Protein AF-0000000077172459 (afdb_homodimer)

pLDDT: mean 76.26, std 22.89, range [22.53, 98.81]

Solvent-accessible surface area (backbone atoms only — not comparable to full-atom values): 33179 Å² total; per-residue (Å²): 131,85,76,82,65,76,76,72,44,83,98,47,74,42,56,50,57,49,27,49,54,31,72,74,33,69,68,54,33,44,49,52,49,30,42,51,25,50,48,26,46,48,45,32,42,55,53,48,50,51,44,59,70,41,44,35,52,60,58,68,56,46,48,52,48,35,49,48,32,24,50,26,24,43,48,19,28,54,40,44,53,50,31,55,75,71,70,41,72,64,36,70,54,82,75,58,49,42,66,59,42,32,57,67,66,48,71,82,71,67,56,56,97,80,55,86,59,55,60,67,58,53,48,44,46,52,42,30,47,53,27,48,53,33,47,51,50,38,50,45,48,53,21,39,44,54,29,47,72,76,40,79,82,40,74,66,49,49,52,53,39,53,53,49,62,65,44,42,63,57,37,50,48,51,30,50,55,34,51,50,51,50,53,54,46,26,67,74,34,72,68,37,33,51,47,41,54,48,30,44,54,29,33,41,46,38,47,48,39,15,48,51,50,38,68,45,84,51,92,60,38,55,57,54,48,51,51,36,51,53,57,34,33,68,54,41,60,78,88,47,24,63,58,53,47,66,67,51,50,67,76,60,47,56,75,81,52,45,65,55,39,56,57,47,50,52,46,34,74,73,38,51,66,58,28,58,72,50,43,47,35,59,70,68,64,49,60,71,76,64,75,66,67,64,70,70,66,69,76,69,74,70,68,72,70,80,121,131,85,76,81,64,75,75,71,45,82,99,48,72,42,55,48,57,48,27,48,55,30,70,74,34,70,69,54,34,44,48,51,49,30,42,51,24,50,47,28,46,49,46,33,43,54,52,49,52,52,47,58,70,42,43,35,55,60,58,68,57,44,48,52,49,35,49,49,32,23,51,26,23,42,47,19,26,54,39,43,52,49,31,55,74,71,70,44,72,66,35,70,54,83,73,59,50,41,65,60,41,32,56,66,66,47,70,83,70,68,56,56,96,77,55,84,61,57,60,65,59,53,49,45,47,52,43,28,47,53,29,48,51,33,47,50,50,40,50,44,47,52,21,39,44,55,29,47,71,74,40,79,83,42,73,65,49,49,51,52,39,51,53,49,62,66,44,41,63,58,38,49,49,50,29,49,54,32,50,50,51,52,52,54,47,27,67,73,35,73,68,40,33,52,48,40,52,47,29,45,55,30,33,41,44,37,46,50,37,16,50,51,50,38,68,44,84,50,93,59,38,55,58,54,48,51,51,36,51,52,57,33,33,68,53,40,60,78,87,48,23,62,59,5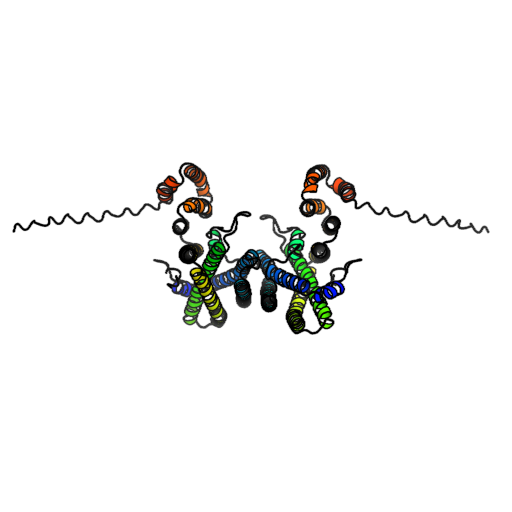2,47,66,67,50,50,66,76,60,46,56,76,80,53,46,65,56,39,55,57,47,50,50,46,33,74,73,39,49,64,58,29,58,72,49,42,47,33,61,70,70,63,51,61,73,79,64,76,68,68,66,70,72,68,70,75,70,74,71,68,74,76,71,128

Sequence (614 aa):
MTVTYPRKFRDQFGAREILAIVVRDREIQNITLNRYRYSEQRACKDLTEVIERLDGQQRELIRDLSRHIHDEARHANWLTELLYDLGAELNVPPGLSYIDEFERLVHDTGGKPGKEIDLDFYLIESLAAINVTEKRGCLYFSAHIHALKNAPQTPENLQIRACIERILPEEAGHVRWGNRWLAQMARTSPQNAERVEAAKRRYTTIEQAAFETSMDITLGAELRRAQWLLEISETLPVWERPGYLMEHLPRILPETQMHRLSLVQIAFQRDPVQFMQQFLPAFLGLGRAAKADAPEAPESSYVRKTAMTVTYPRKFRDQFGAREILAIVVRDREIQNITLNRYRYSEQRACKDLTEVIERLDGQQRELIRDLSRHIHDEARHANWLTELLYDLGAELNVPPGLSYIDEFERLVHDT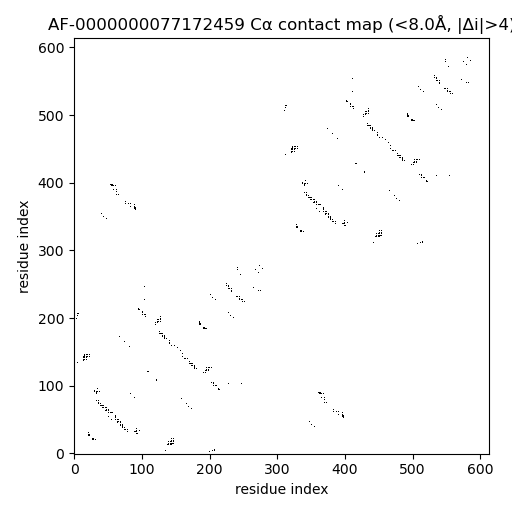GGKPGKEIDLDFYLIESLAAINVTEKRGCLYFSAHIHALKNAPQTPENLQIRACIERILPEEAGHVRWGNRWLAQMARTSPQNAERVEAAKRRYTTIEQAAFETSMDITLGAELRRAQWLLEISETLPVWERPGYLMEHLPRILPETQMHRLSLVQIAFQRDPVQFMQQFLPAFLGLGRAAKADAPEAPESSYVRKTA

Foldseek 3Di:
DDPDAQDDPVVDDFLLRVLLVQVVDPQSVLLVLLLLLVVLQVLLVVLVVVLVVCVCPPVVVNVVSVVSSVLSVVLSVLSVVLCVVVVHDNDDRDFDRLVVQLVLLDDCPADDVPDDGPVLLVVLLSLLLQLNVLSVLLRNLVSNLVSLVVDPPDPSSVSVNVSSVVSNVVSVVSNVVSVVVLVVQLVVDVVSVVSNVLSNQLNSLSSNLSVCLRVDPDPCSLLSNLVSLQSNLVSDPPVCSLVSCLSRNLVSDPPVCVVVVVVLVVVCVVPVVCCVVPVVCVVSVVPPPPPPPPPPPPPPPPPPPPD/DPPDAQDAPVVDDFLLRVLLVQVVDPQSVLLVLLLLLVVLQVLLVVLVVVLVVCVCPPVVVNVVSVVSSVLSVVLSVLSVVLCVVVVHDNDDRDFDRLVVQLVLLPPCPADDPPDPGPVLLVVLLSLLLQLNVLSVLLRNLVSNLVSLVVDPPDPSSVSVNVSSVVSNVVSVVSNVVSVVVLVVQLVVDVVSVVSNVLSNQLNSLSSNLSVCLRVDPDPCSLLSNLVSLQSNLVSDPPVCSLVSCLSRNLVSDPPVCVVVVVVLVVVCVVPVVCCVVPVVCVVSVVPPPPPPPPPPPPPPVPVPPDD

Secondary structure (DSSP, 8-state):
----PPPP-SSS--HHHHHHHHTT-HHHHHHHHHHHHHHHHHHHHHHHHHHHHHTT-SHHHHHHHHHHHHHHHHHHHHHHHHHHHHT---SSPSS--HHHHHHHHS---S--TTS---HHHHHHHHHHHHHHHHHHHHHHHHHHHHHHHTS---HHHHHHHHHHHHHHHHHHHHHHHHHHHHHHHHHH-HHHHHHHHHHHHHHHHHHHHHHHHHH--STTHHHHHHHHHHHHHTTS-GGGHHHHHHHHGGGTS-HHHHHHHHHHHHHHHH-HHHIIIIIHHHHTT----------------------/----PPPP-SSS--HHHHHHHHTT-HHHHHHHHHHHHHHHHHHHHHHHHHHHHHTT-SHHHHHHHHHHHHHHHHHHHHHHHHHHHHT---SSPSS--HHHHHHHHS---S--TTS---HHHHHHHHHHHHHHHHHHHHHHHHHHHHHHHTS---HHHHHHHHHHHHHHHHHHHHHHHHHHHHHHHHHH-HHHHHHHHHHHHHHHHHHHHHHHHHH--STTHHHHHHHHHHHHHTTS-GGGHHHHHHHHGGGTS-HHHHHHHHHHHHHHHH-HHHIIIIIHHHHTT----------------------

Radius of gyration: 30.2 Å; Cα contacts (8 Å, |Δi|>4): 622; chains: 2; bounding box: 58×142×75 Å

Organism: Gloeobacter violaceus (strain ATCC 29082 / PCC 7421) (NCBI:txid251221)

InterPro domains:
  IPR009078 Ferritin-like superfamily [SSF47240] (33-181)
  IPR012347 Ferritin-like [G3DSA:1.20.1260.10] (31-215)

Nearest PDB structures (foldseek):
  8fhb-assembly1_A  TM=7.732E-01  e=1.717E-01  Synechococcus sp. RCC307
  2gs4-assembly1_A  TM=6.105E-01  e=1.642E+00  Escherichia coli

Structure (mmCIF, N/CA/C/O backbone):
data_AF-0000000077172459-model_v1
#
loop_
_entity.id
_entity.type
_entity.pdbx_description
1 polymer 'Gll2307 protein'
#
loop_
_atom_site.group_PDB
_atom_site.id
_atom_site.type_symbol
_atom_site.label_atom_id
_atom_site.label_alt_id
_atom_site.label_comp_id
_atom_site.label_asym_id
_atom_site.label_entity_id
_atom_site.label_seq_id
_atom_site.pdbx_PDB_ins_code
_atom_site.Cartn_x
_atom_site.Cartn_y
_atom_site.Cartn_z
_atom_site.occupancy
_atom_site.B_iso_or_equiv
_atom_site.auth_seq_id
_atom_site.auth_comp_id
_atom_site.auth_asym_id
_atom_site.auth_atom_id
_atom_site.pdbx_PDB_model_num
ATOM 1 N N . MET A 1 1 ? -17.969 -28.078 -3.562 1 27.58 1 MET A N 1
ATOM 2 C CA . MET A 1 1 ? -17.516 -26.938 -4.352 1 27.58 1 MET A CA 1
ATOM 3 C C . MET A 1 1 ? -16.047 -27.078 -4.719 1 27.58 1 MET A C 1
ATOM 5 O O . MET A 1 1 ? -15.188 -27.234 -3.844 1 27.58 1 MET A O 1
ATOM 9 N N . THR A 1 2 ? -15.711 -27.453 -5.965 1 30.38 2 THR A N 1
ATOM 10 C CA . THR A 1 2 ? -14.375 -27.844 -6.406 1 30.38 2 THR A CA 1
ATOM 11 C C . THR A 1 2 ? -13.398 -26.672 -6.293 1 30.38 2 THR A C 1
ATOM 13 O O . THR A 1 2 ? -13.594 -25.625 -6.918 1 30.38 2 THR A O 1
ATOM 16 N N . VAL A 1 3 ? -12.695 -26.562 -5.203 1 38.19 3 VAL A N 1
ATOM 17 C CA . VAL A 1 3 ? -11.562 -25.641 -5.086 1 38.19 3 VAL A CA 1
ATOM 18 C C . VAL A 1 3 ? -10.688 -25.75 -6.332 1 38.19 3 VAL A C 1
ATOM 20 O O . VAL A 1 3 ? -10.141 -26.812 -6.633 1 38.19 3 VAL A O 1
ATOM 23 N N . THR A 1 4 ? -10.805 -24.891 -7.273 1 39.19 4 THR A N 1
ATOM 24 C CA . THR A 1 4 ? -9.953 -24.922 -8.453 1 39.19 4 THR A CA 1
ATOM 25 C C . THR A 1 4 ? -8.516 -24.547 -8.094 1 39.19 4 THR A C 1
ATOM 27 O O . THR A 1 4 ? -8.258 -23.438 -7.613 1 39.19 4 THR A O 1
ATOM 30 N N . TYR A 1 5 ? -7.707 -25.547 -7.793 1 44.44 5 TYR A N 1
ATOM 31 C CA . TYR A 1 5 ? -6.273 -25.312 -7.641 1 44.44 5 TYR A CA 1
ATOM 32 C C . TYR A 1 5 ? -5.609 -25.094 -8.992 1 44.44 5 TYR A C 1
ATOM 34 O O . TYR A 1 5 ? -6.043 -25.641 -10.008 1 44.44 5 TYR A O 1
ATOM 42 N N . PRO A 1 6 ? -4.727 -24.109 -9.086 1 43.75 6 PRO A N 1
ATOM 43 C CA . PRO A 1 6 ? -4.059 -23.906 -10.375 1 43.75 6 PRO A CA 1
ATOM 44 C C . PRO A 1 6 ? -3.48 -25.188 -10.953 1 43.75 6 PRO A C 1
ATOM 46 O O . PRO A 1 6 ? -2.984 -26.047 -10.203 1 43.75 6 PRO A O 1
ATOM 49 N N . ARG A 1 7 ? -3.938 -25.656 -12.141 1 44.12 7 ARG A N 1
ATOM 50 C CA . ARG A 1 7 ? -3.572 -26.859 -12.883 1 44.12 7 ARG A CA 1
ATOM 51 C C . ARG A 1 7 ? -2.057 -27 -12.992 1 44.12 7 ARG A C 1
ATOM 53 O O . ARG A 1 7 ? -1.343 -26 -13.078 1 44.12 7 ARG A O 1
ATOM 60 N N . LYS A 1 8 ? -1.599 -28.25 -12.688 1 43.09 8 LYS A N 1
ATOM 61 C CA . LYS A 1 8 ? -0.223 -28.688 -12.891 1 43.09 8 LYS A CA 1
ATOM 62 C C . LYS A 1 8 ? 0.28 -28.312 -14.281 1 43.09 8 LYS A C 1
ATOM 64 O O . LYS A 1 8 ? -0.493 -28.281 -15.242 1 43.09 8 LYS A O 1
ATOM 69 N N . PHE A 1 9 ? 1.412 -27.672 -14.312 1 40.69 9 PHE A N 1
ATOM 70 C CA . PHE A 1 9 ? 2.09 -27.391 -15.57 1 40.69 9 PHE A CA 1
ATOM 71 C C . PHE A 1 9 ? 2.072 -28.609 -16.484 1 40.69 9 PHE A C 1
ATOM 73 O O . PHE A 1 9 ? 2.4 -29.719 -16.062 1 40.69 9 PHE A O 1
ATOM 80 N N . ARG A 1 10 ? 1.294 -28.781 -17.375 1 39.69 10 ARG A N 1
ATOM 81 C CA . ARG A 1 10 ? 1.289 -29.984 -18.203 1 39.69 10 ARG A CA 1
ATOM 82 C C . ARG A 1 10 ? 2.643 -30.688 -18.156 1 39.69 10 ARG A C 1
ATOM 84 O O . ARG A 1 10 ? 2.762 -31.781 -17.594 1 39.69 10 ARG A O 1
ATOM 91 N N . ASP A 1 11 ? 3.506 -30.484 -19.281 1 41 11 ASP A N 1
ATOM 92 C CA . ASP A 1 11 ? 4.828 -31.078 -19.469 1 41 11 ASP A CA 1
ATOM 93 C C . ASP A 1 11 ? 5.852 -30.422 -18.547 1 41 11 ASP A C 1
ATOM 95 O O . ASP A 1 11 ? 7.047 -30.703 -18.625 1 41 11 ASP A O 1
ATOM 99 N N . GLN A 1 12 ? 5.5 -29.344 -17.766 1 48.06 12 GLN A N 1
ATOM 100 C CA . GLN A 1 12 ? 6.434 -28.438 -17.125 1 48.06 12 GLN A CA 1
ATOM 101 C C . GLN A 1 12 ? 6.469 -28.641 -15.609 1 48.06 12 GLN A C 1
ATOM 103 O O . GLN A 1 12 ? 5.52 -29.188 -15.039 1 48.06 12 GLN A O 1
ATOM 108 N N . PHE A 1 13 ? 7.52 -28.422 -14.93 1 55.41 13 PHE A N 1
ATOM 109 C CA . PHE A 1 13 ? 7.949 -28.625 -13.547 1 55.41 13 PHE A CA 1
ATOM 110 C C . PHE A 1 13 ? 6.945 -28.016 -12.578 1 55.41 13 PHE A C 1
ATOM 112 O O . PHE A 1 13 ? 6.539 -26.859 -12.742 1 55.41 13 PHE A O 1
ATOM 119 N N . GLY A 1 14 ? 6.207 -28.922 -11.836 1 73.88 14 GLY A N 1
ATOM 120 C CA . GLY A 1 14 ? 5.406 -28.469 -10.719 1 73.88 14 GLY A CA 1
ATOM 121 C C . GLY A 1 14 ? 6.195 -27.641 -9.719 1 73.88 14 GLY A C 1
ATOM 122 O O . GLY A 1 14 ? 7.41 -27.484 -9.852 1 73.88 14 GLY A O 1
ATOM 123 N N . ALA A 1 15 ? 5.527 -26.984 -8.797 1 80.81 15 ALA A N 1
ATOM 124 C CA . ALA A 1 15 ? 6.152 -26.125 -7.789 1 80.81 15 ALA A CA 1
ATOM 125 C C . ALA A 1 15 ? 7.234 -26.891 -7.023 1 80.81 15 ALA A C 1
ATOM 127 O O . ALA A 1 15 ? 8.312 -26.344 -6.758 1 80.81 15 ALA A O 1
ATOM 128 N N . ARG A 1 16 ? 6.992 -28.156 -6.773 1 85 16 ARG A N 1
ATOM 129 C CA . ARG A 1 16 ? 7.953 -28.953 -6.008 1 85 16 ARG A CA 1
ATOM 130 C C . ARG A 1 16 ? 9.234 -29.172 -6.801 1 85 16 ARG A C 1
ATOM 132 O O . ARG A 1 16 ? 10.336 -29.094 -6.25 1 85 16 ARG A O 1
ATOM 139 N N . GLU A 1 17 ? 9.086 -29.469 -8.055 1 80.56 17 GLU A N 1
ATOM 140 C CA . GLU A 1 17 ? 10.266 -29.672 -8.898 1 80.56 17 GLU A CA 1
ATOM 141 C C . GLU A 1 17 ? 11.055 -28.375 -9.055 1 80.56 17 GLU A C 1
ATOM 143 O O . GLU A 1 17 ? 12.281 -28.375 -8.977 1 80.56 17 GLU A O 1
ATOM 148 N N . ILE A 1 18 ? 10.352 -27.312 -9.25 1 82.5 18 ILE A N 1
ATOM 149 C CA . ILE A 1 18 ? 10.977 -26.016 -9.43 1 82.5 18 ILE A CA 1
ATOM 150 C C . ILE A 1 18 ? 11.742 -25.625 -8.164 1 82.5 18 ILE A C 1
ATOM 152 O O . ILE A 1 18 ? 12.914 -25.25 -8.234 1 82.5 18 ILE A O 1
ATOM 156 N N . LEU A 1 19 ? 11.133 -25.797 -7.031 1 89 19 LEU A N 1
ATOM 157 C CA . LEU A 1 19 ? 11.742 -25.328 -5.789 1 89 19 LEU A CA 1
ATOM 158 C C . LEU A 1 19 ? 12.883 -26.25 -5.359 1 89 19 LEU A C 1
ATOM 160 O O . LEU A 1 19 ? 13.82 -25.812 -4.699 1 89 19 LEU A O 1
ATOM 164 N N . ALA A 1 20 ? 12.805 -27.531 -5.812 1 86.75 20 ALA A N 1
ATOM 165 C CA . ALA A 1 20 ? 13.93 -28.438 -5.562 1 86.75 20 ALA A CA 1
ATOM 166 C C . ALA A 1 20 ? 15.195 -27.938 -6.254 1 86.75 20 ALA A C 1
ATOM 168 O O . ALA A 1 20 ? 16.297 -28.109 -5.734 1 86.75 20 ALA A O 1
ATOM 169 N N . ILE A 1 21 ? 14.992 -27.328 -7.367 1 83.19 21 ILE A N 1
ATOM 170 C CA . ILE A 1 21 ? 16.109 -26.766 -8.102 1 83.19 21 ILE A CA 1
ATOM 171 C C . ILE A 1 21 ? 16.531 -25.438 -7.461 1 83.19 21 ILE A C 1
ATOM 173 O O . ILE A 1 21 ? 17.719 -25.156 -7.309 1 83.19 21 ILE A O 1
ATOM 177 N N . VAL A 1 22 ? 15.664 -24.641 -7.047 1 87.25 22 VAL A N 1
ATOM 178 C CA . VAL A 1 22 ? 15.875 -23.312 -6.504 1 87.25 22 VAL A CA 1
ATOM 179 C C . VAL A 1 22 ? 16.75 -23.391 -5.254 1 87.25 22 VAL A C 1
ATOM 181 O O . VAL A 1 22 ? 17.688 -22.609 -5.09 1 87.25 22 VAL A O 1
ATOM 184 N N . VAL A 1 23 ? 16.531 -24.375 -4.395 1 93.06 23 VAL A N 1
ATOM 185 C CA . VAL A 1 23 ? 17.188 -24.422 -3.09 1 93.06 23 VAL A CA 1
ATOM 186 C C . VAL A 1 23 ? 18.625 -24.891 -3.244 1 93.06 23 VAL A C 1
ATOM 188 O O . VAL A 1 23 ? 19.406 -24.812 -2.301 1 93.06 23 VAL A O 1
ATOM 191 N N . ARG A 1 24 ? 18.953 -25.344 -4.469 1 87.19 24 ARG A N 1
ATOM 192 C CA . ARG A 1 24 ? 20.297 -25.844 -4.699 1 87.19 24 ARG A CA 1
ATOM 193 C C . ARG A 1 24 ? 21.25 -24.703 -5.059 1 87.19 24 ARG A C 1
ATOM 195 O O . ARG A 1 24 ? 22.469 -24.875 -5.027 1 87.19 24 ARG A O 1
ATOM 202 N N . ASP A 1 25 ? 20.688 -23.609 -5.422 1 86.62 25 ASP A N 1
ATOM 203 C CA . ASP A 1 25 ? 21.469 -22.438 -5.805 1 86.62 25 ASP A CA 1
ATOM 204 C C . ASP A 1 25 ? 21.094 -21.219 -4.953 1 86.62 25 ASP A C 1
ATOM 206 O O . ASP A 1 25 ? 19.984 -20.703 -5.055 1 86.62 25 ASP A O 1
ATOM 210 N N . ARG A 1 26 ? 22.109 -20.75 -4.23 1 92.06 26 ARG A N 1
ATOM 211 C CA . ARG A 1 26 ? 21.844 -19.688 -3.268 1 92.06 26 ARG A CA 1
ATOM 212 C C . ARG A 1 26 ? 21.391 -18.406 -3.971 1 92.06 26 ARG A C 1
ATOM 214 O O . ARG A 1 26 ? 20.484 -17.719 -3.494 1 92.06 26 ARG A O 1
ATOM 221 N N . GLU A 1 27 ? 21.953 -18.094 -5.039 1 85.75 27 GLU A N 1
ATOM 222 C CA . GLU A 1 27 ? 21.578 -16.875 -5.77 1 85.75 27 GLU A CA 1
ATOM 223 C C . GLU A 1 27 ? 20.141 -16.969 -6.273 1 85.75 27 GLU A C 1
ATOM 225 O O . GLU A 1 27 ? 19.359 -16.016 -6.117 1 85.75 27 GLU A O 1
ATOM 230 N N . ILE A 1 28 ? 19.828 -18.078 -6.789 1 87.81 28 ILE A N 1
ATOM 231 C CA . ILE A 1 28 ? 18.484 -18.281 -7.309 1 87.81 28 ILE A CA 1
ATOM 232 C C . ILE A 1 28 ? 17.469 -18.281 -6.16 1 87.81 28 ILE A C 1
ATOM 234 O O . ILE A 1 28 ? 16.375 -17.734 -6.289 1 87.81 28 ILE A O 1
ATOM 238 N N . GLN A 1 29 ? 17.859 -18.875 -5.098 1 93.19 29 GLN A N 1
ATOM 239 C CA . GLN A 1 29 ? 16.984 -18.891 -3.93 1 93.19 29 GLN A CA 1
ATOM 240 C C . GLN A 1 29 ? 16.75 -17.484 -3.402 1 93.19 29 GLN A C 1
ATOM 242 O O . GLN A 1 29 ? 15.625 -17.109 -3.066 1 93.19 29 GLN A O 1
ATOM 247 N N . ASN A 1 30 ? 17.812 -16.672 -3.387 1 94.5 30 ASN A N 1
ATOM 248 C CA . ASN A 1 30 ? 17.688 -15.289 -2.945 1 94.5 30 ASN A CA 1
ATOM 249 C C . ASN A 1 30 ? 16.766 -14.492 -3.857 1 94.5 30 ASN A C 1
ATOM 251 O O . ASN A 1 30 ? 15.945 -13.695 -3.381 1 94.5 30 ASN A O 1
ATOM 255 N N . ILE A 1 31 ? 16.828 -14.719 -5.109 1 90.56 31 ILE A N 1
ATOM 256 C CA . ILE A 1 31 ? 15.961 -14.047 -6.078 1 90.56 31 ILE A CA 1
ATOM 257 C C . ILE A 1 31 ? 14.516 -14.461 -5.852 1 90.56 31 ILE A C 1
ATOM 259 O O . ILE A 1 31 ? 13.609 -13.625 -5.891 1 90.56 31 ILE A O 1
ATOM 263 N N . THR A 1 32 ? 14.336 -15.727 -5.598 1 92.25 32 THR A N 1
ATOM 264 C CA . THR A 1 32 ? 13 -16.25 -5.344 1 92.25 32 THR A CA 1
ATOM 265 C C . THR A 1 32 ? 12.406 -15.602 -4.094 1 92.25 32 THR A C 1
ATOM 267 O O . THR A 1 32 ? 11.25 -15.172 -4.102 1 92.25 32 THR A O 1
ATOM 270 N N . LEU A 1 33 ? 13.203 -15.531 -3.045 1 96.5 33 LEU A N 1
ATOM 271 C CA . LEU A 1 33 ? 12.766 -14.898 -1.807 1 96.5 33 LEU A CA 1
ATOM 272 C C . LEU A 1 33 ? 12.445 -13.422 -2.037 1 96.5 33 LEU A C 1
ATOM 274 O O . LEU A 1 33 ? 11.477 -12.898 -1.481 1 96.5 33 LEU A O 1
ATOM 278 N N . ASN A 1 34 ? 13.234 -12.781 -2.822 1 95.62 34 ASN A N 1
ATOM 279 C CA . ASN A 1 34 ? 12.992 -11.383 -3.152 1 95.62 34 ASN A CA 1
ATOM 280 C C . ASN A 1 34 ? 11.695 -11.211 -3.939 1 95.62 34 ASN A C 1
ATOM 282 O O . ASN A 1 34 ? 10.984 -10.211 -3.773 1 95.62 34 ASN A O 1
ATOM 286 N N . ARG A 1 35 ? 11.391 -12.141 -4.773 1 92.94 35 ARG A N 1
ATOM 287 C CA . ARG A 1 35 ? 10.117 -12.125 -5.492 1 92.94 35 ARG A CA 1
ATOM 288 C C . ARG A 1 35 ? 8.945 -12.258 -4.531 1 92.94 35 ARG A C 1
ATOM 290 O O . ARG A 1 35 ? 7.914 -11.602 -4.707 1 92.94 35 ARG A O 1
ATOM 297 N N . TYR A 1 36 ? 9.141 -13.195 -3.52 1 96.19 36 TYR A N 1
ATOM 298 C CA . TYR A 1 36 ? 8.125 -13.273 -2.475 1 96.19 36 TYR A CA 1
ATOM 299 C C . TYR A 1 36 ? 7.91 -11.914 -1.816 1 96.19 36 TYR A C 1
ATOM 301 O O . TYR A 1 36 ? 6.773 -11.453 -1.692 1 96.19 36 TYR A O 1
ATOM 309 N N . ARG A 1 37 ? 8.984 -11.297 -1.409 1 97.44 37 ARG A N 1
ATOM 310 C CA . ARG A 1 37 ? 8.961 -10.008 -0.729 1 97.44 37 ARG A CA 1
ATOM 311 C C . ARG A 1 37 ? 8.227 -8.969 -1.563 1 97.44 37 ARG A C 1
ATOM 313 O O . ARG A 1 37 ? 7.348 -8.266 -1.056 1 97.44 37 ARG A O 1
ATOM 320 N N . TYR A 1 38 ? 8.602 -8.906 -2.801 1 94.12 38 TYR A N 1
ATOM 321 C CA . TYR A 1 38 ? 8.031 -7.938 -3.729 1 94.12 38 TYR A CA 1
ATOM 322 C C . TYR A 1 38 ? 6.535 -8.164 -3.902 1 94.12 38 TYR A C 1
ATOM 324 O O . TYR A 1 38 ? 5.75 -7.211 -3.875 1 94.12 38 TYR A O 1
ATOM 332 N N . S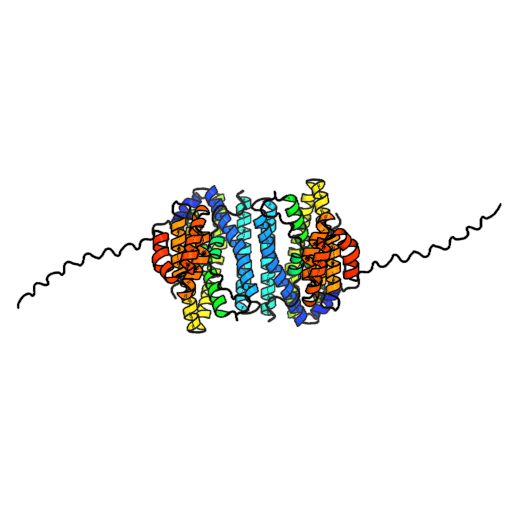ER A 1 39 ? 6.16 -9.336 -4.023 1 93.56 39 SER A N 1
ATOM 333 C CA . SER A 1 39 ? 4.754 -9.672 -4.223 1 93.56 39 SER A CA 1
ATOM 334 C C . SER A 1 39 ? 3.924 -9.32 -2.99 1 93.56 39 SER A C 1
ATOM 336 O O . SER A 1 39 ? 2.816 -8.797 -3.111 1 93.56 39 SER A O 1
ATOM 338 N N . GLU A 1 40 ? 4.441 -9.672 -1.806 1 96.94 40 GLU A N 1
ATOM 339 C CA . GLU A 1 40 ? 3.742 -9.336 -0.569 1 96.94 40 GLU A CA 1
ATOM 340 C C . GLU A 1 40 ? 3.545 -7.828 -0.435 1 96.94 40 GLU A C 1
ATOM 342 O O . GLU A 1 40 ? 2.479 -7.371 -0.023 1 96.94 40 GLU A O 1
ATOM 347 N N . GLN A 1 41 ? 4.574 -7.164 -0.77 1 94.88 41 GLN A N 1
ATOM 348 C CA . GLN A 1 41 ? 4.508 -5.707 -0.707 1 94.88 41 GLN A CA 1
ATOM 349 C C . GLN A 1 41 ? 3.484 -5.16 -1.7 1 94.88 41 GLN A C 1
ATOM 351 O O . GLN A 1 41 ? 2.693 -4.277 -1.362 1 94.88 41 GLN A O 1
ATOM 356 N N . ARG A 1 42 ? 3.527 -5.664 -2.848 1 91.31 42 ARG A N 1
ATOM 357 C CA . ARG A 1 42 ? 2.627 -5.211 -3.902 1 91.31 42 ARG A CA 1
ATOM 358 C C . ARG A 1 42 ? 1.181 -5.574 -3.582 1 91.31 42 ARG A C 1
ATOM 360 O O . ARG A 1 42 ? 0.257 -4.836 -3.93 1 91.31 42 ARG A O 1
ATOM 367 N N . ALA A 1 43 ? 0.974 -6.66 -2.955 1 93.5 43 ALA A N 1
ATOM 368 C CA . ALA A 1 43 ? -0.375 -7.051 -2.553 1 93.5 43 ALA A CA 1
ATOM 369 C C . ALA A 1 43 ? -0.999 -6.004 -1.635 1 93.5 43 ALA A C 1
ATOM 371 O O . ALA A 1 43 ? -2.209 -5.773 -1.681 1 93.5 43 ALA A O 1
ATOM 372 N N . CYS A 1 44 ? -0.197 -5.406 -0.814 1 94.56 44 CYS A N 1
ATOM 373 C CA . CYS A 1 44 ? -0.7 -4.344 0.047 1 94.56 44 CYS A CA 1
ATOM 374 C C . CYS A 1 44 ? -1.319 -3.221 -0.777 1 94.56 44 CYS A C 1
ATOM 376 O O . CYS A 1 44 ? -2.404 -2.73 -0.453 1 94.56 44 CYS A O 1
ATOM 378 N N . LYS A 1 45 ? -0.651 -2.877 -1.814 1 91.5 45 LYS A N 1
ATOM 379 C CA . LYS A 1 45 ? -1.136 -1.815 -2.691 1 91.5 45 LYS A CA 1
ATOM 380 C C . LYS A 1 45 ? -2.453 -2.211 -3.355 1 91.5 45 LYS A C 1
ATOM 382 O O . LYS A 1 45 ? -3.418 -1.445 -3.334 1 91.5 45 LYS A O 1
ATOM 387 N N . ASP A 1 46 ? -2.48 -3.357 -3.854 1 88.88 46 ASP A N 1
ATOM 388 C CA . ASP A 1 46 ? -3.639 -3.818 -4.613 1 88.88 46 ASP A CA 1
ATOM 389 C C . ASP A 1 46 ? -4.863 -3.963 -3.713 1 88.88 46 ASP A C 1
ATOM 391 O O . ASP A 1 46 ? -5.965 -3.557 -4.086 1 88.88 46 ASP A O 1
ATOM 3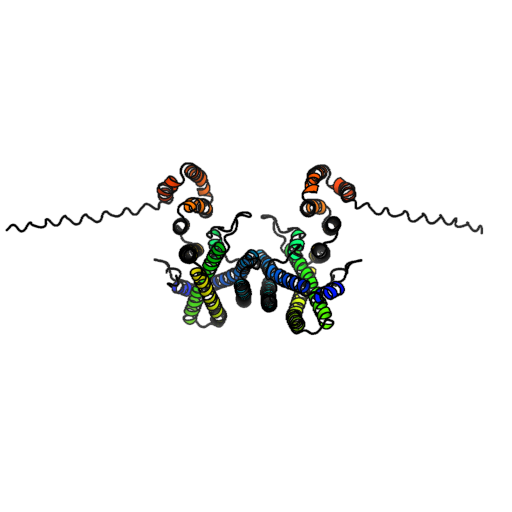95 N N . LEU A 1 47 ? -4.684 -4.555 -2.561 1 95.5 47 LEU A N 1
ATOM 396 C CA . LEU A 1 47 ? -5.793 -4.738 -1.629 1 95.5 47 LEU A CA 1
ATOM 397 C C . LEU A 1 47 ? -6.301 -3.395 -1.114 1 95.5 47 LEU A C 1
ATOM 399 O O . LEU A 1 47 ? -7.496 -3.229 -0.873 1 95.5 47 LEU A O 1
ATOM 403 N N . THR A 1 48 ? -5.379 -2.455 -0.952 1 94.19 48 THR A N 1
ATOM 404 C CA . THR A 1 48 ? -5.773 -1.105 -0.563 1 94.19 48 THR A CA 1
ATOM 405 C C . THR A 1 48 ? -6.68 -0.481 -1.619 1 94.19 48 THR A C 1
ATOM 407 O O . THR A 1 48 ? -7.668 0.176 -1.286 1 94.19 48 THR A O 1
ATOM 410 N N . GLU A 1 49 ? -6.359 -0.695 -2.832 1 90.06 49 GLU A N 1
ATOM 411 C CA . GLU A 1 49 ? -7.191 -0.185 -3.918 1 90.06 49 GLU A CA 1
ATOM 412 C C . GLU A 1 49 ? -8.602 -0.77 -3.859 1 90.06 49 GLU A C 1
ATOM 414 O O . GLU A 1 49 ? -9.578 -0.074 -4.137 1 90.06 49 GLU A O 1
ATOM 419 N N . VAL A 1 50 ? -8.711 -2.002 -3.518 1 92.31 50 VAL A N 1
ATOM 420 C CA . VAL A 1 50 ? -10.016 -2.645 -3.4 1 92.31 50 VAL A CA 1
ATOM 421 C C . VAL A 1 50 ? -10.828 -1.971 -2.295 1 92.31 50 VAL A C 1
ATOM 423 O O . VAL A 1 50 ? -12.008 -1.665 -2.48 1 92.31 50 VAL A O 1
ATOM 426 N N . ILE A 1 51 ? -10.211 -1.7 -1.165 1 95.06 51 ILE A N 1
ATOM 427 C CA . ILE A 1 51 ? -10.891 -1.042 -0.056 1 95.06 51 ILE A CA 1
ATOM 428 C C . ILE A 1 51 ? -11.398 0.326 -0.502 1 95.06 51 ILE A C 1
ATOM 430 O O . ILE A 1 51 ? -12.547 0.695 -0.217 1 95.06 51 ILE A O 1
ATOM 434 N N . GLU A 1 52 ? -10.547 1.067 -1.196 1 91.31 52 GLU A N 1
ATOM 435 C CA . GLU A 1 52 ? -10.938 2.4 -1.648 1 91.31 52 GLU A CA 1
ATOM 436 C C . GLU A 1 52 ? -12.117 2.336 -2.613 1 91.31 52 GLU A C 1
ATOM 438 O O . GLU A 1 52 ? -13.016 3.176 -2.561 1 91.31 52 GLU A O 1
ATOM 443 N N . ARG A 1 53 ? -12.141 1.372 -3.373 1 88.62 53 ARG A N 1
ATOM 444 C CA . ARG A 1 53 ? -13.211 1.225 -4.355 1 88.62 53 ARG A CA 1
ATOM 445 C C . ARG A 1 53 ? -14.516 0.816 -3.684 1 88.62 53 ARG A C 1
ATOM 447 O O . ARG A 1 53 ? -15.602 1.213 -4.125 1 88.62 53 ARG A O 1
ATOM 454 N N . LEU A 1 54 ? -14.445 0.001 -2.65 1 92.69 54 LEU A N 1
ATOM 455 C CA . LEU A 1 54 ? -15.633 -0.397 -1.911 1 92.69 54 LEU A CA 1
ATOM 456 C C . LEU A 1 54 ? -16.297 0.81 -1.246 1 92.69 54 LEU A C 1
ATOM 458 O O . LEU A 1 54 ? -17.5 0.82 -1.027 1 92.69 54 LEU A O 1
ATOM 462 N N . ASP A 1 55 ? -15.477 1.768 -0.883 1 92.5 55 ASP A N 1
ATOM 463 C CA . ASP A 1 55 ? -15.938 3.051 -0.36 1 92.5 55 ASP A CA 1
ATOM 464 C C . ASP A 1 55 ? -16.984 2.854 0.734 1 92.5 55 ASP A C 1
ATOM 466 O O . ASP A 1 55 ? -18.062 3.441 0.677 1 92.5 55 ASP A O 1
ATOM 470 N N . GLY A 1 56 ? -16.656 1.981 1.583 1 93.75 56 GLY A N 1
ATOM 471 C CA . GLY A 1 56 ? -17.5 1.797 2.756 1 93.75 56 GLY A CA 1
ATOM 472 C C . GLY A 1 56 ? -18.547 0.722 2.572 1 93.75 56 GLY A C 1
ATOM 473 O O . GLY A 1 56 ? -19.219 0.322 3.533 1 93.75 56 GLY A O 1
ATOM 474 N N . GLN A 1 57 ? -18.75 0.322 1.369 1 91.12 57 GLN A N 1
ATOM 475 C CA . GLN A 1 57 ? -19.672 -0.778 1.121 1 91.12 57 GLN A CA 1
ATOM 476 C C . GLN A 1 57 ? -19.047 -2.117 1.51 1 91.12 57 GLN A C 1
ATOM 478 O O . GLN A 1 57 ? -17.859 -2.328 1.328 1 91.12 57 GLN A O 1
ATOM 483 N N . GLN A 1 58 ? -19.938 -3.033 2.086 1 92.5 58 GLN A N 1
ATOM 484 C CA . GLN A 1 58 ? -19.484 -4.34 2.555 1 92.5 58 GLN A CA 1
ATOM 485 C C . GLN A 1 58 ? -18.469 -4.195 3.695 1 92.5 58 GLN A C 1
ATOM 487 O O . GLN A 1 58 ? -17.328 -4.613 3.568 1 92.5 58 GLN A O 1
ATOM 492 N N . ARG A 1 59 ? -18.906 -3.766 4.77 1 95.88 59 ARG A N 1
ATOM 493 C CA . ARG A 1 59 ? -18.094 -3.393 5.922 1 95.88 59 ARG A CA 1
ATOM 494 C C . ARG A 1 59 ? -17.281 -4.582 6.422 1 95.88 59 ARG A C 1
ATOM 496 O O . ARG A 1 59 ? -16.109 -4.434 6.766 1 95.88 59 ARG A O 1
ATOM 503 N N . GLU A 1 60 ? -17.891 -5.707 6.477 1 96.44 60 GLU A N 1
ATOM 504 C CA . GLU A 1 60 ? -17.188 -6.895 6.953 1 96.44 60 GLU A CA 1
ATOM 505 C C . GLU A 1 60 ? -16.031 -7.27 6.023 1 96.44 60 GLU A C 1
ATOM 507 O O . GLU A 1 60 ? -14.977 -7.695 6.484 1 96.44 60 GLU A O 1
ATOM 512 N N . LEU A 1 61 ? -16.312 -7.117 4.734 1 96.69 61 LEU A N 1
ATOM 513 C CA . LEU A 1 61 ? -15.25 -7.395 3.764 1 96.69 61 LEU A CA 1
ATOM 514 C C . LEU A 1 61 ? -14.094 -6.418 3.93 1 96.69 61 LEU A C 1
ATOM 516 O O . LEU A 1 61 ? -12.93 -6.812 3.861 1 96.69 61 LEU A O 1
ATOM 520 N N . ILE A 1 62 ? -14.422 -5.148 4.117 1 97.19 62 ILE A N 1
ATOM 521 C CA . ILE A 1 62 ? -13.391 -4.137 4.324 1 97.19 62 ILE A CA 1
ATOM 522 C C . ILE A 1 62 ? -12.555 -4.5 5.551 1 97.19 62 ILE A C 1
ATOM 524 O O . ILE A 1 62 ? -11.328 -4.371 5.527 1 97.19 62 ILE A O 1
ATOM 528 N N . ARG A 1 63 ? -13.156 -4.953 6.594 1 97.5 63 ARG A N 1
ATOM 529 C CA . ARG A 1 63 ? -12.461 -5.402 7.797 1 97.5 63 ARG A CA 1
ATOM 530 C C . ARG A 1 63 ? -11.516 -6.559 7.484 1 97.5 63 ARG A C 1
ATOM 532 O O . ARG A 1 63 ? -10.359 -6.551 7.906 1 97.5 63 ARG A O 1
ATOM 539 N N . ASP A 1 64 ? -12.016 -7.547 6.73 1 97.38 64 ASP A N 1
ATOM 540 C CA . ASP A 1 64 ? -11.188 -8.688 6.352 1 97.38 64 ASP A CA 1
ATOM 541 C C . ASP A 1 64 ? -10.016 -8.25 5.477 1 97.38 64 ASP A C 1
ATOM 543 O O . ASP A 1 64 ? -8.891 -8.719 5.656 1 97.38 64 ASP A O 1
ATOM 547 N N . LEU A 1 65 ? -10.32 -7.344 4.543 1 97.75 65 LEU A N 1
ATOM 548 C CA . LEU A 1 65 ? -9.281 -6.84 3.654 1 97.75 65 LEU A CA 1
ATOM 549 C C . LEU A 1 65 ? -8.211 -6.078 4.441 1 97.75 65 LEU A C 1
ATOM 551 O O . LEU A 1 65 ? -7.02 -6.211 4.164 1 97.75 65 LEU A O 1
ATOM 555 N N . SER A 1 66 ? -8.617 -5.316 5.395 1 98.19 66 SER A N 1
ATOM 556 C CA . SER A 1 66 ? -7.676 -4.551 6.207 1 98.19 66 SER A CA 1
ATOM 557 C C . SER A 1 66 ? -6.738 -5.477 6.98 1 98.19 66 SER A C 1
ATOM 559 O O . SER A 1 66 ? -5.531 -5.234 7.043 1 98.19 66 SER A O 1
ATOM 561 N N . ARG A 1 67 ? -7.266 -6.492 7.574 1 98.12 67 ARG A N 1
ATOM 562 C CA . ARG A 1 67 ? -6.453 -7.488 8.266 1 98.12 67 ARG A CA 1
ATOM 563 C C . ARG A 1 67 ? -5.48 -8.164 7.297 1 98.12 67 ARG A C 1
ATOM 565 O O . ARG A 1 67 ? -4.316 -8.391 7.637 1 98.12 67 ARG A O 1
ATOM 572 N N . HIS A 1 68 ? -6.02 -8.5 6.145 1 98.5 68 HIS A N 1
ATOM 573 C CA . HIS A 1 68 ? -5.199 -9.117 5.109 1 98.5 68 HIS A CA 1
ATOM 574 C C . HIS A 1 68 ? -4.023 -8.219 4.734 1 98.5 68 HIS A C 1
ATOM 576 O O . HIS A 1 68 ? -2.893 -8.695 4.605 1 98.5 68 HIS A O 1
ATOM 582 N N . ILE A 1 69 ? -4.258 -6.961 4.559 1 98.19 69 ILE A N 1
ATOM 583 C CA . ILE A 1 69 ? -3.207 -6.008 4.215 1 98.19 69 ILE A CA 1
ATOM 584 C C . ILE A 1 69 ? -2.154 -5.98 5.324 1 98.19 69 ILE A C 1
ATOM 586 O O . ILE A 1 69 ? -0.953 -5.973 5.043 1 98.19 69 ILE A O 1
ATOM 590 N N . HIS A 1 70 ? -2.6 -5.969 6.527 1 98.5 70 HIS A N 1
ATOM 591 C CA . HIS A 1 70 ? -1.684 -6.004 7.664 1 98.5 70 HIS A CA 1
ATOM 592 C C . HIS A 1 70 ? -0.804 -7.25 7.621 1 98.5 70 HIS A C 1
ATOM 594 O O . HIS A 1 70 ? 0.408 -7.164 7.836 1 98.5 70 HIS A O 1
ATOM 600 N N . ASP A 1 71 ? -1.397 -8.367 7.332 1 98.69 71 ASP A N 1
ATOM 601 C CA . ASP A 1 71 ? -0.645 -9.617 7.223 1 98.69 71 ASP A CA 1
ATOM 602 C C . ASP A 1 71 ? 0.404 -9.523 6.117 1 98.69 71 ASP A C 1
ATOM 604 O O . ASP A 1 71 ? 1.563 -9.891 6.32 1 98.69 71 ASP A O 1
ATOM 608 N N . GLU A 1 72 ? -0.014 -9 4.965 1 98.44 72 GLU A N 1
ATOM 609 C CA . GLU A 1 72 ? 0.9 -8.922 3.83 1 98.44 72 GLU A CA 1
ATOM 610 C C . GLU A 1 72 ? 2.072 -7.992 4.129 1 98.44 72 GLU A C 1
ATOM 612 O O . GLU A 1 72 ? 3.207 -8.266 3.738 1 98.44 72 GLU A O 1
ATOM 617 N N . ALA A 1 73 ? 1.754 -6.926 4.762 1 98.44 73 ALA A N 1
ATOM 618 C CA . ALA A 1 73 ? 2.822 -6.004 5.133 1 98.44 73 ALA A CA 1
ATOM 619 C C . ALA A 1 73 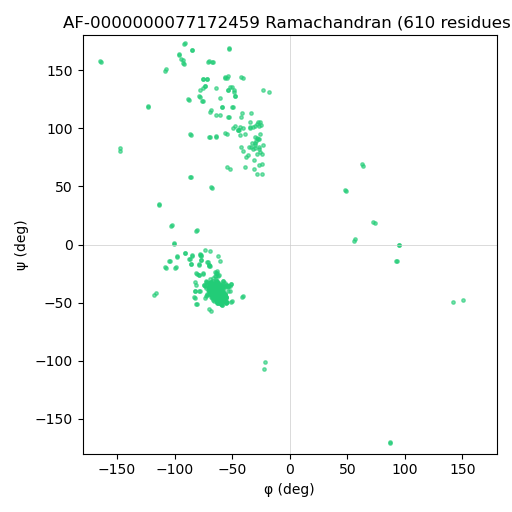? 3.805 -6.656 6.098 1 98.44 73 ALA A C 1
ATOM 621 O O . ALA A 1 73 ? 5.016 -6.449 5.996 1 98.44 73 ALA A O 1
ATOM 622 N N . ARG A 1 74 ? 3.305 -7.391 7.023 1 98.5 74 ARG A N 1
ATOM 623 C CA . ARG A 1 74 ? 4.16 -8.117 7.957 1 98.5 74 ARG A CA 1
ATOM 624 C C . ARG A 1 74 ? 5.008 -9.156 7.227 1 98.5 74 ARG A C 1
ATOM 626 O O . ARG A 1 74 ? 6.203 -9.289 7.496 1 98.5 74 ARG A O 1
ATOM 633 N N . HIS A 1 75 ? 4.391 -9.922 6.297 1 98.81 75 HIS A N 1
ATOM 634 C CA . HIS A 1 75 ? 5.137 -10.883 5.492 1 98.81 75 HIS A CA 1
ATOM 635 C C . HIS A 1 75 ? 6.277 -10.203 4.742 1 98.81 75 HIS A C 1
ATOM 637 O O . HIS A 1 75 ? 7.414 -10.68 4.77 1 98.81 75 HIS A O 1
ATOM 643 N N . ALA A 1 76 ? 5.938 -9.094 4.082 1 98.56 76 ALA A N 1
ATOM 644 C CA . ALA A 1 76 ? 6.953 -8.344 3.348 1 98.56 76 ALA A CA 1
ATOM 645 C C . ALA A 1 76 ? 8.086 -7.906 4.273 1 98.56 76 ALA A C 1
ATOM 647 O O . ALA A 1 76 ? 9.258 -7.957 3.895 1 98.56 76 ALA A O 1
ATOM 648 N N . ASN A 1 77 ? 7.727 -7.504 5.449 1 98.69 77 ASN A N 1
ATOM 649 C CA . ASN A 1 77 ? 8.727 -7.074 6.418 1 98.69 77 ASN A CA 1
ATOM 650 C C . ASN A 1 77 ? 9.617 -8.234 6.859 1 98.69 77 ASN A C 1
ATOM 652 O O . ASN A 1 77 ? 10.844 -8.094 6.93 1 98.69 77 ASN A O 1
ATOM 656 N N . TRP A 1 78 ? 9.016 -9.367 7.215 1 98.81 78 TRP A N 1
ATOM 657 C CA . TRP A 1 78 ? 9.789 -10.547 7.598 1 98.81 78 TRP A CA 1
ATOM 658 C C . TRP A 1 78 ? 10.758 -10.945 6.488 1 98.81 78 TRP A C 1
ATOM 660 O O . TRP A 1 78 ? 11.93 -11.242 6.75 1 98.81 78 TRP A O 1
ATOM 670 N N . LEU A 1 79 ? 10.305 -10.914 5.273 1 98.81 79 LEU A N 1
ATOM 671 C CA . LEU A 1 79 ? 11.133 -11.297 4.133 1 98.81 79 LEU A CA 1
ATOM 672 C C . LEU A 1 79 ? 12.234 -10.266 3.895 1 98.81 79 LEU A C 1
ATOM 674 O O . LEU A 1 79 ? 13.352 -10.625 3.514 1 98.81 79 LEU A O 1
ATOM 678 N N . THR A 1 80 ? 11.898 -9.008 4.078 1 98.69 80 THR A N 1
ATOM 679 C CA . THR A 1 80 ? 12.906 -7.961 3.943 1 98.69 80 THR A CA 1
ATOM 680 C C . THR A 1 80 ? 14.023 -8.148 4.969 1 98.69 80 THR A C 1
ATOM 682 O O . THR A 1 80 ? 15.203 -8.086 4.629 1 98.69 80 THR A O 1
ATOM 685 N N . GLU A 1 81 ? 13.625 -8.422 6.219 1 98.62 81 GLU A N 1
ATOM 686 C CA . GLU A 1 81 ? 14.602 -8.672 7.27 1 98.62 81 GLU A CA 1
ATOM 687 C C . GLU A 1 81 ? 15.469 -9.883 6.941 1 98.62 81 GLU A C 1
ATOM 689 O O . GLU A 1 81 ? 16.688 -9.859 7.133 1 98.62 81 GLU A O 1
ATOM 694 N N . LEU A 1 82 ? 14.852 -10.906 6.473 1 98.75 82 LEU A N 1
ATOM 695 C CA . LEU A 1 82 ? 15.562 -12.125 6.105 1 98.75 82 LEU A CA 1
ATOM 696 C C . LEU A 1 82 ? 16.594 -11.852 5.012 1 98.75 82 LEU A C 1
ATOM 698 O O . LEU A 1 82 ? 17.766 -12.211 5.152 1 98.75 82 LEU A O 1
ATOM 702 N N . LEU A 1 83 ? 16.141 -11.203 3.939 1 98.5 83 LEU A N 1
ATOM 703 C CA . LEU A 1 83 ? 17.016 -10.914 2.812 1 98.5 83 LEU A CA 1
ATOM 704 C C . LEU A 1 83 ? 18.141 -9.977 3.229 1 98.5 83 LEU A C 1
ATOM 706 O O . LEU A 1 83 ? 19.281 -10.109 2.754 1 98.5 83 LEU A O 1
ATOM 710 N N . TYR A 1 84 ? 17.797 -9.062 4.086 1 98.19 84 TYR A N 1
ATOM 711 C CA . TYR A 1 84 ? 18.812 -8.164 4.625 1 98.19 84 TYR A CA 1
ATOM 712 C C . TYR A 1 84 ? 19.891 -8.953 5.371 1 98.19 84 TYR A C 1
ATOM 714 O O . TYR A 1 84 ? 21.078 -8.758 5.133 1 98.19 84 TYR A O 1
ATOM 722 N N . ASP A 1 85 ? 19.5 -9.828 6.188 1 97.69 85 ASP A N 1
ATOM 723 C CA . ASP A 1 85 ? 20.406 -10.625 7 1 97.69 85 ASP A CA 1
ATOM 724 C C . ASP A 1 85 ? 21.266 -11.547 6.129 1 97.69 85 ASP A C 1
ATOM 726 O O . ASP A 1 85 ? 22.422 -11.812 6.445 1 97.69 85 ASP A O 1
ATOM 730 N N . LEU A 1 86 ? 20.688 -12.047 5.043 1 97.44 86 LEU A N 1
ATOM 731 C CA . LEU A 1 86 ? 21.375 -12.961 4.137 1 97.44 86 LEU A CA 1
ATOM 732 C C . LEU A 1 86 ? 22.328 -12.195 3.223 1 97.44 86 LEU A C 1
ATOM 734 O O . LEU A 1 86 ? 23.109 -12.812 2.48 1 97.44 86 LEU A O 1
ATOM 738 N N . GLY A 1 87 ? 22.297 -10.883 3.246 1 96.94 87 GLY A N 1
ATOM 739 C CA . GLY A 1 87 ? 23.094 -10.078 2.342 1 96.94 87 GLY A CA 1
ATOM 740 C C . GLY A 1 87 ? 22.594 -10.109 0.909 1 96.94 87 GLY A C 1
ATOM 741 O O . GLY A 1 87 ? 23.359 -9.852 -0.025 1 96.94 87 GLY A O 1
ATOM 742 N N . ALA A 1 88 ? 21.344 -10.5 0.753 1 95.56 88 ALA A N 1
ATOM 743 C CA . ALA A 1 88 ? 20.75 -10.602 -0.576 1 95.56 88 ALA A CA 1
ATOM 744 C C . ALA A 1 88 ? 20.203 -9.258 -1.046 1 95.56 88 ALA A C 1
ATOM 746 O O . ALA A 1 88 ? 20.094 -8.32 -0.255 1 95.56 88 ALA A O 1
ATOM 747 N N . GLU A 1 89 ? 19.891 -9.195 -2.281 1 93.06 89 GLU A N 1
ATOM 748 C CA . GLU A 1 89 ? 19.391 -7.961 -2.883 1 93.06 89 GLU A CA 1
ATOM 749 C C . GLU A 1 89 ? 17.969 -7.656 -2.43 1 93.06 89 GLU A C 1
ATOM 751 O O . GLU A 1 89 ? 17.156 -8.57 -2.273 1 93.06 89 GLU A O 1
ATOM 756 N N . LEU A 1 90 ? 17.719 -6.398 -2.242 1 97 90 LEU A N 1
ATOM 757 C CA . LEU A 1 90 ? 16.391 -5.895 -1.917 1 97 90 LEU A CA 1
ATOM 758 C C . LEU A 1 90 ? 15.844 -5.031 -3.049 1 97 90 LEU A C 1
ATOM 760 O O . LEU A 1 90 ? 15.195 -4.012 -2.803 1 97 90 LEU A O 1
ATOM 764 N N . ASN A 1 91 ? 16.156 -5.336 -4.281 1 93.75 91 ASN A N 1
ATOM 765 C CA . ASN A 1 91 ? 15.75 -4.594 -5.469 1 93.75 91 ASN A CA 1
ATOM 766 C C . ASN A 1 91 ? 14.438 -5.125 -6.039 1 93.75 91 ASN A C 1
ATOM 768 O O . ASN A 1 91 ? 13.805 -6 -5.449 1 93.75 91 ASN A O 1
ATOM 772 N N . VAL A 1 92 ? 13.914 -4.453 -7.012 1 89.62 92 VAL A N 1
ATOM 773 C CA . VAL A 1 92 ? 12.898 -5.07 -7.859 1 89.62 92 VAL A CA 1
ATOM 774 C C . VAL A 1 92 ? 13.469 -6.32 -8.523 1 89.62 92 VAL A C 1
ATOM 776 O O . VAL A 1 92 ? 14.484 -6.254 -9.219 1 89.62 92 VAL A O 1
ATOM 779 N N . PRO A 1 93 ? 12.812 -7.434 -8.172 1 87.25 93 PRO A N 1
ATOM 780 C CA . PRO A 1 93 ? 13.406 -8.672 -8.688 1 87.25 93 PRO A CA 1
ATOM 781 C C . PRO A 1 93 ? 13.555 -8.664 -10.211 1 87.25 93 PRO A C 1
ATOM 783 O O . PRO A 1 93 ? 12.688 -8.133 -10.914 1 87.25 93 PRO A O 1
ATOM 786 N N . PRO A 1 94 ? 14.648 -9.266 -10.656 1 81.31 94 PRO A N 1
ATOM 787 C CA . PRO A 1 94 ? 14.867 -9.305 -12.102 1 81.31 94 PRO A CA 1
ATOM 788 C C . PRO A 1 94 ? 13.844 -10.18 -12.828 1 81.31 94 PRO A C 1
ATOM 790 O O . PRO A 1 94 ? 13.227 -11.047 -12.219 1 81.31 94 PRO A O 1
ATOM 793 N N . GLY A 1 95 ? 13.672 -9.914 -14.117 1 72.69 95 GLY A N 1
ATOM 794 C CA . GLY A 1 95 ? 12.758 -10.68 -14.945 1 72.69 95 GLY A CA 1
ATOM 795 C C . GLY A 1 95 ? 11.336 -10.156 -14.906 1 72.69 95 GLY A C 1
ATOM 796 O O . GLY A 1 95 ? 11.086 -9.07 -14.383 1 72.69 95 GLY A O 1
ATOM 797 N N . LEU A 1 96 ? 10.461 -10.977 -15.5 1 72.88 96 LEU A N 1
ATOM 798 C CA . LEU A 1 96 ? 9.047 -10.594 -15.523 1 72.88 96 LEU A CA 1
ATOM 799 C C . LEU A 1 96 ? 8.391 -10.867 -14.172 1 72.88 96 LEU A C 1
ATOM 801 O O . LEU A 1 96 ? 8.555 -11.953 -13.609 1 72.88 96 LEU A O 1
ATOM 805 N N . SER A 1 97 ? 7.805 -9.875 -13.688 1 77.56 97 SER A N 1
ATOM 806 C CA . SER A 1 97 ? 7.105 -9.992 -12.414 1 77.56 97 SER A CA 1
ATOM 807 C C . SER A 1 97 ? 5.785 -10.734 -12.57 1 77.56 97 SER A C 1
ATOM 809 O O . SER A 1 97 ? 4.945 -10.359 -13.391 1 77.56 97 SER A O 1
ATOM 811 N N . TYR A 1 98 ? 5.645 -11.773 -11.828 1 80.38 98 TYR A N 1
ATOM 812 C CA . TYR A 1 98 ? 4.402 -12.531 -11.773 1 80.38 98 TYR A CA 1
ATOM 813 C C . TYR A 1 98 ? 3.211 -11.609 -11.523 1 80.38 98 TYR A C 1
ATOM 815 O O . TYR A 1 98 ? 2.207 -11.68 -12.234 1 80.38 98 TYR A O 1
ATOM 823 N N . ILE A 1 99 ? 3.34 -10.742 -10.516 1 82.19 99 ILE A N 1
ATOM 824 C CA . ILE A 1 99 ? 2.219 -9.906 -10.102 1 82.19 99 ILE A CA 1
ATOM 825 C C . ILE A 1 99 ? 1.924 -8.867 -11.18 1 82.19 99 ILE A C 1
ATOM 827 O O . ILE A 1 99 ? 0.762 -8.562 -11.461 1 82.19 99 ILE A O 1
ATOM 831 N N . ASP A 1 100 ? 2.924 -8.352 -11.797 1 79.25 100 ASP A N 1
ATOM 832 C CA . ASP A 1 100 ? 2.711 -7.387 -12.867 1 79.25 100 ASP A CA 1
ATOM 833 C C . ASP A 1 100 ? 2.031 -8.039 -14.07 1 79.25 100 ASP A C 1
ATOM 835 O O . ASP A 1 100 ? 1.149 -7.441 -14.695 1 79.25 100 ASP A O 1
ATOM 839 N N . GLU A 1 101 ? 2.467 -9.242 -14.336 1 78.44 101 GLU A N 1
ATOM 840 C CA . GLU A 1 101 ? 1.858 -9.977 -15.445 1 78.44 101 GLU A CA 1
ATOM 841 C C . GLU A 1 101 ? 0.404 -10.328 -15.141 1 78.44 101 GLU A C 1
ATOM 843 O O . GLU A 1 101 ? -0.458 -10.234 -16.016 1 78.44 101 GLU A O 1
ATOM 848 N N . PHE A 1 102 ? 0.236 -10.773 -13.969 1 86.44 102 PHE A N 1
ATOM 849 C CA . PHE A 1 102 ? -1.129 -11.062 -13.547 1 86.44 102 PHE A CA 1
ATOM 850 C C . PHE A 1 102 ? -2.023 -9.844 -13.734 1 86.44 102 PHE A C 1
ATOM 852 O O . PHE A 1 102 ? -3.082 -9.93 -14.359 1 86.44 102 PHE A O 1
ATOM 859 N N . GLU A 1 103 ? -1.584 -8.711 -13.25 1 81.75 103 GLU A N 1
ATOM 860 C CA . GLU A 1 103 ? -2.361 -7.477 -13.336 1 81.75 103 GLU A CA 1
ATOM 861 C C . GLU A 1 103 ? -2.592 -7.07 -14.789 1 81.75 103 GLU A C 1
ATOM 863 O O . GLU A 1 103 ? -3.662 -6.566 -15.133 1 81.75 103 GLU A O 1
ATOM 868 N N . ARG A 1 104 ? -1.659 -7.27 -15.531 1 76.38 104 ARG A N 1
ATOM 869 C CA . ARG A 1 104 ? -1.756 -6.926 -16.953 1 76.38 104 ARG A CA 1
ATOM 870 C C . ARG A 1 104 ? -2.846 -7.738 -17.641 1 76.38 104 ARG A C 1
ATOM 872 O O . ARG A 1 104 ? -3.541 -7.234 -18.516 1 76.38 104 ARG A O 1
ATOM 879 N N . LEU A 1 105 ? -2.945 -8.93 -17.25 1 76.38 105 LEU A N 1
ATOM 880 C CA . LEU A 1 105 ? -3.861 -9.852 -17.906 1 76.38 105 LEU A CA 1
ATOM 881 C C . LEU A 1 105 ? -5.285 -9.656 -17.406 1 76.38 105 LEU A C 1
ATOM 883 O O . LEU A 1 105 ? -6.242 -10.102 -18.047 1 76.38 105 LEU A O 1
ATOM 887 N N . VAL A 1 106 ? -5.266 -9.141 -16.188 1 77.88 106 VAL A N 1
ATOM 888 C CA . VAL A 1 106 ? -6.586 -8.891 -15.617 1 77.88 106 VAL A CA 1
ATOM 889 C C . VAL A 1 106 ? -7.273 -7.762 -16.375 1 77.88 106 VAL A C 1
ATOM 891 O O . VAL A 1 106 ? -6.664 -6.727 -16.656 1 77.88 106 VAL A O 1
ATOM 894 N N . HIS A 1 107 ? -8.359 -8.07 -17.031 1 57.56 107 HIS A N 1
ATOM 895 C CA . HIS A 1 107 ? -9.188 -7.105 -17.75 1 57.56 107 HIS A CA 1
ATOM 896 C C . HIS A 1 107 ? -9.797 -6.086 -16.781 1 57.56 107 HIS A C 1
ATOM 898 O O . HIS A 1 107 ? -10.359 -6.457 -15.75 1 57.56 107 HIS A O 1
ATOM 904 N N . ASP A 1 108 ? -9.242 -4.762 -16.953 1 53.31 108 ASP A N 1
ATOM 905 C CA . ASP A 1 108 ? -9.867 -3.754 -16.094 1 53.31 108 ASP A CA 1
ATOM 906 C C . ASP A 1 108 ? -11.383 -3.736 -16.281 1 53.31 108 ASP A C 1
ATOM 908 O O . ASP A 1 108 ? -11.883 -3.174 -17.266 1 53.31 108 ASP A O 1
ATOM 912 N N . THR A 1 109 ? -12.008 -4.773 -15.891 1 47.44 109 THR A N 1
ATOM 913 C CA . THR A 1 109 ? -13.461 -4.746 -16.016 1 47.44 109 THR A CA 1
ATOM 914 C C . THR A 1 109 ? -14.055 -3.625 -15.156 1 47.44 109 THR A C 1
ATOM 916 O O . THR A 1 109 ? -15.273 -3.484 -15.07 1 47.44 109 THR A O 1
ATOM 919 N N . GLY A 1 110 ? -13.234 -3.084 -14.367 1 46.66 110 GLY A N 1
ATOM 920 C CA . GLY A 1 110 ? -13.836 -2.08 -13.5 1 46.66 110 GLY A CA 1
ATOM 921 C C . GLY A 1 110 ? -14.391 -0.893 -14.266 1 46.66 110 GLY A C 1
ATOM 922 O O . GLY A 1 110 ? -14.023 -0.663 -15.414 1 46.66 110 GLY A O 1
ATOM 923 N N . GLY A 1 111 ? -15.766 -0.525 -13.75 1 42.25 111 GLY A N 1
ATOM 924 C CA . GLY A 1 111 ? -16.719 0.451 -14.242 1 42.25 111 GLY A CA 1
ATOM 925 C C . GLY A 1 111 ? -16.078 1.736 -14.719 1 42.25 111 GLY A C 1
ATOM 926 O O . GLY A 1 111 ? -15.18 2.271 -14.055 1 42.25 111 GLY A O 1
ATOM 927 N N . LYS A 1 112 ? -15.852 1.767 -16.062 1 39.12 112 LYS A N 1
ATOM 928 C CA . LYS A 1 112 ? -15.672 3.129 -16.562 1 39.12 112 LYS A CA 1
ATOM 929 C C . LYS A 1 112 ? -16.219 4.148 -15.57 1 39.12 112 LYS A C 1
ATOM 931 O O . LYS A 1 112 ? -17.266 3.926 -14.961 1 39.12 112 LYS A O 1
ATOM 936 N N . PRO A 1 113 ? -15.484 5.168 -15.227 1 34.31 113 PRO A N 1
ATOM 937 C CA . PRO A 1 113 ? -16.141 6.363 -14.688 1 34.31 113 PRO A CA 1
ATOM 938 C C . PRO A 1 113 ? -17.438 6.711 -15.43 1 34.31 113 PRO A C 1
ATOM 940 O O . PRO A 1 113 ? -17.438 6.82 -16.656 1 34.31 113 PRO A O 1
ATOM 943 N N . GLY A 1 114 ? -18.703 6.297 -14.773 1 39.91 114 GLY A N 1
ATOM 944 C CA . GLY A 1 114 ? -20.062 6.664 -15.156 1 39.91 114 GLY A CA 1
ATOM 945 C C . GLY A 1 114 ? -21.047 5.523 -15 1 39.91 114 GLY A C 1
ATOM 946 O O . GLY A 1 114 ? -22.25 5.727 -15.117 1 39.91 114 GLY A O 1
ATOM 947 N N . LYS A 1 115 ? -20.734 4.434 -15.492 1 44.06 115 LYS A N 1
ATOM 948 C CA . LYS A 1 115 ? -21.797 3.434 -15.469 1 44.06 115 LYS A CA 1
ATOM 949 C C . LYS A 1 115 ? -21.984 2.861 -14.062 1 44.06 115 LYS A C 1
ATOM 951 O O . LYS A 1 115 ? -21.031 2.828 -13.273 1 44.06 115 LYS A O 1
ATOM 956 N N . GLU A 1 116 ? -23.094 2.729 -13.602 1 51.19 116 GLU A N 1
ATOM 957 C CA . GLU A 1 116 ? -23.562 2.062 -12.391 1 51.19 116 GLU A CA 1
ATOM 958 C C . GLU A 1 116 ? -22.75 0.807 -12.094 1 51.19 116 GLU A C 1
ATOM 960 O O . GLU A 1 116 ? -22.766 -0.148 -12.875 1 51.19 116 GLU A O 1
ATOM 965 N N . ILE A 1 117 ? -21.609 0.918 -11.453 1 59.44 117 ILE A N 1
ATOM 966 C CA . ILE A 1 117 ? -20.734 -0.19 -11.07 1 59.44 117 ILE A CA 1
ATOM 967 C C . ILE A 1 117 ? -21.562 -1.292 -10.414 1 59.44 117 ILE A C 1
ATOM 969 O O . ILE A 1 117 ? -22.25 -1.05 -9.414 1 59.44 117 ILE A O 1
ATOM 973 N N . ASP A 1 118 ? -21.875 -2.361 -11.141 1 81.81 118 ASP A N 1
ATOM 974 C CA . ASP A 1 118 ? -22.391 -3.559 -10.477 1 81.81 118 ASP A CA 1
ATOM 975 C C . ASP A 1 118 ? -21.422 -4.047 -9.398 1 81.81 118 ASP A C 1
ATOM 977 O O . ASP A 1 118 ? -20.438 -4.711 -9.695 1 81.81 118 ASP A O 1
ATOM 981 N N . LEU A 1 119 ? -21.734 -3.613 -8.227 1 84.5 119 LEU A N 1
ATOM 982 C CA . LEU A 1 119 ? -20.844 -3.867 -7.094 1 84.5 119 LEU A CA 1
ATOM 983 C C . LEU A 1 119 ? -20.625 -5.363 -6.902 1 84.5 119 LEU A C 1
ATOM 985 O O . LEU A 1 119 ? -19.516 -5.793 -6.57 1 84.5 119 LEU A O 1
ATOM 989 N N . ASP A 1 120 ? -21.672 -6.145 -7.156 1 89.69 120 ASP A N 1
ATOM 990 C CA . ASP A 1 120 ? -21.531 -7.59 -7 1 89.69 120 ASP A CA 1
ATOM 991 C C . ASP A 1 120 ? -20.516 -8.156 -7.992 1 89.69 120 ASP A C 1
ATOM 993 O O . ASP A 1 120 ? -19.703 -9 -7.637 1 89.69 120 ASP A O 1
ATOM 997 N N . PHE A 1 121 ? -20.688 -7.68 -9.156 1 88.31 121 PHE A N 1
ATOM 998 C CA . PHE A 1 121 ? -19.766 -8.148 -10.18 1 88.31 121 PHE A CA 1
ATOM 999 C C . PHE A 1 121 ? -18.328 -7.785 -9.828 1 88.31 121 PHE A C 1
ATOM 1001 O O . PHE A 1 121 ? -17.438 -8.641 -9.867 1 88.31 121 PHE A O 1
ATOM 1008 N N . TYR A 1 122 ? -18.125 -6.586 -9.508 1 89.25 122 TYR A N 1
ATOM 1009 C CA . TYR A 1 122 ? -16.797 -6.125 -9.125 1 89.25 122 TYR A CA 1
ATOM 1010 C C . TYR A 1 122 ? -16.25 -6.941 -7.965 1 89.25 122 TYR A C 1
ATOM 1012 O O . TYR A 1 122 ? -15.078 -7.344 -7.977 1 89.25 122 TYR A O 1
ATOM 1020 N N . LEU A 1 123 ? -17.094 -7.172 -6.977 1 91.94 123 LEU A N 1
ATOM 1021 C CA . LEU A 1 123 ? -16.688 -7.895 -5.777 1 91.94 123 LEU A CA 1
ATOM 1022 C C . LEU A 1 123 ? -16.297 -9.328 -6.113 1 91.94 123 LEU A C 1
ATOM 1024 O O . LEU A 1 123 ? -15.266 -9.82 -5.656 1 91.94 123 LEU A O 1
ATOM 1028 N N . ILE A 1 124 ? -17.078 -9.922 -6.883 1 94.25 124 ILE A N 1
ATOM 1029 C CA . ILE A 1 124 ? -16.828 -11.312 -7.25 1 94.25 124 ILE A CA 1
ATOM 1030 C C . ILE A 1 124 ? -15.531 -11.43 -8.039 1 94.25 124 ILE A C 1
ATOM 1032 O O . ILE A 1 124 ? -14.695 -12.289 -7.754 1 94.25 124 ILE A O 1
ATOM 1036 N N . GLU A 1 125 ? -15.312 -10.5 -8.984 1 91.5 125 GLU A N 1
ATOM 1037 C CA . GLU A 1 125 ? -14.094 -10.5 -9.781 1 91.5 125 GLU A CA 1
ATOM 1038 C C . GLU A 1 125 ? -12.859 -10.281 -8.898 1 91.5 125 GLU A C 1
ATOM 1040 O O . GLU A 1 125 ? -11.867 -11.008 -9.023 1 91.5 125 GLU A O 1
ATOM 1045 N N . SER A 1 126 ? -12.938 -9.328 -8.039 1 93.31 126 SER A N 1
ATOM 1046 C CA . SER A 1 126 ? -11.812 -9 -7.164 1 93.31 126 SER A CA 1
ATOM 1047 C C . SER A 1 126 ? -11.5 -10.148 -6.215 1 93.31 126 SER A C 1
ATOM 1049 O O . SER A 1 126 ? -10.328 -10.5 -6.027 1 93.31 126 SER A O 1
ATOM 1051 N N . LEU A 1 127 ? -12.516 -10.758 -5.645 1 96.38 127 LEU A N 1
ATOM 1052 C CA . LEU A 1 127 ? -12.344 -11.859 -4.707 1 96.38 127 LEU A CA 1
ATOM 1053 C C . LEU A 1 127 ? -11.727 -13.07 -5.398 1 96.38 127 LEU A C 1
ATOM 1055 O O . LEU A 1 127 ? -10.859 -13.742 -4.836 1 96.38 127 LEU A O 1
ATOM 1059 N N . ALA A 1 128 ? -12.203 -13.32 -6.605 1 95.31 128 ALA A N 1
ATOM 1060 C CA . ALA A 1 128 ? -11.648 -14.445 -7.359 1 95.31 128 ALA A CA 1
ATOM 1061 C C . ALA A 1 128 ? -10.172 -14.219 -7.68 1 95.31 128 ALA A C 1
ATOM 1063 O O . ALA A 1 128 ? -9.359 -15.141 -7.586 1 95.31 128 ALA A O 1
ATOM 1064 N N . ALA A 1 129 ? -9.859 -13.008 -8.078 1 93.62 129 ALA A N 1
ATOM 1065 C CA . ALA A 1 129 ? -8.477 -12.648 -8.375 1 93.62 129 ALA A CA 1
ATOM 1066 C C . ALA A 1 129 ? -7.586 -12.828 -7.148 1 93.62 129 ALA A C 1
ATOM 1068 O O . ALA A 1 129 ? -6.516 -13.438 -7.23 1 93.62 129 ALA A O 1
ATOM 1069 N N . ILE A 1 130 ? -8.016 -12.312 -5.996 1 96.06 130 ILE A N 1
ATOM 1070 C CA . ILE A 1 130 ? -7.27 -12.406 -4.746 1 96.06 130 ILE A CA 1
ATOM 1071 C C . ILE A 1 130 ? -7.105 -13.875 -4.363 1 96.06 130 ILE A C 1
ATOM 1073 O O . ILE A 1 130 ? -6 -14.32 -4.027 1 96.06 130 ILE A O 1
ATOM 1077 N N . ASN A 1 131 ? -8.148 -14.633 -4.445 1 96.94 131 ASN A N 1
ATOM 1078 C CA . ASN A 1 131 ? -8.188 -16.016 -3.988 1 96.94 131 ASN A CA 1
ATOM 1079 C C . ASN A 1 131 ? -7.207 -16.891 -4.77 1 96.94 131 ASN A C 1
ATOM 1081 O O . ASN A 1 131 ? -6.473 -17.688 -4.184 1 96.94 131 ASN A O 1
ATOM 1085 N N . VAL A 1 132 ? -7.195 -16.734 -6.055 1 94.75 132 VAL A N 1
ATOM 1086 C CA . VAL A 1 132 ? -6.359 -17.609 -6.871 1 94.75 132 VAL A CA 1
ATOM 1087 C C . VAL A 1 132 ? -4.887 -17.281 -6.645 1 94.75 132 VAL A C 1
ATOM 1089 O O . VAL A 1 132 ? -4.031 -18.172 -6.664 1 94.75 132 VAL A O 1
ATOM 1092 N N . THR A 1 133 ? -4.562 -16.016 -6.461 1 94.88 133 THR A N 1
ATOM 1093 C CA . THR A 1 133 ? -3.174 -15.633 -6.227 1 94.88 133 THR A CA 1
ATOM 1094 C C . THR A 1 133 ? -2.703 -16.125 -4.859 1 94.88 133 THR A C 1
ATOM 1096 O O . THR A 1 133 ? -1.548 -16.531 -4.699 1 94.88 133 THR A O 1
ATOM 1099 N N . GLU A 1 134 ? -3.561 -16.047 -3.879 1 96.81 134 GLU A N 1
ATOM 1100 C CA . GLU A 1 134 ? -3.227 -16.578 -2.562 1 96.81 134 GLU A CA 1
ATOM 1101 C C . GLU A 1 134 ? -2.992 -18.078 -2.623 1 96.81 134 GLU A C 1
ATOM 1103 O O . GLU A 1 134 ? -2.115 -18.609 -1.936 1 96.81 134 GLU A O 1
ATOM 1108 N N . LYS A 1 135 ? -3.812 -18.781 -3.408 1 95.25 135 LYS A N 1
ATOM 1109 C CA . LYS A 1 135 ? -3.615 -20.219 -3.592 1 95.25 135 LYS A CA 1
ATOM 1110 C C . LYS A 1 135 ? -2.238 -20.516 -4.18 1 95.25 135 LYS A C 1
ATOM 1112 O O . LYS A 1 135 ? -1.556 -21.438 -3.738 1 95.25 135 LYS A O 1
ATOM 1117 N N . ARG A 1 136 ? -1.881 -19.719 -5.152 1 92.38 136 ARG A N 1
ATOM 1118 C CA . ARG A 1 136 ? -0.551 -19.859 -5.734 1 92.38 136 ARG A CA 1
ATOM 1119 C C . ARG A 1 136 ? 0.534 -19.641 -4.684 1 92.38 136 ARG A C 1
ATOM 1121 O O . ARG A 1 136 ? 1.493 -20.422 -4.609 1 92.38 136 ARG A O 1
ATOM 1128 N N . GLY A 1 137 ? 0.379 -18.578 -3.91 1 94.69 137 GLY A N 1
ATOM 1129 C CA . GLY A 1 137 ? 1.324 -18.344 -2.83 1 94.69 137 GLY A CA 1
ATOM 1130 C C . GLY A 1 137 ? 1.441 -19.516 -1.877 1 94.69 137 GLY A C 1
ATOM 1131 O O . GLY A 1 137 ? 2.549 -19.953 -1.541 1 94.69 137 GLY A O 1
ATOM 1132 N N . CYS A 1 138 ? 0.36 -20.094 -1.463 1 95.56 138 CYS A N 1
ATOM 1133 C CA . CYS A 1 138 ? 0.347 -21.234 -0.562 1 95.56 138 CYS A CA 1
ATOM 1134 C C . CYS A 1 138 ? 1.07 -22.422 -1.182 1 95.56 138 CYS A C 1
ATOM 1136 O O . CYS A 1 138 ? 1.864 -23.094 -0.514 1 95.56 138 CYS A O 1
ATOM 1138 N N . LEU A 1 139 ? 0.806 -22.672 -2.465 1 92.81 139 LEU A N 1
ATOM 1139 C CA . LEU A 1 139 ? 1.43 -23.781 -3.17 1 92.81 139 LEU A CA 1
ATOM 1140 C C . LEU A 1 139 ? 2.947 -23.625 -3.195 1 92.81 139 LEU A C 1
ATOM 1142 O O . LEU A 1 139 ? 3.676 -24.578 -2.885 1 92.81 139 LEU A O 1
ATOM 1146 N N . TYR A 1 140 ? 3.428 -22.469 -3.496 1 92.62 140 TYR A N 1
ATOM 1147 C CA . TYR A 1 140 ? 4.863 -22.234 -3.629 1 92.62 140 TYR A CA 1
ATOM 1148 C C . TYR A 1 140 ? 5.551 -22.266 -2.27 1 92.62 140 TYR A C 1
ATOM 1150 O O . TYR A 1 140 ? 6.641 -22.828 -2.133 1 92.62 140 TYR A O 1
ATOM 1158 N N . PHE A 1 141 ? 4.926 -21.625 -1.265 1 97.38 141 PHE A N 1
ATOM 1159 C CA . PHE A 1 141 ? 5.504 -21.656 0.073 1 97.38 141 PHE A CA 1
ATOM 1160 C C . PHE A 1 141 ? 5.613 -23.094 0.583 1 97.38 141 PHE A C 1
ATOM 1162 O O . PHE A 1 141 ? 6.652 -23.484 1.117 1 97.38 141 PHE A O 1
ATOM 1169 N N . SER A 1 142 ? 4.551 -23.891 0.379 1 97.12 142 SER A N 1
ATOM 1170 C CA . SER A 1 142 ? 4.562 -25.281 0.808 1 97.12 142 SER A CA 1
ATOM 1171 C C . SER A 1 142 ? 5.656 -26.078 0.092 1 97.12 142 SER A C 1
ATOM 1173 O O . SER A 1 142 ? 6.391 -26.844 0.72 1 97.12 142 SER A O 1
ATOM 1175 N N . ALA A 1 143 ? 5.758 -25.875 -1.229 1 94.25 143 ALA A N 1
ATOM 1176 C CA . ALA A 1 143 ? 6.781 -26.547 -2.018 1 94.25 143 ALA A CA 1
ATOM 1177 C C . ALA A 1 143 ? 8.18 -26.125 -1.583 1 94.25 143 ALA A C 1
ATOM 1179 O O . ALA A 1 143 ? 9.109 -26.938 -1.554 1 94.25 143 ALA A O 1
ATOM 1180 N N . HIS A 1 144 ? 8.352 -24.859 -1.264 1 96.88 144 HIS A N 1
ATOM 1181 C CA . HIS A 1 144 ? 9.648 -24.344 -0.835 1 96.88 144 HIS A CA 1
ATOM 1182 C C . HIS A 1 144 ? 10.07 -24.953 0.497 1 96.88 144 HIS A C 1
ATOM 1184 O O . HIS A 1 144 ? 11.227 -25.359 0.661 1 96.88 144 HIS A O 1
ATOM 1190 N N . ILE A 1 145 ? 9.141 -25.016 1.438 1 98.38 145 ILE A N 1
ATOM 1191 C CA . ILE A 1 145 ? 9.398 -25.641 2.729 1 98.38 145 ILE A CA 1
ATOM 1192 C C . ILE A 1 145 ? 9.82 -27.094 2.523 1 98.38 145 ILE A C 1
ATOM 1194 O O . ILE A 1 145 ? 10.805 -27.547 3.102 1 98.38 145 ILE A O 1
ATOM 1198 N N . HIS A 1 146 ? 9.086 -27.812 1.66 1 97.31 146 HIS A N 1
ATOM 1199 C CA . HIS A 1 146 ? 9.398 -29.203 1.366 1 97.31 146 HIS A CA 1
ATOM 1200 C C . HIS A 1 146 ? 10.805 -29.344 0.791 1 97.31 146 HIS A C 1
ATOM 1202 O O . HIS A 1 146 ? 11.57 -30.219 1.219 1 97.31 146 HIS A O 1
ATOM 1208 N N . ALA A 1 147 ? 11.102 -28.484 -0.168 1 94.94 147 ALA A N 1
ATOM 1209 C CA . ALA A 1 147 ? 12.422 -28.516 -0.793 1 94.94 147 ALA A CA 1
ATOM 1210 C C . ALA A 1 147 ? 13.523 -28.234 0.231 1 94.94 147 ALA A C 1
ATOM 1212 O O . ALA A 1 147 ? 14.562 -28.906 0.223 1 94.94 147 ALA A O 1
ATOM 1213 N N . LEU A 1 148 ? 13.297 -27.312 1.126 1 98.31 148 LEU A N 1
ATOM 1214 C CA . LEU A 1 148 ? 14.297 -26.922 2.121 1 98.31 148 LEU A CA 1
ATOM 1215 C C . LEU A 1 148 ? 14.492 -28.047 3.145 1 98.31 148 LEU A C 1
ATOM 1217 O O . LEU A 1 148 ? 15.602 -28.234 3.652 1 98.31 148 LEU A O 1
ATOM 1221 N N . LYS A 1 149 ? 13.469 -28.75 3.455 1 97.75 149 LYS A N 1
ATOM 1222 C CA . LYS A 1 149 ? 13.578 -29.891 4.379 1 97.75 149 LYS A CA 1
ATOM 1223 C C . LYS A 1 149 ? 14.469 -30.984 3.803 1 97.75 149 LYS A C 1
ATOM 1225 O O . LYS A 1 149 ? 15.086 -31.734 4.551 1 97.75 149 LYS A O 1
ATOM 1230 N N . ASN A 1 150 ? 14.531 -31.047 2.48 1 96.44 150 ASN A N 1
ATOM 1231 C CA . ASN A 1 150 ? 15.305 -32.094 1.805 1 96.44 150 ASN A CA 1
ATOM 1232 C C . ASN A 1 150 ? 16.656 -31.562 1.326 1 96.44 150 ASN A C 1
ATOM 1234 O O . ASN A 1 150 ? 17.422 -32.281 0.679 1 96.44 150 ASN A O 1
ATOM 1238 N N . ALA A 1 151 ? 16.953 -30.312 1.59 1 94.81 151 ALA A N 1
ATOM 1239 C CA . ALA A 1 151 ? 18.219 -29.688 1.266 1 94.81 151 ALA A CA 1
ATOM 1240 C C . ALA A 1 151 ? 19.172 -29.703 2.467 1 94.81 151 ALA A C 1
ATOM 1242 O O . ALA A 1 151 ? 18.75 -30.016 3.586 1 94.81 151 ALA A O 1
ATOM 1243 N N . PRO A 1 152 ? 20.531 -29.484 2.258 1 96.88 152 PRO A N 1
ATOM 1244 C CA . PRO A 1 152 ? 21.438 -29.391 3.406 1 96.88 152 PRO A CA 1
ATOM 1245 C C . PRO A 1 152 ? 20.938 -28.406 4.469 1 96.88 152 PRO A C 1
ATOM 1247 O O . PRO A 1 152 ? 20.484 -27.297 4.137 1 96.88 152 PRO A O 1
ATOM 1250 N N . GLN A 1 153 ? 21 -28.766 5.727 1 97.56 153 GLN A N 1
ATOM 1251 C CA . GLN A 1 153 ? 20.438 -27.984 6.82 1 97.56 153 GLN A CA 1
ATOM 1252 C C . GLN A 1 153 ? 21.438 -26.938 7.305 1 97.56 153 GLN A C 1
ATOM 1254 O O . GLN A 1 153 ? 21.812 -26.922 8.477 1 97.56 153 GLN A O 1
ATOM 1259 N N . THR A 1 154 ? 21.859 -26.078 6.426 1 97.25 154 THR A N 1
ATOM 1260 C CA . THR A 1 154 ? 22.734 -24.969 6.77 1 97.25 154 THR A CA 1
ATOM 1261 C C . THR A 1 154 ? 21.969 -23.922 7.59 1 97.25 154 THR A C 1
ATOM 1263 O O . THR A 1 154 ? 20.734 -23.891 7.586 1 97.25 154 THR A O 1
ATOM 1266 N N . PRO A 1 155 ? 22.688 -23.109 8.359 1 97.31 155 PRO A N 1
ATOM 1267 C CA . PRO A 1 155 ? 22.016 -22.047 9.102 1 97.31 155 PRO A CA 1
ATOM 1268 C C . PRO A 1 155 ? 21.125 -21.172 8.219 1 97.31 155 PRO A C 1
ATOM 1270 O O . PRO A 1 155 ? 20.031 -20.781 8.633 1 97.31 155 PRO A O 1
ATOM 1273 N N . GLU A 1 156 ? 21.578 -20.859 7.035 1 97.25 156 GLU A N 1
ATOM 1274 C CA . GLU A 1 156 ? 20.812 -20.047 6.102 1 97.25 156 GLU A CA 1
ATOM 1275 C C . GLU A 1 156 ? 19.516 -20.75 5.699 1 97.25 156 GLU A C 1
ATOM 1277 O O . GLU A 1 156 ? 18.438 -20.141 5.711 1 97.25 156 GLU A O 1
ATOM 1282 N N . ASN A 1 157 ? 19.641 -22 5.328 1 97.75 157 ASN A N 1
ATOM 1283 C CA . ASN A 1 157 ? 18.453 -22.734 4.93 1 97.75 157 ASN A CA 1
ATOM 1284 C C . ASN A 1 157 ? 17.453 -22.844 6.07 1 97.75 157 ASN A C 1
ATOM 1286 O O . ASN A 1 157 ? 16.234 -22.781 5.848 1 97.75 157 ASN A O 1
ATOM 1290 N N . LEU A 1 158 ? 17.938 -23.016 7.23 1 98.38 158 LEU A N 1
ATOM 1291 C CA . LEU A 1 158 ? 17.078 -23.109 8.398 1 98.38 158 LEU A CA 1
ATOM 1292 C C . LEU A 1 158 ? 16.359 -21.781 8.641 1 98.38 158 LEU A C 1
ATOM 1294 O O . LEU A 1 158 ? 15.164 -21.766 8.969 1 98.38 158 LEU A O 1
ATOM 1298 N N . GLN A 1 159 ? 17.062 -20.703 8.5 1 98.38 159 GLN A N 1
ATOM 1299 C CA . GLN A 1 159 ? 16.484 -19.375 8.664 1 98.38 159 GLN A CA 1
ATOM 1300 C C . GLN A 1 159 ? 15.398 -19.125 7.621 1 98.38 159 GLN A C 1
ATOM 1302 O O . GLN A 1 159 ? 14.328 -18.594 7.938 1 98.38 159 GLN A O 1
ATOM 1307 N N . ILE A 1 160 ? 15.703 -19.438 6.395 1 98.69 160 ILE A N 1
ATOM 1308 C CA . ILE A 1 160 ? 14.758 -19.266 5.297 1 98.69 160 ILE A CA 1
ATOM 1309 C C . ILE A 1 160 ? 13.5 -20.078 5.559 1 98.69 160 ILE A C 1
ATOM 1311 O O . ILE A 1 160 ? 12.383 -19.578 5.461 1 98.69 160 ILE A O 1
ATOM 1315 N N . ARG A 1 161 ? 13.672 -21.344 5.844 1 98.69 161 ARG A N 1
ATOM 1316 C CA . ARG A 1 161 ? 12.539 -22.234 6.105 1 98.69 161 ARG A CA 1
ATOM 1317 C C . ARG A 1 161 ? 11.672 -21.703 7.242 1 98.69 161 ARG A C 1
ATOM 1319 O O . ARG A 1 161 ? 10.445 -21.688 7.141 1 98.69 161 ARG A O 1
ATOM 1326 N N . ALA A 1 162 ? 12.312 -21.266 8.336 1 98.75 162 ALA A N 1
ATOM 1327 C CA . ALA A 1 162 ? 11.578 -20.734 9.484 1 98.75 162 ALA A CA 1
ATOM 1328 C C . ALA A 1 162 ? 10.711 -19.547 9.086 1 98.75 162 ALA A C 1
ATOM 1330 O O . ALA A 1 162 ? 9.57 -19.422 9.547 1 98.75 162 ALA A O 1
ATOM 1331 N N . CYS A 1 163 ? 11.227 -18.688 8.266 1 98.81 163 CYS A N 1
ATOM 1332 C CA . CYS A 1 163 ? 10.484 -17.516 7.801 1 98.81 163 CYS A CA 1
ATOM 1333 C C . CYS A 1 163 ? 9.258 -17.922 7.004 1 98.81 163 CYS A C 1
ATOM 1335 O O . CYS A 1 163 ? 8.148 -17.438 7.266 1 98.81 163 CYS A O 1
ATOM 1337 N N . ILE A 1 164 ? 9.43 -18.797 6.047 1 98.75 164 ILE A N 1
ATOM 1338 C CA . ILE A 1 164 ? 8.336 -19.219 5.184 1 98.75 164 ILE A CA 1
ATOM 1339 C C . ILE A 1 164 ? 7.293 -19.984 6 1 98.75 164 ILE A C 1
ATOM 1341 O O . ILE A 1 164 ? 6.09 -19.828 5.781 1 98.75 164 ILE A O 1
ATOM 1345 N N . GLU A 1 165 ? 7.746 -20.797 6.945 1 98.69 165 GLU A N 1
ATOM 1346 C CA . GLU A 1 165 ? 6.84 -21.547 7.812 1 98.69 165 GLU A CA 1
ATOM 1347 C C . GLU A 1 165 ? 6 -20.609 8.672 1 98.69 165 GLU A C 1
ATOM 1349 O O . GLU A 1 165 ? 4.867 -20.938 9.031 1 98.69 165 GLU A O 1
ATOM 1354 N N . ARG A 1 166 ? 6.562 -19.484 9.023 1 98.56 166 ARG A N 1
ATOM 1355 C CA . ARG A 1 166 ? 5.824 -18.469 9.781 1 98.56 166 ARG A CA 1
ATOM 1356 C C . ARG A 1 166 ? 4.738 -17.828 8.93 1 98.56 166 ARG A C 1
ATOM 1358 O O . ARG A 1 166 ? 3.66 -17.5 9.43 1 98.56 166 ARG A O 1
ATOM 1365 N N . ILE A 1 167 ? 4.938 -17.656 7.621 1 98.75 167 ILE A N 1
ATOM 1366 C CA . ILE A 1 167 ? 4.059 -16.938 6.707 1 98.75 167 ILE A CA 1
ATOM 1367 C C . ILE A 1 167 ? 2.918 -17.859 6.266 1 98.75 167 ILE A C 1
ATOM 1369 O O . ILE A 1 167 ? 1.767 -17.422 6.172 1 98.75 167 ILE A O 1
ATOM 1373 N N . LEU A 1 168 ? 3.121 -19.125 6 1 98.44 168 LEU A N 1
ATOM 1374 C CA . LEU A 1 168 ? 2.25 -20.047 5.285 1 98.44 168 LEU A CA 1
ATOM 1375 C C . LEU A 1 168 ? 0.9 -20.172 5.984 1 98.44 168 LEU A C 1
ATOM 1377 O O . LEU A 1 168 ? -0.147 -20.156 5.332 1 98.44 168 LEU A O 1
ATOM 1381 N N . PRO A 1 169 ? 0.834 -20.297 7.34 1 98.25 169 PRO A N 1
ATOM 1382 C CA . PRO A 1 169 ? -0.48 -20.438 7.973 1 98.25 169 PRO A CA 1
ATOM 1383 C C . PRO A 1 169 ? -1.381 -19.234 7.727 1 98.25 169 PRO A C 1
ATOM 1385 O O . PRO A 1 169 ? -2.596 -19.375 7.57 1 98.25 169 PRO A O 1
ATOM 1388 N N . GLU A 1 170 ? -0.791 -18.047 7.727 1 98.19 170 GLU A N 1
ATOM 1389 C CA . GLU A 1 170 ? -1.585 -16.859 7.453 1 98.19 170 GLU A CA 1
ATOM 1390 C C . GLU A 1 170 ? -2.051 -16.828 6 1 98.19 170 GLU A C 1
ATOM 1392 O O . GLU A 1 170 ? -3.174 -16.406 5.711 1 98.19 170 GLU A O 1
ATOM 1397 N N . GLU A 1 171 ? -1.196 -17.281 5.094 1 97.81 171 GLU A N 1
ATOM 1398 C CA . GLU A 1 171 ? -1.593 -17.391 3.691 1 97.81 171 GLU A CA 1
ATOM 1399 C C . GLU A 1 171 ? -2.777 -18.344 3.523 1 97.81 171 GLU A C 1
ATOM 1401 O O . GLU A 1 171 ? -3.689 -18.062 2.74 1 97.81 171 GLU A O 1
ATOM 1406 N 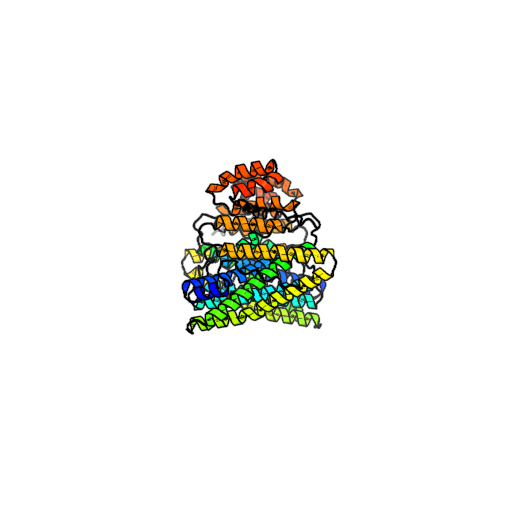N . ALA A 1 172 ? -2.697 -19.469 4.207 1 97.5 172 ALA A N 1
ATOM 1407 C CA . ALA A 1 172 ? -3.814 -20.406 4.168 1 97.5 172 ALA A CA 1
ATOM 1408 C C . ALA A 1 172 ? -5.094 -19.75 4.688 1 97.5 172 ALA A C 1
ATOM 1410 O O . ALA A 1 172 ? -6.188 -20.047 4.195 1 97.5 172 ALA A O 1
ATOM 1411 N N . GLY A 1 173 ? -4.93 -18.953 5.707 1 98.12 173 GLY A N 1
ATOM 1412 C CA . GLY A 1 173 ? -6.059 -18.172 6.195 1 98.12 173 GLY A CA 1
ATOM 1413 C C . GLY A 1 173 ? -6.652 -17.25 5.145 1 98.12 173 GLY A C 1
ATOM 1414 O O . GLY A 1 173 ? -7.875 -17.109 5.062 1 98.12 173 GLY A O 1
ATOM 1415 N N . HIS A 1 174 ? -5.832 -16.609 4.32 1 98.44 174 HIS A N 1
ATOM 1416 C CA . HIS A 1 174 ? -6.293 -15.75 3.232 1 98.44 174 HIS A CA 1
ATOM 1417 C C . HIS A 1 174 ? -7.117 -16.531 2.221 1 98.44 174 HIS A C 1
ATOM 1419 O O . HIS A 1 174 ? -8.164 -16.062 1.764 1 98.44 174 HIS A O 1
ATOM 1425 N N . VAL A 1 175 ? -6.633 -17.719 1.877 1 97.06 175 VAL A N 1
ATOM 1426 C CA . VAL A 1 175 ? -7.363 -18.578 0.952 1 97.06 175 VAL A CA 1
ATOM 1427 C C . VAL A 1 175 ? -8.734 -18.922 1.534 1 97.06 175 VAL A C 1
ATOM 1429 O O . VAL A 1 175 ? -9.75 -18.844 0.837 1 97.06 175 VAL A O 1
ATOM 1432 N N . ARG A 1 176 ? -8.797 -19.266 2.828 1 97.44 176 ARG A N 1
ATOM 1433 C CA . ARG A 1 176 ? -10.039 -19.656 3.482 1 97.44 176 ARG A CA 1
ATOM 1434 C C . ARG A 1 176 ? -11.055 -18.516 3.469 1 97.44 176 ARG A C 1
ATOM 1436 O O . ARG A 1 176 ? -12.227 -18.734 3.133 1 97.44 176 ARG A O 1
ATOM 1443 N N . TRP A 1 177 ? -10.633 -17.312 3.873 1 96.81 177 TRP A N 1
ATOM 1444 C CA . TRP A 1 177 ? -11.633 -16.25 3.92 1 96.81 177 TRP A CA 1
ATOM 1445 C C . TRP A 1 177 ? -12.078 -15.867 2.514 1 96.81 177 TRP A C 1
ATOM 1447 O O . TRP A 1 177 ? -13.227 -15.484 2.303 1 96.81 177 TRP A O 1
ATOM 1457 N N . GLY A 1 178 ? -11.172 -15.93 1.533 1 97.12 178 GLY A N 1
ATOM 1458 C CA . GLY A 1 178 ? -11.578 -15.727 0.152 1 97.12 178 GLY A CA 1
ATOM 1459 C C . GLY A 1 178 ? -12.633 -16.719 -0.308 1 97.12 178 GLY A C 1
ATOM 1460 O O . GLY A 1 178 ? -13.625 -16.328 -0.935 1 97.12 178 GLY A O 1
ATOM 1461 N N . ASN A 1 179 ? -12.422 -18 0.014 1 97.12 179 ASN A N 1
ATOM 1462 C CA . ASN A 1 179 ? -13.398 -19.031 -0.301 1 97.12 179 ASN A CA 1
ATOM 1463 C C . ASN A 1 179 ? -14.75 -18.75 0.353 1 97.12 179 ASN A C 1
ATOM 1465 O O . ASN A 1 179 ? -15.797 -18.906 -0.276 1 97.12 179 ASN A O 1
ATOM 1469 N N . ARG A 1 180 ? -14.68 -18.344 1.566 1 97.56 180 ARG A N 1
ATOM 1470 C CA . ARG A 1 180 ? -15.898 -18.047 2.307 1 97.56 180 ARG A CA 1
ATOM 1471 C C . ARG A 1 180 ? -16.688 -16.922 1.634 1 97.56 180 ARG A C 1
ATOM 1473 O O . ARG A 1 180 ? -17.906 -17.047 1.443 1 97.56 180 ARG A O 1
ATOM 1480 N N . TRP A 1 181 ? -16.062 -15.875 1.256 1 97.62 181 TRP A N 1
ATOM 1481 C CA . TRP A 1 181 ? -16.734 -14.727 0.649 1 97.62 181 TRP A CA 1
ATOM 1482 C C . TRP A 1 181 ? -17.297 -15.094 -0.717 1 97.62 181 TRP A C 1
ATOM 1484 O O . TRP A 1 181 ? -18.422 -14.688 -1.058 1 97.62 181 TRP A O 1
ATOM 1494 N N . LEU A 1 182 ? -16.547 -15.82 -1.528 1 97.69 182 LEU A N 1
ATOM 1495 C CA . LEU A 1 182 ? -17.047 -16.25 -2.832 1 97.69 182 LEU A CA 1
ATOM 1496 C C . LEU A 1 182 ? -18.281 -17.125 -2.682 1 97.69 182 LEU A C 1
ATOM 1498 O O . LEU A 1 182 ? -19.25 -16.984 -3.432 1 97.69 182 LEU A O 1
ATOM 1502 N N . ALA A 1 183 ? -18.234 -18.016 -1.712 1 97.94 183 ALA A N 1
ATOM 1503 C CA . ALA A 1 183 ? -19.375 -18.875 -1.435 1 97.94 183 ALA A CA 1
ATOM 1504 C C . ALA A 1 183 ? -20.594 -18.047 -1.001 1 97.94 183 ALA A C 1
ATOM 1506 O O . ALA A 1 183 ? -21.719 -18.297 -1.437 1 97.94 183 ALA A O 1
ATOM 1507 N N . GLN A 1 184 ? -20.328 -17.109 -0.159 1 97.31 184 GLN A N 1
ATOM 1508 C CA . GLN A 1 184 ? -21.391 -16.234 0.299 1 97.31 184 GLN A CA 1
ATOM 1509 C C . GLN A 1 184 ? -22.016 -15.477 -0.867 1 97.31 184 GLN A C 1
ATOM 1511 O O . GLN A 1 184 ? -23.25 -15.367 -0.961 1 97.31 184 GLN A O 1
ATOM 1516 N N . MET A 1 185 ? -21.203 -15 -1.75 1 96.44 185 MET A N 1
ATOM 1517 C CA . MET A 1 185 ? -21.688 -14.273 -2.918 1 96.44 185 MET A CA 1
ATOM 1518 C C . MET A 1 185 ? -22.516 -15.188 -3.818 1 96.44 185 MET A C 1
ATOM 1520 O O . MET A 1 185 ? -23.562 -14.781 -4.336 1 96.44 185 MET A O 1
ATOM 1524 N N . ALA A 1 186 ? -22.078 -16.359 -4.004 1 97.19 186 ALA A N 1
ATOM 1525 C CA . ALA A 1 186 ? -22.75 -17.312 -4.871 1 97.19 186 ALA A CA 1
ATOM 1526 C C . ALA A 1 186 ? -24.156 -17.656 -4.348 1 97.19 186 ALA A C 1
ATOM 1528 O O . ALA A 1 186 ? -25.062 -17.969 -5.121 1 97.19 186 ALA A O 1
ATOM 1529 N N . ARG A 1 187 ? -24.359 -17.469 -3.09 1 97.56 187 ARG A N 1
ATOM 1530 C CA . ARG A 1 187 ? -25.609 -17.859 -2.461 1 97.56 187 ARG A CA 1
ATOM 1531 C C . ARG A 1 187 ? -26.641 -16.734 -2.553 1 97.56 187 ARG A C 1
ATOM 1533 O O . ARG A 1 187 ? -27.828 -16.938 -2.293 1 97.56 187 ARG A O 1
ATOM 1540 N N . THR A 1 188 ? -26.172 -15.57 -2.918 1 95.94 188 THR A N 1
ATOM 1541 C CA . THR A 1 188 ? -27.078 -14.422 -2.893 1 95.94 188 THR A CA 1
ATOM 1542 C C . THR A 1 188 ? -28.094 -14.5 -4.035 1 95.94 188 THR A C 1
ATOM 1544 O O . THR A 1 188 ? -29.203 -13.992 -3.916 1 95.94 188 THR A O 1
ATOM 1547 N N . SER A 1 189 ? -27.75 -15.07 -5.23 1 95.94 189 SER A N 1
ATOM 1548 C CA . SER A 1 189 ? -28.625 -15.219 -6.375 1 95.94 189 SER A CA 1
ATOM 1549 C C . SER A 1 189 ? -28.078 -16.219 -7.383 1 95.94 189 SER A C 1
ATOM 1551 O O . SER A 1 189 ? -26.859 -16.469 -7.406 1 95.94 189 SER A O 1
ATOM 1553 N N . PRO A 1 190 ? -28.938 -16.734 -8.141 1 96.12 190 PRO A N 1
ATOM 1554 C CA . PRO A 1 190 ? -28.438 -17.609 -9.203 1 96.12 190 PRO A CA 1
ATOM 1555 C C . PRO A 1 190 ? -27.484 -16.891 -10.156 1 96.12 190 PRO A C 1
ATOM 1557 O O . PRO A 1 190 ? -26.516 -17.5 -10.641 1 96.12 190 PRO A O 1
ATOM 1560 N N . GLN A 1 191 ? -27.75 -15.688 -10.398 1 94.5 191 GLN A N 1
ATOM 1561 C CA . GLN A 1 191 ? -26.859 -14.898 -11.242 1 94.5 191 GLN A CA 1
ATOM 1562 C C . GLN A 1 191 ? -25.469 -14.805 -10.641 1 94.5 191 GLN A C 1
ATOM 1564 O O . GLN A 1 191 ? -24.469 -14.984 -11.336 1 94.5 191 GLN A O 1
ATOM 1569 N N . ASN A 1 192 ? -25.422 -14.57 -9.367 1 96 192 ASN A N 1
ATOM 1570 C CA . ASN A 1 192 ? -24.125 -14.469 -8.695 1 96 192 ASN A CA 1
ATOM 1571 C C . ASN A 1 192 ? -23.422 -15.82 -8.625 1 96 192 ASN A C 1
ATOM 1573 O O . ASN A 1 192 ? -22.203 -15.891 -8.68 1 96 192 ASN A O 1
ATOM 1577 N N . ALA A 1 193 ? -24.219 -16.859 -8.5 1 97.25 193 ALA A N 1
ATOM 1578 C CA . ALA A 1 193 ? -23.625 -18.203 -8.539 1 97.25 193 ALA A CA 1
ATOM 1579 C C . ALA A 1 193 ? -22.906 -18.438 -9.852 1 97.25 193 ALA A C 1
ATOM 1581 O O . ALA A 1 193 ? -21.766 -18.938 -9.859 1 97.25 193 ALA A O 1
ATOM 1582 N N . GLU A 1 194 ? -23.484 -18.047 -10.906 1 94.75 194 GLU A N 1
ATOM 1583 C CA . GLU A 1 194 ? -22.891 -18.188 -12.227 1 94.75 194 GLU A CA 1
ATOM 1584 C C . GLU A 1 194 ? -21.672 -17.281 -12.375 1 94.75 194 GLU A C 1
ATOM 1586 O O . GLU A 1 194 ? -20.641 -17.703 -12.938 1 94.75 194 GLU A O 1
ATOM 1591 N N . ARG A 1 195 ? -21.797 -16.125 -11.836 1 91.88 195 ARG A N 1
ATOM 1592 C CA . ARG A 1 195 ? -20.688 -15.18 -11.906 1 91.88 195 ARG A CA 1
ATOM 1593 C C . ARG A 1 195 ? -19.469 -15.695 -11.156 1 91.88 195 ARG A C 1
ATOM 1595 O O . ARG A 1 195 ? -18.328 -15.547 -11.625 1 91.88 195 ARG A O 1
ATOM 1602 N N . VAL A 1 196 ? -19.734 -16.234 -9.992 1 96.69 196 VAL A N 1
ATOM 1603 C CA . VAL A 1 196 ? -18.641 -16.75 -9.172 1 96.69 196 VAL A CA 1
ATOM 1604 C C . VAL A 1 196 ? -17.922 -17.875 -9.914 1 96.69 196 VAL A C 1
ATOM 1606 O O . VAL A 1 196 ? -16.688 -17.906 -9.977 1 96.69 196 VAL A O 1
ATOM 1609 N N . GLU A 1 197 ? -18.672 -18.75 -10.516 1 94.94 197 GLU A N 1
ATOM 1610 C CA . GLU A 1 197 ? -18.078 -19.859 -11.258 1 94.94 197 GLU A CA 1
ATOM 1611 C C . GLU A 1 197 ? -17.281 -19.344 -12.461 1 94.94 197 GLU A C 1
ATOM 1613 O O . GLU A 1 197 ? -16.172 -19.812 -12.711 1 94.94 197 GLU A O 1
ATOM 1618 N N . ALA A 1 198 ? -17.828 -18.438 -13.164 1 87.75 198 ALA A N 1
ATOM 1619 C CA . ALA A 1 198 ? -17.156 -17.875 -14.328 1 87.75 198 ALA A CA 1
ATOM 1620 C C . ALA A 1 198 ? -15.867 -17.156 -13.922 1 87.75 198 ALA A C 1
ATOM 1622 O O . ALA A 1 198 ? -14.844 -17.281 -14.594 1 87.75 198 ALA A O 1
ATOM 1623 N N . ALA A 1 199 ? -15.914 -16.453 -12.82 1 91.12 199 ALA A N 1
ATOM 1624 C CA . ALA A 1 199 ? -14.742 -15.719 -12.336 1 91.12 199 ALA A CA 1
ATOM 1625 C C . ALA A 1 199 ? -13.641 -16.672 -11.906 1 91.12 199 ALA A C 1
ATOM 1627 O O . ALA A 1 199 ? -12.461 -16.453 -12.219 1 91.12 199 ALA A O 1
ATOM 1628 N N . LYS A 1 200 ? -14.062 -17.672 -11.172 1 92.69 200 LYS A N 1
ATOM 1629 C CA . LYS A 1 200 ? -13.07 -18.656 -10.75 1 92.69 200 LYS A CA 1
ATOM 1630 C C . LYS A 1 200 ? -12.336 -19.25 -11.945 1 92.69 200 LYS A C 1
ATOM 1632 O O . LYS A 1 200 ? -11.109 -19.375 -11.93 1 92.69 200 LYS A O 1
ATOM 1637 N N . ARG A 1 201 ? -13.047 -19.578 -12.969 1 86.75 201 ARG A N 1
ATOM 1638 C CA . ARG A 1 201 ? -12.461 -20.141 -14.18 1 86.75 201 ARG A CA 1
ATOM 1639 C C . ARG A 1 201 ? -11.547 -19.125 -14.867 1 86.75 201 ARG A C 1
ATOM 1641 O O . ARG A 1 201 ? -10.414 -19.453 -15.234 1 86.75 201 ARG A O 1
ATOM 1648 N N . ARG A 1 202 ? -12.008 -17.953 -14.977 1 83.44 202 ARG A N 1
ATOM 1649 C CA . ARG A 1 202 ? -11.266 -16.891 -15.648 1 83.44 202 ARG A CA 1
ATOM 1650 C C . ARG A 1 202 ? -9.961 -16.594 -14.914 1 83.44 202 ARG A C 1
ATOM 1652 O O . ARG A 1 202 ? -8.883 -16.594 -15.523 1 83.44 202 ARG A O 1
ATOM 1659 N N . TYR A 1 203 ? -10.023 -16.438 -13.648 1 89.69 203 TYR A N 1
ATOM 1660 C CA . TYR A 1 203 ? -8.844 -16 -12.906 1 89.69 203 TYR A CA 1
ATOM 1661 C C . TYR A 1 203 ? -7.879 -17.156 -12.68 1 89.69 203 TYR A C 1
ATOM 1663 O O . TYR A 1 203 ? -6.672 -16.953 -12.531 1 89.69 203 TYR A O 1
ATOM 1671 N N . THR A 1 204 ? -8.43 -18.375 -12.656 1 88.31 204 THR A N 1
ATOM 1672 C CA . THR A 1 204 ? -7.52 -19.516 -12.656 1 88.31 204 THR A CA 1
ATOM 1673 C C . THR A 1 204 ? -6.68 -19.547 -13.93 1 88.31 204 THR A C 1
ATOM 1675 O O . THR A 1 204 ? -5.469 -19.781 -13.875 1 88.31 204 THR A O 1
ATOM 1678 N N . THR A 1 205 ? -7.32 -19.266 -15.031 1 81.19 205 THR A N 1
ATOM 1679 C CA . THR A 1 205 ? -6.625 -19.25 -16.312 1 81.19 205 THR A CA 1
ATOM 1680 C C . THR A 1 205 ? -5.633 -18.094 -16.359 1 81.19 205 THR A C 1
ATOM 1682 O O . THR A 1 205 ? -4.488 -18.266 -16.797 1 81.19 205 THR A O 1
ATOM 1685 N N . ILE A 1 206 ? -6.016 -16.953 -15.898 1 81.75 206 ILE A N 1
ATOM 1686 C CA . ILE A 1 206 ? -5.164 -15.766 -15.898 1 81.75 206 ILE A CA 1
ATOM 1687 C C . ILE A 1 206 ? -3.943 -16 -15.016 1 81.75 206 ILE A C 1
ATOM 1689 O O . ILE A 1 206 ? -2.814 -15.695 -15.406 1 81.75 206 ILE A O 1
ATOM 1693 N N . GLU A 1 207 ? -4.254 -16.5 -13.828 1 86.94 207 GLU A N 1
ATOM 1694 C CA . GLU A 1 207 ? -3.184 -16.781 -12.867 1 86.94 207 GLU A CA 1
ATOM 1695 C C . GLU A 1 207 ? -2.17 -17.766 -13.445 1 86.94 207 GLU A C 1
ATOM 1697 O O . GLU A 1 207 ? -0.96 -17.547 -13.344 1 86.94 207 GLU A O 1
ATOM 1702 N N . GLN A 1 208 ? -2.631 -18.797 -14.062 1 82 208 GLN A N 1
ATOM 1703 C CA . GLN A 1 208 ? -1.748 -19.797 -14.664 1 82 208 GLN A CA 1
ATOM 1704 C C . GLN A 1 208 ? -0.919 -19.172 -15.789 1 82 208 GLN A C 1
ATOM 1706 O O . GLN A 1 208 ? 0.278 -19.453 -15.906 1 82 208 GLN A O 1
ATOM 1711 N N . ALA A 1 209 ? -1.532 -18.406 -16.531 1 76.25 209 ALA A N 1
ATOM 1712 C CA . ALA A 1 209 ? -0.835 -17.719 -17.625 1 76.25 209 ALA A CA 1
ATOM 1713 C C . ALA A 1 209 ? 0.263 -16.812 -17.078 1 76.25 209 ALA A C 1
ATOM 1715 O O . ALA A 1 209 ? 1.391 -16.828 -17.578 1 76.25 209 ALA A O 1
ATOM 1716 N N . ALA A 1 210 ? -0.072 -16.062 -16.062 1 80 210 ALA A N 1
ATOM 1717 C CA . ALA A 1 210 ? 0.89 -15.141 -15.453 1 80 210 ALA A CA 1
ATOM 1718 C C . ALA A 1 210 ? 2.07 -15.898 -14.852 1 80 210 ALA A C 1
ATOM 1720 O O . ALA A 1 210 ? 3.223 -15.492 -15.008 1 80 210 ALA A O 1
ATOM 1721 N N . PHE A 1 211 ? 1.77 -16.938 -14.195 1 80.62 211 PHE A N 1
ATOM 1722 C CA . PHE A 1 211 ? 2.803 -17.734 -13.547 1 80.62 211 PHE A CA 1
ATOM 1723 C C . PHE A 1 211 ? 3.75 -18.328 -14.586 1 80.62 211 PHE A C 1
ATOM 1725 O O . PHE A 1 211 ? 4.969 -18.172 -14.477 1 80.62 211 PHE A O 1
ATOM 1732 N N . GLU A 1 212 ? 3.189 -18.938 -15.562 1 73.69 212 GLU A N 1
ATOM 1733 C CA . GLU A 1 212 ? 4 -19.578 -16.594 1 73.69 212 GLU A CA 1
ATOM 1734 C C . GLU A 1 212 ? 4.816 -18.562 -17.375 1 73.69 212 GLU A C 1
ATOM 1736 O O . GLU A 1 212 ? 5.977 -18.812 -17.719 1 73.69 212 GLU A O 1
ATOM 1741 N N . THR A 1 213 ? 4.215 -17.484 -17.609 1 69.75 213 THR A N 1
ATOM 1742 C CA . THR A 1 213 ? 4.91 -16.438 -18.328 1 69.75 213 THR A CA 1
ATOM 1743 C C . THR A 1 213 ? 6.078 -15.891 -17.516 1 69.75 213 THR A C 1
ATOM 1745 O O . THR A 1 213 ? 7.152 -15.625 -18.062 1 69.75 213 THR A O 1
ATOM 1748 N N . SER A 1 214 ? 5.891 -15.719 -16.266 1 70.5 214 SER A N 1
ATOM 1749 C CA . SER A 1 214 ? 6.918 -15.141 -15.406 1 70.5 214 SER A CA 1
ATOM 1750 C C . SER A 1 214 ? 8.086 -16.094 -15.219 1 70.5 214 SER A C 1
ATOM 1752 O O . SER A 1 214 ? 9.203 -15.672 -14.914 1 70.5 214 SER A O 1
ATOM 1754 N N . MET A 1 215 ? 7.855 -17.328 -15.492 1 65 215 MET A N 1
ATOM 1755 C CA . MET A 1 215 ? 8.906 -18.328 -15.305 1 65 215 MET A CA 1
ATOM 1756 C C . MET A 1 215 ? 9.516 -18.734 -16.641 1 65 215 MET A C 1
ATOM 1758 O O . MET A 1 215 ? 10.555 -19.391 -16.688 1 65 215 MET A O 1
ATOM 1762 N N . ASP A 1 216 ? 8.805 -18.344 -17.703 1 56.56 216 ASP A N 1
ATOM 1763 C CA . ASP A 1 216 ? 9.164 -18.844 -19.031 1 56.56 216 ASP A CA 1
ATOM 1764 C C . ASP A 1 216 ? 10.234 -17.953 -19.672 1 56.56 216 ASP A C 1
ATOM 1766 O O . ASP A 1 216 ? 9.922 -16.891 -20.219 1 56.56 216 ASP A O 1
ATOM 1770 N N . ILE A 1 217 ? 11.453 -18.406 -19.484 1 52.19 217 ILE A N 1
ATOM 1771 C CA . ILE A 1 217 ? 12.562 -17.672 -20.078 1 52.19 217 ILE A CA 1
ATOM 1772 C C . ILE A 1 217 ? 13.055 -18.406 -21.328 1 52.19 217 ILE A C 1
ATOM 1774 O O . ILE A 1 217 ? 14.133 -18.109 -21.828 1 52.19 217 ILE A O 1
ATOM 1778 N N . THR A 1 218 ? 12.219 -19.312 -21.797 1 52.25 218 THR A N 1
ATOM 1779 C CA . THR A 1 218 ? 12.656 -20.188 -22.891 1 52.25 218 THR A CA 1
ATOM 1780 C C . THR A 1 218 ? 12.258 -19.594 -24.234 1 52.25 218 THR A C 1
ATOM 1782 O O . THR A 1 218 ? 11.461 -18.656 -24.312 1 52.25 218 THR A O 1
ATOM 1785 N N . LEU A 1 219 ? 13.008 -20.094 -25.266 1 51.91 219 LEU A N 1
ATOM 1786 C CA . LEU A 1 219 ? 12.617 -19.766 -26.641 1 51.91 219 LEU A CA 1
ATOM 1787 C C . LEU A 1 219 ? 11.156 -20.125 -26.891 1 51.91 219 LEU A C 1
ATOM 1789 O O . LEU A 1 219 ? 10.695 -21.188 -26.453 1 51.91 219 LEU A O 1
ATOM 1793 N N . GLY A 1 220 ? 10.32 -19.266 -27.5 1 55.59 220 GLY A N 1
ATOM 1794 C CA . GLY A 1 220 ? 8.914 -19.5 -27.766 1 55.59 220 GLY A CA 1
ATOM 1795 C C . GLY A 1 220 ? 8 -18.938 -26.703 1 55.59 220 GLY A C 1
ATOM 1796 O O . GLY A 1 220 ? 6.781 -19.125 -26.75 1 55.59 220 GLY A O 1
ATOM 1797 N N . ALA A 1 221 ? 8.648 -18.359 -25.734 1 61.03 221 ALA A N 1
ATOM 1798 C CA . ALA A 1 221 ? 7.891 -17.781 -24.625 1 61.03 221 ALA A CA 1
ATOM 1799 C C . ALA A 1 221 ? 6.793 -16.859 -25.141 1 61.03 221 ALA A C 1
ATOM 1801 O O . ALA A 1 221 ? 5.699 -16.797 -24.578 1 61.03 221 ALA A O 1
ATOM 1802 N N . GLU A 1 222 ? 7.117 -16.234 -26.203 1 61.75 222 GLU A N 1
ATOM 1803 C CA . GLU A 1 222 ? 6.145 -15.297 -26.766 1 61.75 222 GLU A CA 1
ATOM 1804 C C . GLU A 1 222 ? 4.922 -16.031 -27.297 1 61.75 222 GLU A C 1
ATOM 1806 O O . GLU A 1 222 ? 3.791 -15.562 -27.156 1 61.75 222 GLU A O 1
ATOM 1811 N N . LEU A 1 223 ? 5.191 -17.125 -27.938 1 60.66 223 LEU A N 1
ATOM 1812 C CA . LEU A 1 223 ? 4.09 -17.922 -28.469 1 60.66 223 LEU A CA 1
ATOM 1813 C C . LEU A 1 223 ? 3.223 -18.469 -27.344 1 60.66 223 LEU A C 1
ATOM 1815 O O . LEU A 1 223 ? 1.994 -18.469 -27.438 1 60.66 223 LEU A O 1
ATOM 1819 N N . ARG A 1 224 ? 3.844 -18.922 -26.328 1 63.56 224 ARG A N 1
ATOM 1820 C CA . ARG A 1 224 ? 3.105 -19.453 -25.188 1 63.56 224 ARG A CA 1
ATOM 1821 C C . ARG A 1 224 ? 2.301 -18.359 -24.5 1 63.56 224 ARG A C 1
ATOM 1823 O O . ARG A 1 224 ? 1.183 -18.594 -24.047 1 63.56 224 ARG A O 1
ATOM 1830 N N . ARG A 1 225 ? 2.82 -17.188 -24.484 1 68.44 225 ARG A N 1
ATOM 1831 C CA . ARG A 1 225 ? 2.094 -16.062 -23.906 1 68.44 225 ARG A CA 1
ATOM 1832 C C . ARG A 1 225 ? 0.845 -15.75 -24.734 1 68.44 225 ARG A C 1
ATOM 1834 O O . ARG A 1 225 ? -0.208 -15.438 -24.172 1 68.44 225 ARG A O 1
ATOM 1841 N N . ALA A 1 226 ? 1 -15.852 -26.031 1 66.12 226 ALA A N 1
ATOM 1842 C CA . ALA A 1 226 ? -0.147 -15.625 -26.906 1 66.12 226 ALA A CA 1
ATOM 1843 C C . ALA A 1 226 ? -1.222 -16.688 -26.688 1 66.12 226 ALA A C 1
ATOM 1845 O O . ALA A 1 226 ? -2.416 -16.375 -26.688 1 66.12 226 ALA A O 1
ATOM 1846 N N . GLN A 1 227 ? -0.766 -17.875 -26.516 1 67.88 227 GLN A N 1
ATOM 1847 C CA . GLN A 1 227 ? -1.698 -18.969 -26.234 1 67.88 227 GLN A CA 1
ATOM 1848 C C . GLN A 1 227 ? -2.479 -18.703 -24.953 1 67.88 227 GLN A C 1
ATOM 1850 O O . GLN A 1 227 ? -3.682 -18.969 -24.875 1 67.88 227 GLN A O 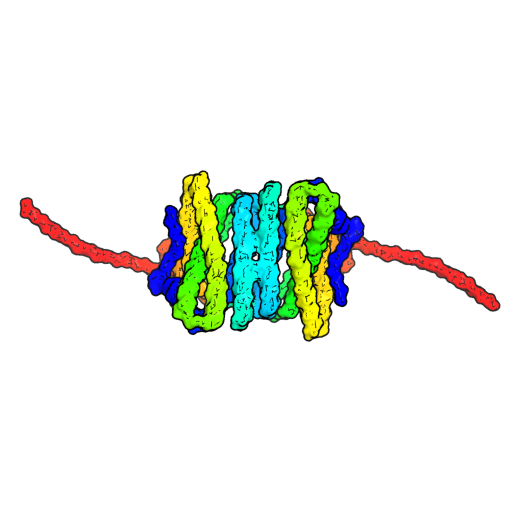1
ATOM 1855 N N . TRP A 1 228 ? -1.779 -18.219 -24.016 1 70.31 228 TRP A N 1
ATOM 1856 C CA . TRP A 1 228 ? -2.445 -17.906 -22.766 1 70.31 228 TRP A CA 1
ATOM 1857 C C . TRP A 1 228 ? -3.484 -16.812 -22.969 1 70.31 228 TRP A C 1
ATOM 1859 O O . TRP A 1 228 ? -4.559 -16.844 -22.359 1 70.31 228 TRP A O 1
ATOM 1869 N N . LEU A 1 229 ? -3.209 -15.844 -23.719 1 72.19 229 LEU A N 1
ATOM 1870 C CA . LEU A 1 229 ? -4.176 -14.781 -23.984 1 72.19 229 LEU A CA 1
ATOM 1871 C C . LEU A 1 229 ? -5.441 -15.352 -24.625 1 72.19 229 LEU A C 1
ATOM 1873 O O . LEU A 1 229 ? -6.551 -14.93 -24.297 1 72.19 229 LEU A O 1
ATOM 1877 N N . LEU A 1 230 ? -5.258 -16.266 -25.5 1 69.75 230 LEU A N 1
ATOM 1878 C CA . LEU A 1 230 ? -6.402 -16.906 -26.125 1 69.75 230 LEU A CA 1
ATOM 1879 C C . LEU A 1 230 ? -7.238 -17.672 -25.109 1 69.75 230 LEU A C 1
ATOM 1881 O O . LEU A 1 230 ? -8.469 -17.578 -25.094 1 69.75 230 LEU A O 1
ATOM 1885 N N . GLU A 1 231 ? -6.547 -18.375 -24.297 1 72.38 231 GLU A N 1
ATOM 1886 C CA . GLU A 1 231 ? -7.238 -19.156 -23.266 1 72.38 231 GLU A CA 1
ATOM 1887 C C . GLU A 1 231 ? -8.008 -18.234 -22.312 1 72.38 231 GLU A C 1
ATOM 1889 O O . GLU A 1 231 ? -9.133 -18.547 -21.922 1 72.38 231 GLU A O 1
ATOM 1894 N N . ILE A 1 232 ? -7.43 -17.203 -21.984 1 73.12 232 ILE A N 1
ATOM 1895 C CA . ILE A 1 232 ? -8.094 -16.25 -21.109 1 73.12 232 ILE A CA 1
ATOM 1896 C C . ILE A 1 232 ? -9.32 -15.664 -21.828 1 73.12 232 ILE A C 1
ATOM 1898 O O . ILE A 1 232 ? -10.391 -15.555 -21.219 1 73.12 232 ILE A O 1
ATOM 1902 N N . SER A 1 233 ? -9.141 -15.273 -23.094 1 71.56 233 SER A N 1
ATOM 1903 C CA . SER A 1 233 ? -10.242 -14.688 -23.844 1 71.56 233 SER A CA 1
ATOM 1904 C C . SER A 1 233 ? -11.43 -15.633 -23.906 1 71.56 233 SER A C 1
ATOM 1906 O O . SER A 1 233 ? -12.586 -15.195 -23.938 1 71.56 233 SER A O 1
ATOM 1908 N N . GLU A 1 234 ? -11.172 -16.859 -23.906 1 74.56 234 GLU A N 1
ATOM 1909 C CA . GLU A 1 234 ? -12.227 -17.859 -24.016 1 74.56 234 GLU A CA 1
ATOM 1910 C C . GLU A 1 234 ? -13.062 -17.906 -22.734 1 74.56 234 GLU A C 1
ATOM 1912 O O . GLU A 1 234 ? -14.164 -18.453 -22.734 1 74.56 234 GLU A O 1
ATOM 1917 N N . THR A 1 235 ? -12.492 -17.359 -21.703 1 72.75 235 THR A N 1
ATOM 1918 C CA . THR A 1 235 ? -13.25 -17.312 -20.453 1 72.75 235 THR A CA 1
ATOM 1919 C C . THR A 1 235 ? -14.156 -16.094 -20.422 1 72.75 235 THR A C 1
ATOM 1921 O O . THR A 1 235 ? -15 -15.961 -19.531 1 72.75 235 THR A O 1
ATOM 1924 N N . LEU A 1 236 ? -14.016 -15.219 -21.344 1 66.88 236 LEU A N 1
ATOM 1925 C CA . LEU A 1 236 ? -14.812 -14 -21.438 1 66.88 236 LEU A CA 1
ATOM 1926 C C . LEU A 1 236 ? -16.031 -14.219 -22.312 1 66.88 236 LEU A C 1
ATOM 1928 O O . LEU A 1 236 ? -16.062 -15.141 -23.125 1 66.88 236 LEU A O 1
ATOM 1932 N N . PRO A 1 237 ? -17.047 -13.367 -22.031 1 67.12 237 PRO A N 1
ATOM 1933 C CA . PRO A 1 237 ? -18.125 -13.383 -23.031 1 67.12 237 PRO A CA 1
ATOM 1934 C C . PRO A 1 237 ? -17.609 -13.141 -24.453 1 67.12 237 PRO A C 1
ATOM 1936 O O . PRO A 1 237 ? -16.672 -12.367 -24.656 1 67.12 237 PRO A O 1
ATOM 1939 N N . VAL A 1 238 ? -18.297 -13.852 -25.406 1 68.31 238 VAL A N 1
ATOM 1940 C CA . VAL A 1 238 ? -17.844 -13.891 -26.797 1 68.31 238 VAL A CA 1
ATOM 1941 C C . VAL A 1 238 ? -17.656 -12.469 -27.328 1 68.31 238 VAL A C 1
ATOM 1943 O O . VAL A 1 238 ? -16.719 -12.195 -28.062 1 68.31 238 VAL A O 1
ATOM 1946 N N . TRP A 1 239 ? -18.5 -11.578 -26.906 1 71.25 239 TRP A N 1
ATOM 1947 C CA . TRP A 1 239 ? -18.484 -10.227 -27.453 1 71.25 239 TRP A CA 1
ATOM 1948 C C . TRP A 1 239 ? -17.344 -9.414 -26.875 1 71.25 239 TRP A C 1
ATOM 1950 O O . TRP A 1 239 ? -16.969 -8.367 -27.422 1 71.25 239 TRP A O 1
ATOM 1960 N N . GLU A 1 240 ? -16.719 -9.898 -25.797 1 72.69 240 GLU A N 1
ATOM 1961 C CA . GLU A 1 240 ? -15.625 -9.172 -25.156 1 72.69 240 GLU A CA 1
ATOM 1962 C C . GLU A 1 240 ? -14.273 -9.703 -25.625 1 72.69 240 GLU A C 1
ATOM 1964 O O . GLU A 1 240 ? -13.242 -9.047 -25.438 1 72.69 240 GLU A O 1
ATOM 1969 N N . ARG A 1 241 ? -14.281 -10.781 -26.297 1 70.19 241 ARG A N 1
ATOM 1970 C CA . ARG A 1 241 ? -13.047 -11.508 -26.578 1 70.19 241 ARG A CA 1
ATOM 1971 C C . ARG A 1 241 ? -12.141 -10.719 -27.516 1 70.19 241 ARG A C 1
ATOM 1973 O O . ARG A 1 241 ? -10.945 -10.578 -27.25 1 70.19 241 ARG A O 1
ATOM 1980 N N . PRO A 1 242 ? -12.719 -10.133 -28.531 1 66.19 242 PRO A N 1
ATOM 1981 C CA . PRO A 1 242 ? -11.836 -9.375 -29.422 1 66.19 242 PRO A CA 1
ATOM 1982 C C . PRO A 1 242 ? -11.195 -8.18 -28.734 1 66.19 242 PRO A C 1
ATOM 1984 O O . PRO A 1 242 ? -10.016 -7.895 -28.953 1 66.19 242 PRO A O 1
ATOM 1987 N N . GLY A 1 243 ? -11.977 -7.555 -27.969 1 65.25 243 GLY A N 1
ATOM 1988 C CA . GLY A 1 243 ? -11.438 -6.418 -27.25 1 65.25 243 GLY A CA 1
ATOM 1989 C C . GLY A 1 243 ? -10.305 -6.793 -26.312 1 65.25 243 GLY A C 1
ATOM 1990 O O . GLY A 1 243 ? -9.297 -6.082 -26.234 1 65.25 243 GLY A O 1
ATOM 1991 N N . TYR A 1 244 ? -10.516 -7.832 -25.609 1 71.44 244 TYR A N 1
ATOM 1992 C CA . TYR A 1 244 ? -9.477 -8.305 -24.703 1 71.44 244 TYR A CA 1
ATOM 1993 C C . TYR A 1 244 ? -8.195 -8.633 -25.453 1 71.44 244 TYR A C 1
ATOM 1995 O O . TYR A 1 244 ? -7.105 -8.234 -25.031 1 71.44 244 TYR A O 1
ATOM 2003 N N . LEU A 1 245 ? -8.281 -9.289 -26.531 1 72.5 245 LEU A N 1
ATOM 2004 C CA . LEU A 1 245 ? -7.109 -9.695 -27.297 1 72.5 245 LEU A CA 1
ATOM 2005 C C . LEU A 1 245 ? -6.414 -8.484 -27.906 1 72.5 245 LEU A C 1
ATOM 2007 O O . LEU A 1 245 ? -5.184 -8.406 -27.922 1 72.5 245 LEU A O 1
ATOM 2011 N N . MET A 1 246 ? -7.102 -7.551 -28.344 1 67.19 246 MET A N 1
ATOM 2012 C CA . MET A 1 246 ? -6.527 -6.352 -28.953 1 67.19 246 MET A CA 1
ATOM 2013 C C . MET A 1 246 ? -5.746 -5.543 -27.922 1 67.19 246 MET A C 1
ATOM 2015 O O . MET A 1 246 ? -4.742 -4.914 -28.25 1 67.19 246 MET A O 1
ATOM 2019 N N . GLU A 1 247 ? -6.254 -5.617 -26.766 1 69 247 GLU A N 1
ATOM 2020 C CA . GLU A 1 247 ? -5.625 -4.852 -25.688 1 69 247 GLU A CA 1
ATOM 2021 C C . GLU A 1 247 ? -4.316 -5.504 -25.25 1 69 247 GLU A C 1
ATOM 2023 O O . GLU A 1 247 ? -3.342 -4.809 -24.953 1 69 247 GLU A O 1
ATOM 2028 N N . HIS A 1 248 ? -4.273 -6.805 -25.281 1 70.06 248 HIS A N 1
ATOM 2029 C CA . HIS A 1 248 ? -3.184 -7.469 -24.562 1 70.06 248 HIS A CA 1
ATOM 2030 C C . HIS A 1 248 ? -2.168 -8.055 -25.547 1 70.06 248 HIS A C 1
ATOM 2032 O O . HIS A 1 248 ? -1.005 -8.258 -25.188 1 70.06 248 HIS A O 1
ATOM 2038 N N . LEU A 1 249 ? -2.504 -8.242 -26.719 1 66 249 LEU A N 1
ATOM 2039 C CA . LEU A 1 249 ? -1.635 -8.922 -27.672 1 66 249 LEU A CA 1
ATOM 2040 C C . LEU A 1 249 ? -0.413 -8.07 -28 1 66 249 LEU A C 1
ATOM 2042 O O . LEU A 1 249 ? 0.704 -8.586 -28.078 1 66 249 LEU A O 1
ATOM 2046 N N . PRO A 1 250 ? -0.587 -6.746 -28.109 1 61.66 250 PRO A N 1
ATOM 2047 C CA . PRO A 1 250 ? 0.577 -5.926 -28.469 1 61.66 250 PRO A CA 1
ATOM 2048 C C . PRO A 1 250 ? 1.659 -5.949 -27.391 1 61.66 250 PRO A C 1
ATOM 2050 O O . PRO A 1 250 ? 2.828 -5.68 -27.672 1 61.66 250 PRO A O 1
ATOM 2053 N N . ARG A 1 251 ? 1.254 -6.234 -26.25 1 61.03 251 ARG A N 1
ATOM 2054 C CA . ARG A 1 251 ? 2.178 -6.16 -25.109 1 61.03 251 ARG A CA 1
ATOM 2055 C C . ARG A 1 251 ? 3.076 -7.391 -25.062 1 61.03 251 ARG A C 1
ATOM 2057 O O . ARG A 1 251 ? 4.043 -7.426 -24.297 1 61.03 251 ARG A O 1
ATOM 2064 N N . ILE A 1 252 ? 2.754 -8.375 -25.688 1 57.78 252 ILE A N 1
ATOM 2065 C CA . ILE A 1 252 ? 3.52 -9.617 -25.625 1 57.78 252 ILE A CA 1
ATOM 2066 C C . ILE A 1 252 ? 4.449 -9.711 -26.844 1 57.78 252 ILE A C 1
ATOM 2068 O O . ILE A 1 252 ? 5.461 -10.414 -26.797 1 57.78 252 ILE A O 1
ATOM 2072 N N . LEU A 1 253 ? 4.145 -8.938 -27.922 1 50.84 253 LEU A N 1
ATOM 2073 C CA . LEU A 1 253 ? 4.914 -9.094 -29.156 1 50.84 253 LEU A CA 1
ATOM 2074 C C . LEU A 1 253 ? 6.141 -8.195 -29.141 1 50.84 253 LEU A C 1
ATOM 2076 O O . LEU A 1 253 ? 6.094 -7.078 -28.625 1 50.84 253 LEU A O 1
ATOM 2080 N N . PRO A 1 254 ? 7.277 -8.742 -29.328 1 46.06 254 PRO A N 1
ATOM 2081 C CA . PRO A 1 254 ? 8.477 -7.914 -29.484 1 46.06 254 PRO A CA 1
ATOM 2082 C C . PRO A 1 254 ? 8.234 -6.691 -30.375 1 46.06 254 PRO A C 1
ATOM 2084 O O . PRO A 1 254 ? 7.312 -6.688 -31.188 1 46.06 254 PRO A O 1
ATOM 2087 N N . GLU A 1 255 ? 8.906 -5.516 -30.031 1 44.44 255 GLU A N 1
ATOM 2088 C CA . GLU A 1 255 ? 8.844 -4.285 -30.812 1 44.44 255 GLU A CA 1
ATOM 2089 C C . GLU A 1 255 ? 8.898 -4.578 -32.312 1 44.44 255 GLU A C 1
ATOM 2091 O O . GLU A 1 255 ? 8.234 -3.914 -33.094 1 44.44 255 GLU A O 1
ATOM 2096 N N . THR A 1 256 ? 9.695 -5.375 -32.719 1 39.81 256 THR A N 1
ATOM 2097 C CA . THR A 1 256 ? 9.883 -5.66 -34.156 1 39.81 256 THR A CA 1
ATOM 2098 C C . THR A 1 256 ? 8.602 -6.211 -34.781 1 39.81 256 THR A C 1
ATOM 2100 O O . THR A 1 256 ? 8.336 -6.012 -35.969 1 39.81 256 THR A O 1
ATOM 2103 N N . GLN A 1 257 ? 7.914 -6.871 -34.094 1 37.66 257 GLN A N 1
ATOM 2104 C CA . GLN A 1 257 ? 6.707 -7.461 -34.656 1 37.66 257 GLN A CA 1
ATOM 2105 C C . GLN A 1 257 ? 5.504 -6.539 -34.469 1 37.66 257 GLN A C 1
ATOM 2107 O O . GLN A 1 257 ? 4.434 -6.789 -35.031 1 37.66 257 GLN A O 1
ATOM 2112 N N . MET A 1 258 ? 5.707 -5.57 -33.781 1 39.03 258 MET A N 1
ATOM 2113 C CA . MET A 1 258 ? 4.68 -4.559 -33.562 1 39.03 258 MET A CA 1
ATOM 2114 C C . MET A 1 258 ? 4.25 -3.928 -34.906 1 39.03 258 MET A C 1
ATOM 2116 O O . MET A 1 258 ? 3.125 -3.441 -35.031 1 39.03 258 MET A O 1
ATOM 2120 N N . HIS A 1 259 ? 5.207 -3.791 -35.688 1 38.78 259 HIS A N 1
ATOM 2121 C CA . HIS A 1 259 ? 4.848 -3.271 -37 1 38.78 259 HIS A CA 1
ATOM 2122 C C . HIS A 1 259 ? 3.775 -4.133 -37.656 1 38.78 259 HIS A C 1
ATOM 2124 O O . HIS A 1 259 ? 2.984 -3.639 -38.469 1 38.78 259 HIS A O 1
ATOM 2130 N N . ARG A 1 260 ? 3.865 -5.324 -37.406 1 38.94 260 ARG A N 1
ATOM 2131 C CA . ARG A 1 260 ? 2.848 -6.203 -37.969 1 38.94 260 ARG A CA 1
ATOM 2132 C C . ARG A 1 260 ? 1.503 -6 -37.281 1 38.94 260 ARG A C 1
ATOM 2134 O O . ARG A 1 260 ? 0.468 -6.445 -37.781 1 38.94 260 ARG A O 1
ATOM 2141 N N . LEU A 1 261 ? 1.527 -5.398 -36.25 1 42.88 261 LEU A N 1
ATOM 2142 C CA . LEU A 1 261 ? 0.296 -5.152 -35.5 1 42.88 261 LEU A CA 1
ATOM 2143 C C . LEU A 1 261 ? -0.567 -4.113 -36.219 1 42.88 261 LEU A C 1
ATOM 2145 O O . LEU A 1 261 ? -1.797 -4.164 -36.156 1 42.88 261 LEU A O 1
ATOM 2149 N N . SER A 1 262 ? 0.117 -3.248 -36.844 1 43.84 262 SER A N 1
ATOM 2150 C CA . SER A 1 262 ? -0.687 -2.305 -37.625 1 43.84 262 SER A CA 1
ATOM 2151 C C . SER A 1 262 ? -1.603 -3.029 -38.594 1 43.84 262 SER A C 1
ATOM 2153 O O . SER A 1 262 ? -2.764 -2.65 -38.75 1 43.84 262 SER A O 1
ATOM 2155 N N . LEU A 1 263 ? -1.059 -3.965 -39.25 1 42.72 263 LEU A N 1
ATOM 2156 C CA . LEU A 1 263 ? -1.881 -4.699 -40.219 1 42.72 263 LEU A CA 1
ATOM 2157 C C . LEU A 1 263 ? -2.936 -5.531 -39.5 1 42.72 263 LEU A C 1
ATOM 2159 O O . LEU A 1 263 ? -4.062 -5.668 -39.969 1 42.72 263 LEU A O 1
ATOM 2163 N N . VAL A 1 264 ? -2.568 -5.969 -38.344 1 47.47 264 VAL A N 1
ATOM 2164 C CA . VAL A 1 264 ? -3.494 -6.762 -37.531 1 47.47 264 VAL A CA 1
ATOM 2165 C C . VAL A 1 264 ? -4.602 -5.863 -37 1 47.47 264 VAL A C 1
ATOM 2167 O O . VAL A 1 264 ? -5.773 -6.25 -36.969 1 47.47 264 VAL A O 1
ATOM 2170 N N . GLN A 1 265 ? -4.203 -4.758 -36.656 1 47.94 265 GLN A N 1
ATOM 2171 C CA . GLN A 1 265 ? -5.203 -3.797 -36.188 1 47.94 265 GLN A CA 1
ATOM 2172 C C . GLN A 1 265 ? -6.172 -3.438 -37.312 1 47.94 265 GLN A C 1
ATOM 2174 O O . GLN A 1 265 ? -7.379 -3.324 -37.094 1 47.94 265 GLN A O 1
ATOM 2179 N N . ILE A 1 266 ? -5.609 -3.236 -38.5 1 46.91 266 ILE A N 1
ATOM 2180 C CA . ILE A 1 266 ? -6.438 -2.932 -39.656 1 46.91 266 ILE A CA 1
ATOM 2181 C C . ILE A 1 266 ? -7.348 -4.121 -39.969 1 46.91 266 ILE A C 1
ATOM 2183 O O . ILE A 1 266 ? -8.539 -3.945 -40.219 1 46.91 266 ILE A O 1
ATOM 2187 N N . ALA A 1 267 ? -6.738 -5.254 -39.906 1 48.31 267 ALA A N 1
ATOM 2188 C CA . ALA A 1 267 ? -7.539 -6.434 -40.219 1 48.31 267 ALA A CA 1
ATOM 2189 C C . ALA A 1 267 ? -8.609 -6.664 -39.188 1 48.31 267 ALA A C 1
ATOM 2191 O O . ALA A 1 267 ? -9.734 -7.062 -39.5 1 48.31 267 ALA A O 1
ATOM 2192 N N . PHE A 1 268 ? -8.289 -6.285 -38.031 1 48.97 268 PHE A N 1
ATOM 2193 C CA . PHE A 1 268 ? -9.227 -6.41 -36.906 1 48.97 268 PHE A CA 1
ATOM 2194 C C . PHE A 1 268 ? -10.344 -5.379 -37.031 1 48.97 268 PHE A C 1
ATOM 2196 O O . PHE A 1 268 ? -11.508 -5.695 -36.781 1 48.97 268 PHE A O 1
ATOM 2203 N N . GLN A 1 269 ? -10.008 -4.18 -37.344 1 53.34 269 GLN A N 1
ATOM 2204 C CA . GLN A 1 269 ? -11.016 -3.133 -37.5 1 53.34 269 GLN A CA 1
ATOM 2205 C C . GLN A 1 269 ? -11.977 -3.459 -38.625 1 53.34 269 GLN A C 1
ATOM 2207 O O . GLN A 1 269 ? -13.148 -3.078 -38.594 1 53.34 269 GLN A O 1
ATOM 2212 N N . ARG A 1 270 ? -11.555 -4.234 -39.625 1 51.72 270 ARG A N 1
ATOM 2213 C CA . ARG A 1 270 ? -12.375 -4.543 -40.781 1 51.72 270 ARG A CA 1
ATOM 2214 C C . ARG A 1 270 ? -13.367 -5.664 -40.469 1 51.72 270 ARG A C 1
ATOM 2216 O O . ARG A 1 270 ? -14.539 -5.582 -40.844 1 51.72 270 ARG A O 1
ATOM 2223 N N . ASP A 1 271 ? -12.875 -6.82 -39.906 1 49.03 271 ASP A N 1
ATOM 2224 C CA . ASP A 1 271 ? -13.75 -7.941 -39.594 1 49.03 271 ASP A CA 1
ATOM 2225 C C . ASP A 1 271 ? -13.242 -8.688 -38.344 1 49.03 271 ASP A C 1
ATOM 2227 O O . ASP A 1 271 ? -12.5 -9.664 -38.469 1 49.03 271 ASP A O 1
ATOM 2231 N N . PRO A 1 272 ? -13.539 -8.18 -37.156 1 53.28 272 PRO A N 1
ATOM 2232 C CA . PRO A 1 272 ? -13.023 -8.734 -35.875 1 53.28 272 PRO A CA 1
ATOM 2233 C C . PRO A 1 272 ? -13.336 -10.227 -35.719 1 53.28 272 PRO A C 1
ATOM 2235 O O . PRO A 1 272 ? -12.516 -10.977 -35.188 1 53.28 272 PRO A O 1
ATOM 2238 N N . VAL A 1 273 ? -14.438 -10.578 -36.219 1 52.38 273 VAL A N 1
ATOM 2239 C CA . VAL A 1 273 ? -14.844 -11.969 -36.094 1 52.38 273 VAL A CA 1
ATOM 2240 C C . VAL A 1 273 ? -13.945 -12.852 -36.969 1 52.38 273 VAL A C 1
ATOM 2242 O O . VAL A 1 273 ? -13.438 -13.875 -36.5 1 52.38 273 VAL A O 1
ATOM 2245 N N . GLN A 1 274 ? -13.883 -12.523 -38.281 1 53.31 274 GLN A N 1
ATOM 2246 C CA . GLN A 1 274 ? -13.039 -13.305 -39.188 1 53.31 274 GLN A CA 1
ATOM 2247 C C . GLN A 1 274 ? -11.586 -13.305 -38.719 1 53.31 274 GLN A C 1
ATOM 2249 O O . GLN A 1 274 ? -10.898 -14.32 -38.812 1 53.31 274 GLN A O 1
ATOM 2254 N N . PHE A 1 275 ? -11.266 -12.203 -38.219 1 52.06 275 PHE A N 1
ATOM 2255 C CA . PHE A 1 275 ? -9.906 -12.078 -37.688 1 52.06 275 PHE A CA 1
ATOM 2256 C C . PHE A 1 275 ? -9.664 -13.078 -36.562 1 52.06 275 PHE A C 1
ATOM 2258 O O . PHE A 1 275 ? -8.648 -13.773 -36.562 1 52.06 275 PHE A O 1
ATOM 2265 N N . MET A 1 276 ? -10.539 -13.195 -35.75 1 54.72 276 MET A N 1
ATOM 2266 C CA . MET A 1 276 ? -10.391 -14.062 -34.594 1 54.72 276 MET A CA 1
ATOM 2267 C C . MET A 1 276 ? -10.406 -15.531 -35.031 1 54.72 276 MET A C 1
ATOM 2269 O O . MET A 1 276 ? -9.68 -16.344 -34.438 1 54.72 276 MET A O 1
ATOM 2273 N N . GLN A 1 277 ? -11.203 -15.812 -35.906 1 54.94 277 GLN A N 1
ATOM 2274 C CA . GLN A 1 277 ? -11.43 -17.203 -36.281 1 54.94 277 GLN A CA 1
ATOM 2275 C C . GLN A 1 277 ? -10.352 -17.688 -37.25 1 54.94 277 GLN A C 1
ATOM 2277 O O . GLN A 1 277 ? -9.984 -18.875 -37.219 1 54.94 277 GLN A O 1
ATOM 2282 N N . GLN A 1 278 ? -9.906 -16.75 -38.031 1 54.78 278 GLN A N 1
ATOM 2283 C CA . GLN A 1 278 ? -9.055 -17.234 -39.125 1 54.78 278 GLN A CA 1
ATOM 2284 C C . GLN A 1 278 ? -7.645 -16.656 -39 1 54.78 278 GLN A C 1
ATOM 2286 O O . GLN A 1 278 ? -6.66 -17.391 -39.156 1 54.78 278 GLN A O 1
ATOM 2291 N N . PHE A 1 279 ? -7.645 -15.461 -38.719 1 50.22 279 PHE A N 1
ATOM 2292 C CA . PHE A 1 279 ? -6.359 -14.789 -38.875 1 50.22 279 PHE A CA 1
ATOM 2293 C C . PHE A 1 279 ? -5.477 -15.008 -37.656 1 50.22 279 PHE A C 1
ATOM 2295 O O . PHE A 1 279 ? -4.281 -15.273 -37.781 1 50.22 279 PHE A O 1
ATOM 2302 N N . LEU A 1 280 ? -6.051 -14.844 -36.625 1 51.5 280 LEU A N 1
ATOM 2303 C CA . LEU A 1 280 ? -5.234 -14.93 -35.406 1 51.5 280 LEU A CA 1
ATOM 2304 C C . LEU A 1 280 ? -4.586 -16.297 -35.281 1 51.5 280 LEU A C 1
ATOM 2306 O O . LEU A 1 280 ? -3.385 -16.406 -35.031 1 51.5 280 LEU A O 1
ATOM 2310 N N . PRO A 1 281 ? -5.387 -17.391 -35.469 1 49.22 281 PRO A N 1
ATOM 2311 C CA . PRO A 1 281 ? -4.695 -18.672 -35.438 1 49.22 281 PRO A CA 1
ATOM 2312 C C . PRO A 1 281 ? -3.619 -18.781 -36.531 1 49.22 281 PRO A C 1
ATOM 2314 O O . PRO A 1 281 ? -2.545 -19.344 -36.281 1 49.22 281 PRO A O 1
ATOM 2317 N N . ALA A 1 282 ? -3.918 -18.344 -37.719 1 48.56 282 ALA A N 1
ATOM 2318 C CA . ALA A 1 282 ? -2.961 -18.375 -38.812 1 48.56 282 ALA A CA 1
ATOM 2319 C C . ALA A 1 282 ? -1.724 -17.547 -38.5 1 48.56 282 ALA A C 1
ATOM 2321 O O . ALA A 1 282 ? -0.599 -17.953 -38.812 1 48.56 282 ALA A O 1
ATOM 2322 N N . PHE A 1 283 ? -2.008 -16.438 -37.969 1 46.69 283 PHE A N 1
ATOM 2323 C CA . PHE A 1 283 ? -0.935 -15.508 -37.625 1 46.69 283 PHE A CA 1
ATOM 2324 C C . PHE A 1 283 ? -0.072 -16.047 -36.5 1 46.69 283 PHE A C 1
ATOM 2326 O O . PHE A 1 283 ? 1.15 -15.883 -36.5 1 46.69 283 PHE A O 1
ATOM 2333 N N . LEU A 1 284 ? -0.656 -16.5 -35.562 1 46.69 284 LEU A N 1
ATOM 2334 C CA . LEU A 1 284 ? 0.081 -17 -34.406 1 46.69 284 LEU A CA 1
ATOM 2335 C C . LEU A 1 284 ? 0.606 -18.406 -34.656 1 46.69 284 LEU A C 1
ATOM 2337 O O . LEU A 1 284 ? 1.278 -18.984 -33.812 1 46.69 284 LEU A O 1
ATOM 2341 N N . GLY A 1 285 ? 0.587 -18.906 -35.875 1 43.78 285 GLY A N 1
ATOM 2342 C CA . GLY A 1 285 ? 1.029 -20.234 -36.25 1 43.78 285 GLY A CA 1
ATOM 2343 C C . GLY A 1 285 ? 0.322 -21.344 -35.469 1 43.78 285 GLY A C 1
ATOM 2344 O O . GLY A 1 285 ? 0.862 -22.438 -35.312 1 43.78 285 GLY A O 1
ATOM 2345 N N . LEU A 1 286 ? -0.582 -21.016 -34.656 1 41.72 286 LEU A N 1
ATOM 2346 C CA . LEU A 1 286 ? -1.357 -22.016 -33.906 1 41.72 286 LEU A CA 1
ATOM 2347 C C . LEU A 1 286 ? -2.244 -22.828 -34.844 1 41.72 286 LEU A C 1
ATOM 2349 O O . LEU A 1 286 ? -3.303 -22.344 -35.281 1 41.72 286 LEU A O 1
ATOM 2353 N N . GLY A 1 287 ? -1.654 -23.281 -35.875 1 35.81 287 GLY A N 1
ATOM 2354 C CA . GLY A 1 287 ? -2.389 -24.156 -36.781 1 35.81 287 GLY A CA 1
ATOM 2355 C C . GLY A 1 287 ? -3.232 -25.188 -36.031 1 35.81 287 GLY A C 1
ATOM 2356 O O . GLY A 1 287 ? -2.84 -25.672 -34.969 1 35.81 287 GLY A O 1
ATOM 2357 N N . ARG A 1 288 ? -4.566 -25.047 -36.062 1 38.59 288 ARG A N 1
ATOM 2358 C CA . ARG A 1 288 ? -5.418 -26.156 -35.625 1 38.59 288 ARG A CA 1
ATOM 2359 C C . ARG A 1 288 ? -4.742 -27.5 -35.875 1 38.59 288 ARG A C 1
ATOM 2361 O O . ARG A 1 288 ? -4.344 -27.797 -37 1 38.59 288 ARG A O 1
ATOM 2368 N N . ALA A 1 289 ? -3.928 -28.062 -34.938 1 36.03 289 ALA A N 1
ATOM 2369 C CA . ALA A 1 289 ? -3.84 -29.516 -35.156 1 36.03 289 ALA A CA 1
ATOM 2370 C C . ALA A 1 289 ? -5.086 -30.031 -35.844 1 36.03 289 ALA A C 1
ATOM 2372 O O . ALA A 1 289 ? -6.199 -29.906 -35.344 1 36.03 289 ALA A O 1
ATOM 2373 N N . ALA A 1 290 ? -5.121 -29.938 -37.062 1 33.91 290 ALA A N 1
ATOM 2374 C CA . ALA A 1 290 ? -6.047 -30.719 -37.875 1 33.91 290 ALA A CA 1
ATOM 2375 C C . ALA A 1 290 ? -6.453 -32 -37.188 1 33.91 290 ALA A C 1
ATOM 2377 O O . ALA A 1 290 ? -5.598 -32.781 -36.719 1 33.91 290 ALA A O 1
ATOM 2378 N N . LYS A 1 291 ? -7.641 -31.953 -36.469 1 35.38 291 LYS A N 1
ATOM 2379 C CA . LYS A 1 291 ? -8.25 -33.25 -36.219 1 35.38 291 LYS A CA 1
ATOM 2380 C C . LYS A 1 291 ? -7.801 -34.281 -37.281 1 35.38 291 LYS A C 1
ATOM 2382 O O . LYS A 1 291 ? -8.109 -34.125 -38.469 1 35.38 291 LYS A O 1
ATOM 2387 N N . ALA A 1 292 ? -6.547 -34.781 -37.094 1 33.66 292 ALA A N 1
ATOM 2388 C CA . ALA A 1 292 ? -6.328 -36.031 -37.844 1 33.66 292 ALA A CA 1
ATOM 2389 C C . ALA A 1 292 ? -7.641 -36.781 -38.031 1 33.66 292 ALA A C 1
ATOM 2391 O O . ALA A 1 292 ? -8.375 -37 -37.094 1 33.66 292 ALA A O 1
ATOM 2392 N N . ASP A 1 293 ? -8.242 -36.5 -39.094 1 31.47 293 ASP A N 1
ATOM 2393 C CA . ASP A 1 293 ? -9.328 -37.375 -39.531 1 31.47 293 ASP A CA 1
ATOM 2394 C C . ASP A 1 293 ? -9.141 -38.781 -39 1 31.47 293 ASP A C 1
ATOM 2396 O O . ASP A 1 293 ? -8.117 -39.438 -39.219 1 31.47 293 ASP A O 1
ATOM 2400 N N . ALA A 1 294 ? -9.578 -39 -37.688 1 33.25 294 ALA A N 1
ATOM 2401 C CA . ALA A 1 294 ? -9.625 -40.438 -37.344 1 33.25 294 ALA A CA 1
ATOM 2402 C C . ALA A 1 294 ? -9.789 -41.281 -38.625 1 33.25 294 ALA A C 1
ATOM 2404 O O . ALA A 1 294 ? -10.617 -40.969 -39.469 1 33.25 294 ALA A O 1
ATOM 2405 N N . PRO A 1 295 ? -8.664 -41.875 -39.031 1 34.19 295 PRO A N 1
ATOM 2406 C CA . PRO A 1 295 ? -8.953 -42.75 -40.188 1 34.19 295 PRO A CA 1
ATOM 2407 C C . PRO A 1 295 ? -10.359 -43.344 -40.125 1 34.19 295 PRO A C 1
ATOM 2409 O O . PRO A 1 295 ? -10.906 -43.562 -39.062 1 34.19 295 PRO A O 1
ATOM 2412 N N . GLU A 1 296 ? -11.258 -42.688 -40.938 1 33.69 296 GLU A N 1
ATOM 2413 C CA . GLU A 1 296 ? -12.555 -43.344 -41.094 1 33.69 296 GLU A CA 1
ATOM 2414 C C . GLU A 1 296 ? -12.43 -44.844 -40.812 1 33.69 296 GLU A C 1
ATOM 2416 O O . GLU A 1 296 ? -11.586 -45.5 -41.406 1 33.69 296 GLU A O 1
ATOM 2421 N N . ALA A 1 297 ? -12.547 -45.188 -39.5 1 35.25 297 ALA A N 1
ATOM 2422 C CA . ALA A 1 297 ? -12.602 -46.625 -39.281 1 35.25 297 ALA A CA 1
ATOM 2423 C C . ALA A 1 297 ? -13.141 -47.344 -40.531 1 35.25 297 ALA A C 1
ATOM 2425 O O . ALA A 1 297 ? -14.109 -46.875 -41.125 1 35.25 297 ALA A O 1
ATOM 2426 N N . PRO A 1 298 ? -12.195 -48 -41.25 1 34.69 298 PRO A N 1
ATOM 2427 C CA . PRO A 1 298 ? -12.758 -48.719 -42.406 1 34.69 298 PRO A CA 1
ATOM 2428 C C . PRO A 1 298 ? -14.188 -49.188 -42.156 1 34.69 298 PRO A C 1
ATOM 2430 O O . PRO A 1 298 ? -14.562 -49.438 -41 1 34.69 298 PRO A O 1
ATOM 2433 N N . GLU A 1 299 ? -15.195 -48.406 -42.75 1 33.06 299 GLU A N 1
ATOM 2434 C CA . GLU A 1 299 ? -16.547 -48.969 -42.75 1 33.06 299 GLU A CA 1
ATOM 2435 C C . GLU A 1 299 ? -16.5 -50.5 -42.656 1 33.06 299 GLU A C 1
ATOM 2437 O O . GLU A 1 299 ? -15.953 -51.156 -43.531 1 33.06 299 GLU A O 1
ATOM 2442 N N . SER A 1 300 ? -16.047 -50.969 -41.406 1 31.52 300 SER A N 1
ATOM 2443 C CA . SER A 1 300 ? -16.188 -52.438 -41.281 1 31.52 300 SER A CA 1
ATOM 2444 C C . SER A 1 300 ? -17.422 -52.906 -42.031 1 31.52 300 SER A C 1
ATOM 2446 O O . SER A 1 300 ? -18.531 -52.438 -41.812 1 31.52 300 SER A O 1
ATOM 2448 N N . SER A 1 301 ? -17.25 -53.125 -43.406 1 31.84 301 SER A N 1
ATOM 2449 C CA . SER A 1 301 ? -18.188 -53.938 -44.188 1 31.84 301 SER A CA 1
ATOM 2450 C C . SER A 1 301 ? -18.922 -54.938 -43.281 1 31.84 301 SER A C 1
ATOM 2452 O O . SER A 1 301 ? -18.312 -55.906 -42.781 1 31.84 301 SER A O 1
ATOM 2454 N N . TYR A 1 302 ? -19.688 -54.406 -42.25 1 29.59 302 TYR A N 1
ATOM 2455 C CA . TYR A 1 302 ? -20.594 -55.344 -41.625 1 29.59 302 TYR A CA 1
ATOM 2456 C C . TYR A 1 302 ? -21.172 -56.312 -42.656 1 29.59 302 TYR A C 1
ATOM 2458 O O . TYR A 1 302 ? -21.844 -55.906 -43.594 1 29.59 302 TYR A O 1
ATOM 2466 N N . VAL A 1 303 ? -20.344 -57.312 -43.062 1 32.19 303 VAL A N 1
ATOM 2467 C CA . VAL A 1 303 ? -20.828 -58.5 -43.781 1 32.19 303 VAL A CA 1
ATOM 2468 C C . VAL A 1 303 ? -22.234 -58.812 -43.312 1 32.19 303 VAL A C 1
ATOM 2470 O O . VAL A 1 303 ? -22.484 -59.031 -42.125 1 32.19 303 VAL A O 1
ATOM 2473 N N . ARG A 1 304 ? -23.234 -58.094 -43.906 1 29.36 304 ARG A N 1
ATOM 2474 C CA . ARG A 1 304 ? -24.594 -58.594 -43.844 1 29.36 304 ARG A CA 1
ATOM 2475 C C . ARG A 1 304 ? -24.594 -60.125 -43.812 1 29.36 304 ARG A C 1
ATOM 2477 O O . ARG A 1 304 ? -24.25 -60.781 -44.781 1 29.36 304 ARG A O 1
ATOM 2484 N N . LYS A 1 305 ? -24.016 -60.625 -42.688 1 28.7 305 LYS A N 1
ATOM 2485 C CA . LYS A 1 305 ? -24.375 -62.031 -42.562 1 28.7 305 LYS A CA 1
ATOM 2486 C C . LYS A 1 305 ? -25.828 -62.281 -42.938 1 28.7 305 LYS A C 1
ATOM 2488 O O . LYS A 1 305 ? -26.734 -61.688 -42.312 1 28.7 305 LYS A O 1
ATOM 2493 N N . THR A 1 306 ? -26.109 -62.375 -44.219 1 25.05 306 THR A N 1
ATOM 2494 C CA . THR A 1 306 ? -27.234 -63.094 -44.812 1 25.05 306 THR A CA 1
ATOM 2495 C C . THR A 1 306 ? -27.625 -64.312 -43.969 1 25.05 306 THR A C 1
ATOM 2497 O O . THR A 1 306 ? -26.844 -65.25 -43.812 1 25.05 306 THR A O 1
ATOM 2500 N N . ALA A 1 307 ? -28.297 -63.906 -42.719 1 22.53 307 ALA A N 1
ATOM 2501 C CA . ALA A 1 307 ? -29.359 -64.875 -42.531 1 22.53 307 ALA A CA 1
ATOM 2502 C C . ALA A 1 307 ? -30.484 -64.688 -43.531 1 22.53 307 ALA A C 1
ATOM 2504 O O . ALA A 1 307 ? -30.828 -63.562 -43.875 1 22.53 307 ALA A O 1
ATOM 2505 N N . MET B 1 1 ? 19.922 21.203 15.703 1 27.47 1 MET B N 1
ATOM 2506 C CA . MET B 1 1 ? 19.188 21.062 14.453 1 27.47 1 MET B CA 1
ATOM 2507 C C . MET B 1 1 ? 17.688 21.312 14.672 1 27.47 1 MET B C 1
ATOM 2509 O O . MET B 1 1 ? 17.062 20.641 15.5 1 27.47 1 MET B O 1
ATOM 2513 N N . THR B 1 2 ? 17.141 22.469 14.289 1 30.66 2 THR B N 1
ATOM 2514 C CA . THR B 1 2 ? 15.805 22.922 14.625 1 30.66 2 THR B CA 1
ATOM 2515 C C . THR B 1 2 ? 14.75 22 14.016 1 30.66 2 THR B C 1
ATOM 2517 O O . THR B 1 2 ? 14.688 21.844 12.789 1 30.66 2 THR B O 1
ATOM 2520 N N . VAL B 1 3 ? 14.312 21.016 14.734 1 38.12 3 VAL B N 1
ATOM 2521 C CA . VAL B 1 3 ? 13.141 20.234 14.359 1 38.12 3 VAL B CA 1
ATOM 2522 C C . VAL B 1 3 ? 12.016 21.172 13.906 1 38.12 3 VAL B C 1
ATOM 2524 O O . VAL B 1 3 ? 11.555 22.016 14.672 1 38.12 3 VAL B O 1
ATOM 2527 N N . THR B 1 4 ? 11.82 21.375 12.672 1 39.47 4 THR B N 1
ATOM 2528 C CA . THR B 1 4 ? 10.734 22.234 12.188 1 39.47 4 THR B CA 1
ATOM 2529 C C . THR B 1 4 ? 9.383 21.562 12.43 1 39.47 4 THR B C 1
ATOM 2531 O O . THR B 1 4 ? 9.117 20.469 11.922 1 39.47 4 THR B O 1
ATOM 2534 N N . TYR B 1 5 ? 8.789 21.875 13.562 1 44.16 5 TYR B N 1
ATOM 2535 C CA . TYR B 1 5 ? 7.406 21.469 13.789 1 44.16 5 TYR B CA 1
ATOM 2536 C C . TYR B 1 5 ? 6.445 22.312 12.961 1 44.16 5 TYR B C 1
ATOM 2538 O O . TYR B 1 5 ? 6.703 23.484 12.711 1 44.16 5 TYR B O 1
ATOM 2546 N N . PRO B 1 6 ? 5.461 21.688 12.336 1 43.75 6 PRO B N 1
ATOM 2547 C CA . PRO B 1 6 ? 4.516 22.5 11.562 1 43.75 6 PRO B CA 1
ATOM 2548 C C . PRO B 1 6 ? 3.973 23.672 12.359 1 43.75 6 PRO B C 1
ATOM 2550 O O . PRO B 1 6 ? 3.734 23.562 13.562 1 43.75 6 PRO B O 1
ATOM 2553 N N . ARG B 1 7 ? 4.211 24.938 11.93 1 44.12 7 ARG B N 1
ATOM 2554 C CA . ARG B 1 7 ? 3.822 26.219 12.508 1 44.12 7 ARG B CA 1
ATOM 2555 C C . ARG B 1 7 ? 2.342 26.234 12.875 1 44.12 7 ARG B C 1
ATOM 2557 O O . ARG B 1 7 ? 1.524 25.609 12.188 1 44.12 7 ARG B O 1
ATOM 2564 N N . LYS B 1 8 ? 2.104 26.688 14.117 1 42.81 8 LYS B N 1
ATOM 2565 C CA . LYS B 1 8 ? 0.768 26.953 14.641 1 42.81 8 LYS B CA 1
ATOM 2566 C C . LYS B 1 8 ? -0.056 27.766 13.633 1 42.81 8 LYS B C 1
ATOM 2568 O O . LYS B 1 8 ? 0.486 28.578 12.891 1 42.81 8 LYS B O 1
ATOM 2573 N N . PHE B 1 9 ? -1.223 27.25 13.344 1 41.16 9 PHE B N 1
ATOM 2574 C CA . PHE B 1 9 ? -2.184 27.969 12.523 1 41.16 9 PHE B CA 1
ATOM 2575 C C . PHE B 1 9 ? -2.242 29.438 12.93 1 41.16 9 PHE B C 1
ATOM 2577 O O . PHE B 1 9 ? -2.375 29.766 14.117 1 41.16 9 PHE B O 1
ATOM 2584 N N . ARG B 1 10 ? -1.688 30.344 12.328 1 40.81 10 ARG B N 1
ATOM 2585 C CA . ARG B 1 10 ? -1.751 31.734 12.773 1 40.81 10 ARG B CA 1
ATOM 2586 C C . ARG B 1 10 ? -2.961 31.969 13.672 1 40.81 10 ARG B C 1
ATOM 2588 O O . ARG B 1 10 ? -2.822 32.062 14.891 1 40.81 10 ARG B O 1
ATOM 2595 N N . ASP B 1 11 ? -4.023 32.719 13.086 1 41 11 ASP B N 1
ATOM 2596 C CA . ASP B 1 11 ? -5.266 33.094 13.758 1 41 11 ASP B CA 1
ATOM 2597 C C . ASP B 1 11 ? -6.145 31.859 14.008 1 41 11 ASP B C 1
ATOM 2599 O O . ASP B 1 11 ? -7.281 31.984 14.469 1 41 11 ASP B O 1
ATOM 2603 N N . GLN B 1 12 ? -5.777 30.625 13.516 1 47.62 12 GLN B N 1
ATOM 2604 C CA . GLN B 1 12 ? -6.66 29.469 13.391 1 47.62 12 GLN B CA 1
ATOM 2605 C C . GLN B 1 12 ? -6.332 28.406 14.438 1 47.62 12 GLN B C 1
ATOM 2607 O O . GLN B 1 12 ? -5.223 28.391 14.977 1 47.62 12 GLN B O 1
ATOM 2612 N N . PHE B 1 13 ? -7.227 27.609 14.883 1 55 13 PHE B N 1
ATOM 2613 C CA . PHE B 1 13 ? -7.324 26.609 15.938 1 55 13 PHE B CA 1
ATOM 2614 C C . PHE B 1 13 ? -6.207 25.578 15.805 1 55 13 PHE B C 1
ATOM 2616 O O . PHE B 1 13 ? -5.973 25.047 14.719 1 55 13 PHE B O 1
ATOM 2623 N N . GLY B 1 14 ? -5.223 25.641 16.797 1 73.62 14 GLY B N 1
ATOM 2624 C CA . GLY B 1 14 ? -4.258 24.547 16.906 1 73.62 14 GLY B CA 1
ATOM 2625 C C . GLY B 1 14 ? -4.902 23.188 17 1 73.62 14 GLY B C 1
ATOM 2626 O O . GLY B 1 14 ? -6.129 23.078 17.062 1 73.62 14 GLY B O 1
ATOM 2627 N N . ALA B 1 15 ? -4.137 22.125 16.875 1 80.62 15 ALA B N 1
ATOM 2628 C CA . ALA B 1 15 ? -4.621 20.75 16.922 1 80.62 15 ALA B CA 1
ATOM 2629 C C . ALA B 1 15 ? -5.43 20.5 18.203 1 80.62 15 ALA B C 1
ATOM 2631 O O . ALA B 1 15 ? -6.48 19.859 18.156 1 80.62 15 ALA B O 1
ATOM 2632 N N . ARG B 1 16 ? -5.016 21.125 19.297 1 84.62 16 ARG B N 1
ATOM 2633 C CA . ARG B 1 16 ? -5.703 20.906 20.562 1 84.62 16 ARG B CA 1
ATOM 2634 C C . ARG B 1 16 ? -7.094 21.531 20.547 1 84.62 16 ARG B C 1
ATOM 2636 O O . ARG B 1 16 ? -8.055 20.922 21.031 1 84.62 16 ARG B O 1
ATOM 2643 N N . GLU B 1 17 ? -7.188 22.703 20.016 1 80.5 17 GLU B N 1
ATOM 2644 C CA . GLU B 1 17 ? -8.484 23.359 19.938 1 80.5 17 GLU B CA 1
ATOM 2645 C C . GLU B 1 17 ? -9.422 22.609 18.984 1 80.5 17 GLU B C 1
ATOM 2647 O O . GLU B 1 17 ? -10.602 22.422 19.297 1 80.5 17 GLU B O 1
ATOM 2652 N N . ILE B 1 18 ? -8.883 22.188 17.906 1 82.12 18 ILE B N 1
ATOM 2653 C CA . ILE B 1 18 ? -9.672 21.469 16.906 1 82.12 18 ILE B CA 1
ATOM 2654 C C . ILE B 1 18 ? -10.18 20.156 17.5 1 82.12 18 ILE B C 1
ATOM 2656 O O . ILE B 1 18 ? -11.375 19.859 17.406 1 82.12 18 ILE B O 1
ATOM 2660 N N . LEU B 1 19 ? -9.336 19.438 18.156 1 88.69 19 LEU B N 1
ATOM 2661 C CA . LEU B 1 19 ? -9.711 18.109 18.641 1 88.69 19 LEU B CA 1
ATOM 2662 C C . LEU B 1 19 ? -10.633 18.219 19.859 1 88.69 19 LEU B C 1
ATOM 2664 O O . LEU B 1 19 ? -11.453 17.328 20.094 1 88.69 19 LEU B O 1
ATOM 2668 N N . ALA B 1 20 ? -10.531 19.359 20.578 1 86.56 20 ALA B N 1
ATOM 2669 C CA . ALA B 1 20 ? -11.469 19.594 21.672 1 86.56 20 ALA B CA 1
ATOM 2670 C C . ALA B 1 20 ? -12.898 19.703 21.141 1 86.56 20 ALA B C 1
ATOM 2672 O O . ALA B 1 20 ? -13.852 19.281 21.812 1 86.56 20 ALA B O 1
ATOM 2673 N N . ILE B 1 21 ? -13 20.234 19.984 1 82.75 21 ILE B N 1
ATOM 2674 C CA . ILE B 1 21 ? -14.312 20.328 19.344 1 82.75 21 ILE B CA 1
ATOM 2675 C C . ILE B 1 21 ? -14.711 18.984 18.766 1 82.75 21 ILE B C 1
ATOM 2677 O O . ILE B 1 21 ? -15.867 18.562 18.875 1 82.75 21 ILE B O 1
ATOM 2681 N N . VAL B 1 22 ? -13.867 18.266 18.203 1 86.94 22 VAL B N 1
ATOM 2682 C CA . VAL B 1 22 ? -14.094 17 17.516 1 86.94 22 VAL B CA 1
ATOM 2683 C C . VAL B 1 22 ? -14.664 15.977 18.484 1 86.94 22 VAL B C 1
ATOM 2685 O O . VAL B 1 22 ? -15.625 15.273 18.172 1 86.94 22 VAL B O 1
ATOM 2688 N N . VAL B 1 23 ? -14.172 15.93 19.703 1 92.94 23 VAL B N 1
ATOM 2689 C CA . VAL B 1 23 ? -14.516 14.859 20.641 1 92.94 23 VAL B CA 1
ATOM 2690 C C . VAL B 1 23 ? -15.906 15.117 21.219 1 92.94 23 VAL B C 1
ATOM 2692 O O . VAL B 1 23 ? -16.484 14.242 21.875 1 92.94 23 VAL B O 1
ATOM 2695 N N . ARG B 1 24 ? -16.438 16.328 20.938 1 87.06 24 ARG B N 1
ATOM 2696 C CA . ARG B 1 24 ? -17.75 16.656 21.484 1 87.06 24 ARG B CA 1
ATOM 2697 C C . ARG B 1 24 ? -18.859 16.141 20.578 1 87.06 24 ARG B C 1
ATOM 2699 O O . ARG B 1 24 ? -20.016 16.094 20.984 1 87.06 24 ARG B O 1
ATOM 2706 N N . ASP B 1 25 ? -18.516 15.828 19.391 1 86.5 25 ASP B N 1
ATOM 2707 C CA . ASP B 1 25 ? -19.484 15.328 18.406 1 86.5 25 ASP B CA 1
ATOM 2708 C C . ASP B 1 25 ? -19.062 13.969 17.875 1 86.5 25 ASP B C 1
ATOM 2710 O O . ASP B 1 25 ? -18.047 13.852 17.172 1 86.5 25 ASP B O 1
ATOM 2714 N N . ARG B 1 26 ? -19.938 13 18.125 1 92 26 ARG B N 1
ATOM 2715 C CA . ARG B 1 26 ? -19.594 11.625 17.797 1 92 26 ARG B CA 1
ATOM 2716 C C . ARG B 1 26 ? -19.422 11.445 16.297 1 92 26 ARG B C 1
ATOM 2718 O O . ARG B 1 26 ? -18.516 10.758 15.844 1 92 26 ARG B O 1
ATOM 2725 N N . GLU B 1 27 ? -20.219 12.039 15.547 1 85.62 27 GLU B N 1
ATOM 2726 C CA . GLU B 1 27 ? -20.141 11.914 14.094 1 85.62 27 GLU B CA 1
ATOM 2727 C C . GLU B 1 27 ? -18.844 12.516 13.562 1 85.62 27 GLU B C 1
ATOM 2729 O O . GLU B 1 27 ? -18.156 11.898 12.75 1 85.62 27 GLU B O 1
ATOM 2734 N N . ILE B 1 28 ? -18.531 13.633 14.062 1 87.38 28 ILE B N 1
ATOM 2735 C CA . ILE B 1 28 ? -17.312 14.305 13.641 1 87.38 28 ILE B CA 1
ATOM 2736 C C . ILE B 1 28 ? -16.094 13.508 14.094 1 87.38 28 ILE B C 1
ATOM 2738 O O . ILE B 1 28 ? -15.109 13.391 13.359 1 87.38 28 ILE B O 1
ATOM 2742 N N . GLN B 1 29 ? -16.188 13 15.266 1 93.12 29 GLN B N 1
ATOM 2743 C CA . GLN B 1 29 ? -15.086 12.18 15.773 1 93.12 29 GLN B CA 1
ATOM 2744 C C . GLN B 1 29 ? -14.891 10.93 14.922 1 93.12 29 GLN B C 1
ATOM 2746 O O . GLN B 1 29 ? -13.766 10.562 14.594 1 93.12 29 GLN B O 1
ATOM 2751 N N . ASN B 1 30 ? -16.016 10.312 14.523 1 94.31 30 ASN B N 1
ATOM 2752 C CA . ASN B 1 30 ? -15.938 9.133 13.664 1 94.31 30 ASN B CA 1
ATOM 2753 C C . ASN B 1 30 ? -15.312 9.469 12.312 1 94.31 30 ASN B C 1
ATOM 2755 O O . ASN B 1 30 ? -14.5 8.695 11.789 1 94.31 30 ASN B O 1
ATOM 2759 N N . ILE B 1 31 ? -15.617 10.578 11.766 1 90.31 31 ILE B N 1
ATOM 2760 C CA . ILE B 1 31 ? -15.055 11.023 10.5 1 90.31 31 ILE B CA 1
ATOM 2761 C C . ILE B 1 31 ? -13.555 11.25 10.656 1 90.31 31 ILE B C 1
ATOM 2763 O O . ILE B 1 31 ? -12.766 10.867 9.781 1 90.31 31 ILE B O 1
ATOM 2767 N N . THR B 1 32 ? -13.203 11.836 11.758 1 92.12 32 THR B N 1
ATOM 2768 C CA . THR B 1 32 ? -11.789 12.094 12.039 1 92.12 32 THR B CA 1
ATOM 2769 C C . THR B 1 32 ? -11.016 10.781 12.133 1 92.12 32 THR B C 1
ATOM 2771 O O . THR B 1 32 ? -9.938 10.648 11.547 1 92.12 32 THR B O 1
ATOM 2774 N N . LEU B 1 33 ? -11.578 9.828 12.852 1 96.38 33 LEU B N 1
ATOM 2775 C CA . LEU B 1 33 ? -10.961 8.516 12.984 1 96.38 33 LEU B CA 1
ATOM 2776 C C . LEU B 1 33 ? -10.852 7.832 11.625 1 96.38 33 LEU B C 1
ATOM 2778 O O . LEU B 1 33 ? -9.844 7.176 11.336 1 96.38 33 LEU B O 1
ATOM 2782 N N . ASN B 1 34 ? -11.844 7.977 10.836 1 95.44 34 ASN B N 1
ATOM 2783 C CA . ASN B 1 34 ? -11.82 7.41 9.492 1 95.44 34 ASN B CA 1
ATOM 2784 C C . ASN B 1 34 ? -10.742 8.062 8.625 1 95.44 34 ASN B C 1
ATOM 2786 O O . ASN B 1 34 ? -10.125 7.395 7.793 1 95.44 34 ASN B O 1
ATOM 2790 N N . ARG B 1 35 ? -10.531 9.312 8.805 1 92.88 35 ARG B N 1
ATOM 2791 C CA . ARG B 1 35 ? -9.445 10 8.102 1 92.88 35 ARG B CA 1
ATOM 2792 C C . ARG B 1 35 ? -8.094 9.445 8.523 1 92.88 35 ARG B C 1
ATOM 2794 O O . ARG B 1 35 ? -7.195 9.289 7.688 1 92.88 35 ARG B O 1
ATOM 2801 N N . TYR B 1 36 ? -7.973 9.203 9.891 1 96.06 36 TYR B N 1
ATOM 2802 C CA . TYR B 1 36 ? -6.758 8.531 10.344 1 96.06 36 TYR B CA 1
ATOM 2803 C C . TYR B 1 36 ? -6.555 7.211 9.617 1 96.06 36 TYR B C 1
ATOM 2805 O O . TYR B 1 36 ? -5.473 6.949 9.086 1 96.06 36 TYR B O 1
ATOM 2813 N N . ARG B 1 37 ? -7.582 6.406 9.594 1 97.38 37 ARG B N 1
ATOM 2814 C CA . ARG B 1 37 ? -7.551 5.09 8.969 1 97.38 37 ARG B CA 1
ATOM 2815 C C . ARG B 1 37 ? -7.117 5.184 7.508 1 97.38 37 ARG B C 1
ATOM 2817 O O . ARG B 1 37 ? -6.234 4.449 7.066 1 97.38 37 ARG B O 1
ATOM 2824 N N . TYR B 1 38 ? -7.75 6.078 6.816 1 93.94 38 TYR B N 1
ATOM 2825 C CA . TYR B 1 38 ? -7.496 6.273 5.395 1 93.94 38 TYR B CA 1
ATOM 2826 C C . TYR B 1 38 ? -6.051 6.703 5.152 1 93.94 38 TYR B C 1
ATOM 2828 O O . TYR B 1 38 ? -5.383 6.184 4.258 1 93.94 38 TYR B O 1
ATOM 2836 N N . SER B 1 39 ? -5.59 7.562 5.926 1 93.5 39 SER B N 1
ATOM 2837 C CA . SER B 1 39 ? -4.227 8.07 5.777 1 93.5 39 SER B CA 1
ATOM 2838 C C . SER B 1 39 ? -3.199 6.973 6.043 1 93.5 39 SER B C 1
ATOM 2840 O O . SER B 1 39 ? -2.205 6.859 5.32 1 93.5 39 SER B O 1
ATOM 2842 N N . GLU B 1 40 ? -3.418 6.195 7.117 1 96.88 40 GLU B N 1
ATOM 2843 C CA . GLU B 1 40 ? -2.512 5.094 7.426 1 96.88 40 GLU B CA 1
ATOM 2844 C C . GLU B 1 40 ? -2.453 4.086 6.277 1 96.88 40 GLU B C 1
ATOM 2846 O O . GLU B 1 40 ? -1.378 3.594 5.934 1 96.88 40 GLU B O 1
ATOM 2851 N N . GLN B 1 41 ? -3.588 3.834 5.781 1 94.81 41 GLN B N 1
ATOM 2852 C CA . GLN B 1 41 ? -3.662 2.904 4.66 1 94.81 41 GLN B CA 1
ATOM 2853 C C . GLN B 1 41 ? -2.936 3.459 3.438 1 94.81 41 GLN B C 1
ATOM 2855 O O . GLN B 1 41 ? -2.188 2.738 2.771 1 94.81 41 GLN B O 1
ATOM 2860 N N . ARG B 1 42 ? -3.17 4.668 3.17 1 91.25 42 ARG B N 1
ATOM 2861 C CA . ARG B 1 42 ? -2.562 5.312 2.01 1 91.25 42 ARG B CA 1
ATOM 2862 C C . ARG B 1 42 ? -1.052 5.43 2.176 1 91.25 42 ARG B C 1
ATOM 2864 O O . ARG B 1 42 ? -0.306 5.352 1.196 1 91.25 42 ARG B O 1
ATOM 2871 N N . ALA B 1 43 ? -0.608 5.621 3.354 1 93.5 43 ALA B N 1
ATOM 2872 C CA . ALA B 1 43 ? 0.828 5.684 3.611 1 93.5 43 ALA B CA 1
ATOM 2873 C C . ALA B 1 43 ? 1.518 4.391 3.191 1 93.5 43 ALA B C 1
ATOM 2875 O O . ALA B 1 43 ? 2.66 4.41 2.727 1 93.5 43 ALA B O 1
ATOM 2876 N N . CYS B 1 44 ? 0.853 3.297 3.359 1 94.5 44 CYS B N 1
ATOM 2877 C CA . CYS B 1 44 ? 1.413 2.025 2.92 1 94.5 44 CYS B CA 1
ATOM 2878 C C . CYS B 1 44 ? 1.725 2.053 1.428 1 94.5 44 CYS B C 1
ATOM 2880 O O . CYS B 1 44 ? 2.795 1.609 1.005 1 94.5 44 CYS B O 1
ATOM 2882 N N . LYS B 1 45 ? 0.827 2.592 0.692 1 91.62 45 LYS B N 1
ATOM 2883 C CA . LYS B 1 45 ? 1.009 2.686 -0.754 1 91.62 45 LYS B CA 1
ATOM 2884 C C . LYS B 1 45 ? 2.191 3.584 -1.103 1 91.62 45 LYS B C 1
ATOM 2886 O O . LYS B 1 45 ? 3.059 3.201 -1.892 1 91.62 45 LYS B O 1
ATOM 2891 N N . ASP B 1 46 ? 2.227 4.684 -0.498 1 89.06 46 ASP B N 1
ATOM 2892 C CA . ASP B 1 46 ? 3.242 5.68 -0.816 1 89.06 46 ASP B CA 1
ATOM 2893 C C . ASP B 1 46 ? 4.637 5.188 -0.435 1 89.06 46 ASP B C 1
ATOM 2895 O O . ASP B 1 46 ? 5.59 5.352 -1.201 1 89.06 46 ASP B O 1
ATOM 2899 N N . LEU B 1 47 ? 4.766 4.625 0.738 1 95.56 47 LEU B N 1
ATOM 2900 C CA . LEU B 1 47 ? 6.055 4.121 1.193 1 95.56 47 LEU B CA 1
ATOM 2901 C C . LEU B 1 47 ? 6.516 2.947 0.333 1 95.56 47 LEU B C 1
ATOM 2903 O O . LEU B 1 47 ? 7.715 2.779 0.093 1 95.56 47 LEU B O 1
ATOM 2907 N N . THR B 1 48 ? 5.559 2.148 -0.118 1 94.25 48 THR B N 1
ATOM 2908 C CA . THR B 1 48 ? 5.887 1.06 -1.033 1 94.25 48 THR B CA 1
ATOM 2909 C C . THR B 1 48 ? 6.484 1.604 -2.328 1 94.25 48 THR B C 1
ATOM 2911 O O . THR B 1 48 ? 7.449 1.044 -2.855 1 94.25 48 THR B O 1
ATOM 2914 N N . GLU B 1 49 ? 5.93 2.658 -2.803 1 90.19 49 GLU B N 1
ATOM 2915 C CA . GLU B 1 49 ? 6.457 3.285 -4.012 1 90.19 49 GLU B CA 1
ATOM 2916 C C . GLU B 1 49 ? 7.898 3.74 -3.812 1 90.19 49 GLU B C 1
ATOM 2918 O O . GLU B 1 49 ? 8.719 3.635 -4.727 1 90.19 49 GLU B O 1
ATOM 2923 N N . VAL B 1 50 ? 8.219 4.238 -2.674 1 92.44 50 VAL B N 1
ATOM 2924 C CA . VAL B 1 50 ? 9.578 4.672 -2.375 1 92.44 50 VAL B CA 1
ATOM 2925 C C . VAL B 1 50 ? 10.523 3.477 -2.43 1 92.44 50 VAL B C 1
ATOM 2927 O O . VAL B 1 50 ? 11.602 3.559 -3.025 1 92.44 50 VAL B O 1
ATOM 2930 N N . ILE B 1 51 ? 10.133 2.355 -1.852 1 95.19 51 ILE B N 1
ATOM 2931 C CA . ILE B 1 51 ? 10.961 1.154 -1.865 1 95.19 51 ILE B CA 1
ATOM 2932 C C . ILE B 1 51 ? 11.219 0.722 -3.307 1 95.19 51 ILE B C 1
ATOM 2934 O O . ILE B 1 51 ? 12.352 0.39 -3.67 1 95.19 51 ILE B O 1
ATOM 2938 N N . GLU B 1 52 ? 10.164 0.733 -4.113 1 91.56 52 GLU B N 1
ATOM 2939 C CA . GLU B 1 52 ? 10.312 0.315 -5.504 1 91.56 52 GLU B CA 1
ATOM 2940 C C . GLU B 1 52 ? 11.266 1.234 -6.262 1 91.56 52 GLU B C 1
ATOM 2942 O O . GLU B 1 52 ? 12.062 0.771 -7.078 1 91.56 52 GLU B O 1
ATOM 2947 N N . ARG B 1 53 ? 11.227 2.43 -5.957 1 88.75 53 ARG B N 1
ATOM 2948 C CA . ARG B 1 53 ? 12.078 3.402 -6.633 1 88.75 53 ARG B CA 1
ATOM 2949 C C . ARG B 1 53 ? 13.531 3.258 -6.191 1 88.75 53 ARG B C 1
ATOM 2951 O O . ARG B 1 53 ? 14.453 3.473 -6.988 1 88.75 53 ARG B O 1
ATOM 2958 N N . LEU B 1 54 ? 13.758 2.93 -4.93 1 92.81 54 LEU B N 1
ATOM 2959 C CA . LEU B 1 54 ? 15.117 2.715 -4.438 1 92.81 54 LEU B CA 1
ATOM 2960 C C . LEU B 1 54 ? 15.766 1.524 -5.133 1 92.81 54 LEU B C 1
ATOM 2962 O O . LEU B 1 54 ? 16.984 1.467 -5.258 1 92.81 54 LEU B O 1
ATOM 2966 N N . ASP B 1 55 ? 14.953 0.572 -5.512 1 92.69 55 ASP B N 1
ATOM 2967 C CA . ASP B 1 55 ? 15.375 -0.573 -6.312 1 92.69 55 ASP B CA 1
ATOM 2968 C C . ASP B 1 55 ? 16.641 -1.2 -5.738 1 92.69 55 ASP B C 1
ATOM 2970 O O . ASP B 1 55 ? 17.625 -1.398 -6.457 1 92.69 55 ASP B O 1
ATOM 2974 N N . GLY B 1 56 ? 16.594 -1.373 -4.492 1 93.88 56 GLY B N 1
ATOM 2975 C CA . GLY B 1 56 ? 17.672 -2.092 -3.836 1 93.88 56 GLY B CA 1
ATOM 2976 C C . GLY B 1 56 ? 18.766 -1.181 -3.318 1 93.88 56 GLY B C 1
ATOM 2977 O O . GLY B 1 56 ? 19.656 -1.62 -2.576 1 93.88 56 GLY B O 1
ATOM 2978 N N . GLN B 1 57 ? 18.766 0.038 -3.742 1 91.31 57 GLN B N 1
ATOM 2979 C CA . GLN B 1 57 ? 19.734 1.003 -3.219 1 91.31 57 GLN B CA 1
ATOM 2980 C C . GLN B 1 57 ? 19.344 1.454 -1.813 1 91.31 57 GLN B C 1
ATOM 2982 O O . GLN B 1 57 ? 18.172 1.615 -1.508 1 91.31 57 GLN B O 1
ATOM 2987 N N . GLN B 1 58 ? 20.422 1.64 -0.944 1 92.75 58 GLN B N 1
ATOM 2988 C CA . GLN B 1 58 ? 20.203 2.021 0.449 1 92.75 58 GLN B CA 1
ATOM 2989 C C . GLN B 1 58 ? 19.453 0.933 1.211 1 92.75 58 GLN B C 1
ATOM 2991 O O . GLN B 1 58 ? 18.344 1.164 1.702 1 92.75 58 GLN B O 1
ATOM 2996 N N . ARG B 1 59 ? 20.062 -0.125 1.4 1 96 59 ARG B N 1
ATOM 2997 C CA . ARG B 1 59 ? 19.469 -1.341 1.949 1 96 59 ARG B CA 1
ATOM 2998 C C . ARG B 1 59 ? 18.906 -1.096 3.346 1 96 59 ARG B C 1
ATOM 3000 O O . ARG B 1 59 ? 17.828 -1.576 3.676 1 96 59 ARG B O 1
ATOM 3007 N N . GLU B 1 60 ? 19.625 -0.384 4.133 1 96.56 60 GLU B N 1
ATOM 3008 C CA . GLU B 1 60 ? 19.156 -0.105 5.492 1 96.56 60 GLU B CA 1
ATOM 3009 C C . GLU B 1 60 ? 17.891 0.73 5.484 1 96.56 60 GLU B C 1
ATOM 3011 O O . GLU B 1 60 ? 17 0.521 6.309 1 96.56 60 GLU B O 1
ATOM 3016 N N . LEU B 1 61 ? 17.859 1.679 4.562 1 96.75 61 LEU B N 1
ATOM 3017 C CA . LEU B 1 61 ? 16.656 2.498 4.434 1 96.75 61 LEU B CA 1
ATOM 3018 C C . LEU B 1 61 ? 15.469 1.65 4.008 1 96.75 61 LEU B C 1
ATOM 3020 O O . LEU B 1 61 ? 14.359 1.824 4.523 1 96.75 61 LEU B O 1
ATOM 3024 N N . ILE B 1 62 ? 15.695 0.766 3.053 1 97.19 62 ILE B N 1
ATOM 3025 C CA . ILE B 1 62 ? 14.633 -0.122 2.596 1 97.19 62 ILE B CA 1
ATOM 3026 C C . ILE B 1 62 ? 14.109 -0.949 3.768 1 97.19 62 ILE B C 1
ATOM 3028 O O . ILE B 1 62 ? 12.898 -1.137 3.914 1 97.19 62 ILE B O 1
ATOM 3032 N N . ARG B 1 63 ? 14.969 -1.428 4.605 1 97.56 63 ARG B N 1
ATOM 3033 C CA . ARG B 1 63 ? 14.594 -2.17 5.801 1 97.56 63 ARG B CA 1
ATOM 3034 C C . ARG B 1 63 ? 13.727 -1.317 6.727 1 97.56 63 ARG B C 1
ATOM 3036 O O . ARG B 1 63 ? 12.688 -1.771 7.203 1 97.56 63 ARG B O 1
ATOM 3043 N N . ASP B 1 64 ? 14.156 -0.076 6.957 1 97.44 64 ASP B N 1
ATOM 3044 C CA . ASP B 1 64 ? 13.391 0.834 7.805 1 97.44 64 ASP B CA 1
ATOM 3045 C C . ASP B 1 64 ? 12.023 1.13 7.195 1 97.44 64 ASP B C 1
ATOM 3047 O O . ASP B 1 64 ? 11.016 1.16 7.906 1 97.44 64 ASP B O 1
ATOM 3051 N N . LEU B 1 65 ? 12.023 1.341 5.887 1 97.81 65 LEU B N 1
ATOM 3052 C CA . LEU B 1 65 ? 10.766 1.622 5.188 1 97.81 65 LEU B CA 1
ATOM 3053 C C . LEU B 1 65 ? 9.82 0.431 5.273 1 97.81 65 LEU B C 1
ATOM 3055 O O . LEU B 1 65 ? 8.617 0.604 5.469 1 97.81 65 LEU B O 1
ATOM 3059 N N . SER B 1 66 ? 10.336 -0.747 5.141 1 98.19 66 SER B N 1
ATOM 3060 C CA . SER B 1 66 ? 9.508 -1.949 5.215 1 98.19 66 SER B CA 1
ATOM 3061 C C . SER B 1 66 ? 8.859 -2.09 6.59 1 98.19 66 SER B C 1
ATOM 3063 O O . SER B 1 66 ? 7.676 -2.41 6.691 1 98.19 66 SER B O 1
ATOM 3065 N N . ARG B 1 67 ? 9.609 -1.885 7.621 1 98.19 67 ARG B N 1
ATOM 3066 C CA . ARG B 1 67 ? 9.062 -1.901 8.977 1 98.19 67 ARG B CA 1
ATOM 3067 C C . ARG B 1 67 ? 7.988 -0.835 9.148 1 98.19 67 ARG B C 1
ATOM 3069 O O . ARG B 1 67 ? 6.953 -1.085 9.766 1 98.19 67 ARG B O 1
ATOM 3076 N N . HIS B 1 68 ? 8.305 0.326 8.633 1 98.56 68 HIS B N 1
ATOM 3077 C CA . HIS B 1 68 ? 7.355 1.431 8.68 1 98.56 68 HIS B CA 1
ATOM 3078 C C . HIS B 1 68 ? 6.039 1.058 8.008 1 98.56 68 HIS B C 1
ATOM 3080 O O . HIS B 1 68 ? 4.961 1.331 8.547 1 98.56 68 HIS B O 1
ATOM 3086 N N . ILE B 1 69 ? 6.098 0.454 6.871 1 98.19 69 ILE B N 1
ATOM 3087 C CA . ILE B 1 69 ? 4.902 0.031 6.145 1 98.19 69 ILE B CA 1
ATOM 3088 C C . ILE B 1 69 ? 4.113 -0.966 6.988 1 98.19 69 ILE B C 1
ATOM 3090 O O . ILE B 1 69 ? 2.885 -0.878 7.074 1 98.19 69 ILE B O 1
ATOM 3094 N N . HIS B 1 70 ? 4.793 -1.876 7.582 1 98.5 70 HIS B N 1
ATOM 3095 C CA . HIS B 1 70 ? 4.148 -2.842 8.461 1 98.5 70 HIS B CA 1
ATOM 3096 C C . HIS B 1 70 ? 3.412 -2.143 9.602 1 98.5 70 HIS B C 1
ATOM 3098 O O . HIS B 1 70 ? 2.271 -2.492 9.914 1 98.5 70 HIS B O 1
ATOM 3104 N N . ASP B 1 71 ? 4.047 -1.171 10.188 1 98.69 71 ASP B N 1
ATOM 3105 C CA . ASP B 1 71 ? 3.422 -0.402 11.258 1 98.69 71 ASP B CA 1
ATOM 3106 C C . ASP B 1 71 ? 2.16 0.302 10.766 1 98.69 71 ASP B C 1
ATOM 3108 O O . ASP B 1 71 ? 1.114 0.239 11.414 1 98.69 71 ASP B O 1
ATOM 3112 N N . GLU B 1 72 ? 2.268 0.93 9.602 1 98.44 72 GLU B N 1
ATOM 3113 C CA . GLU B 1 72 ? 1.134 1.677 9.062 1 98.44 72 GLU B CA 1
ATOM 3114 C C . GLU B 1 72 ? -0.04 0.751 8.758 1 98.44 72 GLU B C 1
ATOM 3116 O O . GLU B 1 72 ? -1.197 1.109 8.992 1 98.44 72 GLU B O 1
ATOM 3121 N N . ALA B 1 73 ? 0.289 -0.361 8.227 1 98.44 73 ALA B N 1
ATOM 3122 C CA . ALA B 1 73 ? -0.769 -1.325 7.938 1 98.44 73 ALA B CA 1
ATOM 3123 C C . ALA B 1 73 ? -1.453 -1.789 9.219 1 98.44 73 ALA B C 1
ATOM 3125 O O . ALA B 1 73 ? -2.674 -1.966 9.25 1 98.44 73 ALA B O 1
ATOM 3126 N N . ARG B 1 74 ? -0.691 -2.016 10.234 1 98.5 74 ARG B N 1
ATOM 3127 C CA . ARG B 1 74 ? -1.25 -2.393 11.523 1 98.5 74 ARG B CA 1
ATOM 3128 C C . ARG B 1 74 ? -2.119 -1.276 12.094 1 98.5 74 ARG B C 1
ATOM 3130 O O . ARG B 1 74 ? -3.213 -1.532 12.602 1 98.5 74 ARG B O 1
ATOM 3137 N N . HIS B 1 75 ? -1.638 -0.021 12.016 1 98.81 75 HIS B N 1
ATOM 3138 C CA . HIS B 1 75 ? -2.432 1.12 12.461 1 98.81 75 HIS B CA 1
ATOM 3139 C C . HIS B 1 75 ? -3.77 1.178 11.727 1 98.81 75 HIS B C 1
ATOM 3141 O O . HIS B 1 75 ? -4.816 1.331 12.359 1 98.81 75 HIS B O 1
ATOM 3147 N N . ALA B 1 76 ? -3.693 1.063 10.414 1 98.56 76 ALA B N 1
ATOM 3148 C CA . ALA B 1 76 ? -4.914 1.075 9.609 1 98.56 76 ALA B CA 1
ATOM 3149 C C . ALA B 1 76 ? -5.863 -0.037 10.039 1 98.56 76 ALA B C 1
ATOM 3151 O O . ALA B 1 76 ? -7.078 0.167 10.109 1 98.56 76 ALA B O 1
ATOM 3152 N N . ASN B 1 77 ? -5.316 -1.169 10.328 1 98.69 77 ASN B N 1
ATOM 3153 C CA . ASN B 1 77 ? -6.129 -2.299 10.766 1 98.69 77 ASN B CA 1
ATOM 3154 C C . ASN B 1 77 ? -6.781 -2.029 12.117 1 98.69 77 ASN B C 1
ATOM 3156 O O . ASN B 1 77 ? -7.973 -2.299 12.305 1 98.69 77 ASN B O 1
ATOM 3160 N N . TRP B 1 78 ? -6 -1.557 13.094 1 98.81 78 TRP B N 1
ATOM 3161 C CA . TRP B 1 78 ? -6.551 -1.219 14.406 1 98.81 78 TRP B CA 1
ATOM 3162 C C . TRP B 1 78 ? -7.684 -0.205 14.273 1 98.81 78 TRP B C 1
ATOM 3164 O O . TRP B 1 78 ? -8.734 -0.353 14.906 1 98.81 78 TRP B O 1
ATOM 3174 N N . LEU B 1 79 ? -7.496 0.778 13.445 1 98.81 79 LEU B N 1
ATOM 3175 C CA . LEU B 1 79 ? -8.5 1.819 13.258 1 98.81 79 LEU B CA 1
ATOM 3176 C C . LEU B 1 79 ? -9.727 1.267 12.539 1 98.81 79 LEU B C 1
ATOM 3178 O O . LEU B 1 79 ? -10.852 1.67 12.828 1 98.81 79 LEU B O 1
ATOM 3182 N N . THR B 1 80 ? -9.492 0.392 11.586 1 98.69 80 THR B N 1
ATOM 3183 C CA . THR B 1 80 ? -10.609 -0.244 10.898 1 98.69 80 THR B CA 1
ATOM 3184 C C . THR B 1 80 ? -11.461 -1.052 11.875 1 98.69 80 THR B C 1
ATOM 3186 O O . THR B 1 80 ? -12.688 -0.943 11.875 1 98.69 80 THR B O 1
ATOM 3189 N N . GLU B 1 81 ? -10.781 -1.826 12.727 1 98.62 81 GLU B N 1
ATOM 3190 C CA . GLU B 1 81 ? -11.492 -2.604 13.742 1 98.62 81 GLU B CA 1
ATOM 3191 C C . GLU B 1 81 ? -12.273 -1.694 14.688 1 98.62 81 GLU B C 1
ATOM 3193 O O . GLU B 1 81 ? -13.422 -1.986 15.031 1 98.62 81 GLU B O 1
ATOM 3198 N N . LEU B 1 82 ? -11.664 -0.639 15.094 1 98.69 82 LEU B N 1
ATOM 3199 C CA . LEU B 1 82 ? -12.305 0.319 15.984 1 98.69 82 LEU B CA 1
ATOM 3200 C C . LEU B 1 82 ? -13.562 0.904 15.352 1 98.69 82 LEU B C 1
ATOM 3202 O O . LEU B 1 82 ? -14.633 0.889 15.961 1 98.69 82 LEU B O 1
ATOM 3206 N N . LEU B 1 83 ? -13.422 1.402 14.125 1 98.5 83 LEU B N 1
ATOM 3207 C CA . LEU B 1 83 ? -14.547 2.021 13.43 1 98.5 83 LEU B CA 1
ATOM 3208 C C . LEU B 1 83 ? -15.648 1.005 13.172 1 98.5 83 LEU B C 1
ATOM 3210 O O . LEU B 1 83 ? -16.844 1.341 13.234 1 98.5 83 LEU B O 1
ATOM 3214 N N . TYR B 1 84 ? -15.219 -0.192 12.867 1 98.19 84 TYR B N 1
ATOM 3215 C CA . TYR B 1 84 ? -16.188 -1.268 12.688 1 98.19 84 TYR B CA 1
ATOM 3216 C C . TYR B 1 84 ? -16.984 -1.489 13.961 1 98.19 84 TYR B C 1
ATOM 3218 O O . TYR B 1 84 ? -18.219 -1.547 13.922 1 98.19 84 TYR B O 1
ATOM 3226 N N . ASP B 1 85 ? -16.359 -1.557 15.055 1 97.69 85 ASP B N 1
ATOM 3227 C CA . ASP B 1 85 ? -16.984 -1.804 16.344 1 97.69 85 ASP B CA 1
ATOM 3228 C C . ASP B 1 85 ? -17.891 -0.645 16.75 1 97.69 85 ASP B C 1
ATOM 3230 O O . ASP B 1 85 ? -18.938 -0.853 17.375 1 97.69 85 ASP B O 1
ATOM 3234 N N . LEU B 1 86 ? -17.516 0.57 16.391 1 97.38 86 LEU B N 1
ATOM 3235 C CA . LEU B 1 86 ? -18.281 1.767 16.719 1 97.38 86 LEU B CA 1
ATOM 3236 C C . LEU B 1 86 ? -19.484 1.923 15.797 1 97.38 86 LEU B C 1
ATOM 3238 O O . LEU B 1 86 ? -20.328 2.795 16.016 1 97.38 86 LEU B O 1
ATOM 3242 N N . GLY B 1 87 ? -19.562 1.111 14.766 1 96.88 87 GLY B N 1
ATOM 3243 C CA . GLY B 1 87 ? -20.625 1.25 13.781 1 96.88 87 GLY B CA 1
ATOM 3244 C C . GLY B 1 87 ? -20.438 2.445 12.859 1 96.88 87 GLY B C 1
ATOM 3245 O O . GLY B 1 87 ? -21.406 2.941 12.273 1 96.88 87 GLY B O 1
ATOM 3246 N N . ALA B 1 88 ? -19.219 2.934 12.82 1 95.56 88 ALA B N 1
ATOM 3247 C CA . ALA B 1 88 ? -18.906 4.105 12.008 1 95.56 88 ALA B CA 1
ATOM 3248 C C . ALA B 1 88 ? -18.609 3.707 10.562 1 95.56 88 ALA B C 1
ATOM 3250 O O . ALA B 1 88 ? -18.422 2.525 10.258 1 95.56 88 ALA B O 1
ATOM 3251 N N . GLU B 1 89 ? -18.578 4.668 9.719 1 92.88 89 GLU B N 1
ATOM 3252 C CA . GLU B 1 89 ? -18.344 4.441 8.297 1 92.88 89 GLU B CA 1
ATOM 3253 C C . GLU B 1 89 ? -16.906 4.051 8.016 1 92.88 89 GLU B C 1
ATOM 3255 O O . GLU B 1 89 ? -15.977 4.57 8.656 1 92.88 89 GLU B O 1
ATOM 3260 N N . LEU B 1 90 ? -16.75 3.156 7.078 1 97 90 LEU B N 1
ATOM 3261 C CA . LEU B 1 90 ? -15.438 2.736 6.594 1 97 90 LEU B CA 1
ATOM 3262 C C . LEU B 1 90 ? -15.227 3.154 5.141 1 97 90 LEU B C 1
ATOM 3264 O O . LEU B 1 90 ? -14.664 2.4 4.348 1 97 90 LEU B O 1
ATOM 3268 N N . ASN B 1 91 ? -15.75 4.289 4.742 1 93.56 91 ASN B N 1
ATOM 3269 C CA . ASN B 1 91 ? -15.688 4.812 3.381 1 93.56 91 ASN B CA 1
ATOM 3270 C C . ASN B 1 91 ? -14.477 5.727 3.188 1 93.56 91 ASN B C 1
ATOM 3272 O O . ASN B 1 91 ? -13.656 5.867 4.09 1 93.56 91 ASN B O 1
ATOM 3276 N N . VAL B 1 92 ? -14.25 6.129 1.973 1 89.44 92 VAL B N 1
ATOM 3277 C CA . VAL B 1 92 ? -13.375 7.277 1.754 1 89.44 92 VAL B CA 1
ATOM 3278 C C . VAL B 1 92 ? -13.945 8.5 2.473 1 89.44 92 VAL B C 1
ATOM 3280 O O . VAL B 1 92 ? -15.086 8.891 2.234 1 89.44 92 VAL B O 1
ATOM 3283 N N . PRO B 1 93 ? -13.109 8.969 3.416 1 87 93 PRO B N 1
ATOM 3284 C CA . PRO B 1 93 ? -13.664 10.062 4.215 1 87 93 PRO B CA 1
ATOM 3285 C C . PRO B 1 93 ? -14.133 11.242 3.359 1 87 93 PRO B C 1
ATOM 3287 O O . PRO B 1 93 ? -13.5 11.562 2.352 1 87 93 PRO B O 1
ATOM 3290 N N . PRO B 1 94 ? -15.227 11.844 3.812 1 81.06 94 PRO B N 1
ATOM 3291 C CA . PRO B 1 94 ? -15.75 12.984 3.055 1 81.06 94 PRO B CA 1
ATOM 3292 C C . PRO B 1 94 ? -14.812 14.188 3.094 1 81.06 94 PRO B C 1
ATOM 3294 O O . PRO B 1 94 ? -13.984 14.312 4 1 81.06 94 PRO B O 1
ATOM 3297 N N . GLY B 1 95 ? -14.953 15.062 2.096 1 72.75 95 GLY B N 1
ATOM 3298 C CA . GLY B 1 95 ? -14.156 16.281 2.02 1 72.75 95 GLY B CA 1
ATOM 3299 C C . GLY B 1 95 ? -12.828 16.078 1.324 1 72.75 95 GLY B C 1
ATOM 3300 O O . GLY B 1 95 ? -12.586 15.031 0.714 1 72.75 95 GLY B O 1
ATOM 3301 N N . LEU B 1 96 ? -12 17.141 1.445 1 72.81 96 LEU B N 1
ATOM 3302 C CA . LEU B 1 96 ? -10.68 17.062 0.831 1 72.81 96 LEU B CA 1
ATOM 3303 C C . LEU B 1 96 ? -9.727 16.234 1.684 1 72.81 96 LEU B C 1
ATOM 3305 O O . LEU B 1 96 ? -9.648 16.422 2.9 1 72.81 96 LEU B O 1
ATOM 3309 N N . SER B 1 97 ? -9.156 15.32 1.06 1 77.38 97 SER B N 1
ATOM 3310 C CA . SER B 1 97 ? -8.203 14.453 1.739 1 77.38 97 SER B CA 1
ATOM 3311 C C . SER B 1 97 ? -6.871 15.164 1.959 1 77.38 97 SER B C 1
ATOM 3313 O O . SER B 1 97 ? -6.262 15.664 1.01 1 77.38 97 SER B O 1
ATOM 3315 N N . TYR B 1 98 ? -6.465 15.234 3.178 1 80.06 98 TYR B N 1
ATOM 3316 C CA . TYR B 1 98 ? -5.168 15.781 3.549 1 80.06 98 TYR B CA 1
ATOM 3317 C C . TYR B 1 98 ? -4.051 15.148 2.725 1 80.06 98 TYR B C 1
ATOM 3319 O O . TYR B 1 98 ? -3.217 15.852 2.15 1 80.06 98 TYR B O 1
ATOM 3327 N N . ILE B 1 99 ? -4.059 13.805 2.645 1 81.81 99 ILE B N 1
ATOM 3328 C CA . ILE B 1 99 ? -2.967 13.086 1.994 1 81.81 99 ILE B CA 1
ATOM 3329 C C . IL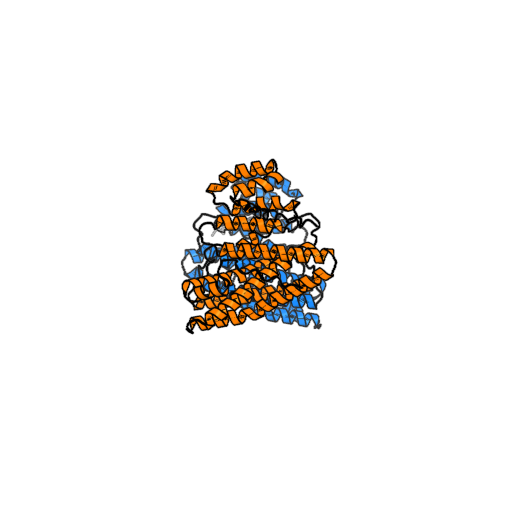E B 1 99 ? -3.014 13.336 0.488 1 81.81 99 ILE B C 1
ATOM 3331 O O . ILE B 1 99 ? -1.973 13.492 -0.155 1 81.81 99 ILE B O 1
ATOM 3335 N N . ASP B 1 100 ? -4.168 13.414 -0.063 1 78.75 100 ASP B N 1
ATOM 3336 C CA . ASP B 1 100 ? -4.281 13.688 -1.492 1 78.75 100 ASP B CA 1
ATOM 3337 C C . ASP B 1 100 ? -3.807 15.102 -1.821 1 78.75 100 ASP B C 1
ATOM 3339 O O . ASP B 1 100 ? -3.141 15.32 -2.836 1 78.75 100 ASP B O 1
ATOM 3343 N N . GLU B 1 101 ? -4.16 16 -0.933 1 78.12 101 GLU B N 1
ATOM 3344 C CA . GLU B 1 101 ? -3.727 17.375 -1.124 1 78.12 101 GLU B CA 1
ATOM 3345 C C . GLU B 1 101 ? -2.215 17.5 -0.978 1 78.12 101 GLU B C 1
ATOM 3347 O O . GLU B 1 101 ? -1.57 18.219 -1.742 1 78.12 101 GLU B O 1
ATOM 3352 N N . PHE B 1 102 ? -1.759 16.859 0.014 1 86.06 102 PHE B N 1
ATOM 3353 C CA . PHE B 1 102 ? -0.313 16.859 0.201 1 86.06 102 PHE B CA 1
ATOM 3354 C C . PHE B 1 102 ? 0.392 16.359 -1.055 1 86.06 102 PHE B C 1
ATOM 3356 O O . PHE B 1 102 ? 1.295 17.016 -1.57 1 86.06 102 PHE B O 1
ATOM 3363 N N . GLU B 1 103 ? -0.059 15.25 -1.562 1 81.38 103 GLU B N 1
ATOM 3364 C CA . GLU B 1 103 ? 0.552 14.648 -2.742 1 81.38 103 GLU B CA 1
ATOM 3365 C C . GLU B 1 103 ? 0.428 15.562 -3.955 1 81.38 103 GLU B C 1
ATOM 3367 O O . GLU B 1 103 ? 1.345 15.641 -4.777 1 81.38 103 GLU B O 1
ATOM 3372 N N . ARG B 1 104 ? -0.611 16.156 -4.047 1 76 104 ARG B N 1
ATOM 3373 C CA . ARG B 1 104 ? -0.85 17.078 -5.16 1 76 104 ARG B CA 1
ATOM 3374 C C . ARG B 1 104 ? 0.146 18.234 -5.148 1 76 104 ARG B C 1
ATOM 3376 O O . ARG B 1 104 ? 0.581 18.688 -6.203 1 76 104 ARG B O 1
ATOM 3383 N N . LEU B 1 105 ? 0.455 18.656 -4 1 75.88 105 LEU B N 1
ATOM 3384 C CA . LEU B 1 105 ? 1.305 19.844 -3.848 1 75.88 105 LEU B CA 1
ATOM 3385 C C . LEU B 1 105 ? 2.775 19.469 -4.008 1 75.88 105 LEU B C 1
ATOM 3387 O O . LEU B 1 105 ? 3.617 20.344 -4.238 1 75.88 105 LEU B O 1
ATOM 3391 N N . VAL B 1 106 ? 2.949 18.188 -3.709 1 77.25 106 VAL B N 1
ATOM 3392 C CA . VAL B 1 106 ? 4.324 17.719 -3.855 1 77.25 106 VAL B CA 1
ATOM 3393 C C . VAL B 1 106 ? 4.707 17.688 -5.336 1 77.25 106 VAL B C 1
ATOM 3395 O O . VAL B 1 106 ? 3.943 17.203 -6.172 1 77.25 106 VAL B O 1
ATOM 3398 N N . HIS B 1 107 ? 5.648 18.531 -5.719 1 57.41 107 HIS B N 1
ATOM 3399 C CA . HIS B 1 107 ? 6.191 18.578 -7.07 1 57.41 107 HIS B CA 1
ATOM 3400 C C . HIS B 1 107 ? 6.848 17.25 -7.453 1 57.41 107 HIS B C 1
ATOM 3402 O O . HIS B 1 107 ? 7.637 16.703 -6.684 1 57.41 107 HIS B O 1
ATOM 3408 N N . ASP B 1 108 ? 6.113 16.547 -8.484 1 52.97 108 ASP B N 1
ATOM 3409 C CA . ASP B 1 108 ? 6.773 15.32 -8.938 1 52.97 108 ASP B CA 1
ATOM 3410 C C . ASP B 1 108 ? 8.219 15.594 -9.336 1 52.97 108 ASP B C 1
ATOM 3412 O O . ASP B 1 108 ? 8.484 16.078 -10.438 1 52.97 108 ASP B O 1
ATOM 3416 N N . THR B 1 109 ? 8.969 15.961 -8.398 1 47.81 109 THR B N 1
ATOM 3417 C CA . THR B 1 109 ? 10.359 16.188 -8.75 1 47.81 109 THR B CA 1
ATOM 3418 C C . THR B 1 109 ? 10.992 14.898 -9.289 1 47.81 109 THR B C 1
ATOM 3420 O O . THR B 1 109 ? 12.195 14.867 -9.578 1 47.81 109 THR B O 1
ATOM 3423 N N . GLY B 1 110 ? 10.32 13.844 -9.078 1 46.03 110 GLY B N 1
ATOM 3424 C CA . GLY B 1 110 ? 10.945 12.609 -9.531 1 46.03 110 GLY B CA 1
ATOM 3425 C C . GLY B 1 110 ? 11.195 12.586 -11.023 1 46.03 110 GLY B C 1
ATOM 3426 O O . GLY B 1 110 ? 10.484 13.242 -11.789 1 46.03 110 GLY B O 1
ATOM 3427 N N . GLY B 1 111 ? 12.633 12.289 -11.32 1 40.16 111 GLY B N 1
ATOM 3428 C CA . GLY B 1 111 ? 13.344 12.141 -12.578 1 40.16 111 GLY B CA 1
ATOM 3429 C C . GLY B 1 111 ? 12.492 11.5 -13.664 1 40.16 111 GLY B C 1
ATOM 3430 O O . GLY B 1 111 ? 11.812 10.508 -13.422 1 40.16 111 GLY B O 1
ATOM 3431 N N . LYS B 1 112 ? 12 12.391 -14.516 1 38.88 112 LYS B N 1
ATOM 3432 C CA . LYS B 1 112 ? 11.578 11.797 -15.781 1 38.88 112 LYS B CA 1
ATOM 3433 C C . LYS B 1 112 ? 12.297 10.477 -16.047 1 38.88 112 LYS B C 1
ATOM 3435 O O . LYS B 1 112 ? 13.477 10.328 -15.711 1 38.88 112 LYS B O 1
ATOM 3440 N N . PRO B 1 113 ? 11.57 9.469 -16.422 1 34.44 113 PRO B N 1
ATOM 3441 C CA . PRO B 1 113 ? 12.242 8.375 -17.141 1 34.44 113 PRO B CA 1
ATOM 3442 C C . PRO B 1 113 ? 13.227 8.875 -18.188 1 34.44 113 PRO B C 1
ATOM 3444 O O . PRO B 1 113 ? 12.867 9.703 -19.031 1 34.44 113 PRO B O 1
ATOM 3447 N N . GLY B 1 114 ? 14.633 8.992 -17.75 1 37.47 114 GLY B N 1
ATOM 3448 C CA . GLY B 1 114 ? 15.812 9.25 -18.562 1 37.47 114 GLY B CA 1
ATOM 3449 C C . GLY B 1 114 ? 16.906 9.992 -17.812 1 37.47 114 GLY B C 1
ATOM 3450 O O . GLY B 1 114 ? 18.031 10.117 -18.297 1 37.47 114 GLY B O 1
ATOM 3451 N N . LYS B 1 115 ? 16.578 10.969 -17.188 1 44.5 115 LYS B N 1
ATOM 3452 C CA . LYS B 1 115 ? 17.734 11.68 -16.641 1 44.5 115 LYS B CA 1
ATOM 3453 C C . LYS B 1 115 ? 18.281 10.984 -15.406 1 44.5 115 LYS B C 1
ATOM 3455 O O . LYS B 1 115 ? 17.531 10.312 -14.688 1 44.5 115 LYS B O 1
ATOM 3460 N N . GLU B 1 116 ? 19.516 10.781 -15.297 1 49.66 116 GLU B N 1
ATOM 3461 C CA . GLU B 1 116 ? 20.328 10.32 -14.164 1 49.66 116 GLU B CA 1
ATOM 3462 C C . GLU B 1 116 ? 19.719 10.758 -12.836 1 49.66 116 GLU B C 1
ATOM 3464 O O . GLU B 1 116 ? 19.656 11.953 -12.547 1 49.66 116 GLU B O 1
ATOM 3469 N N . ILE B 1 117 ? 18.75 10.039 -12.312 1 59.19 117 ILE B N 1
ATOM 3470 C CA . ILE B 1 117 ? 18.109 10.328 -11.039 1 59.19 117 ILE B CA 1
ATOM 3471 C C . ILE B 1 117 ? 19.156 10.562 -9.961 1 59.19 117 ILE B C 1
ATOM 3473 O O . ILE B 1 117 ? 20 9.703 -9.719 1 59.19 117 ILE B O 1
ATOM 3477 N N . ASP B 1 118 ? 19.469 11.828 -9.594 1 82 118 ASP B N 1
ATOM 3478 C CA . ASP B 1 118 ? 20.234 12.086 -8.375 1 82 118 ASP B CA 1
ATOM 3479 C C . ASP B 1 118 ? 19.562 11.445 -7.16 1 82 118 ASP B C 1
ATOM 3481 O O . ASP B 1 118 ? 18.609 11.984 -6.609 1 82 118 ASP B O 1
ATOM 3485 N N . LEU B 1 119 ? 20.031 10.273 -6.879 1 84.44 119 LEU B N 1
ATOM 3486 C CA . LEU B 1 119 ? 19.438 9.453 -5.832 1 84.44 119 LEU B CA 1
ATOM 3487 C C . LEU B 1 119 ? 19.422 10.195 -4.5 1 84.44 119 LEU B C 1
ATOM 3489 O O . LEU B 1 119 ? 18.469 10.078 -3.734 1 84.44 119 LEU B O 1
ATOM 3493 N N . ASP B 1 120 ? 20.469 10.977 -4.246 1 89.75 120 ASP B N 1
ATOM 3494 C CA . ASP B 1 120 ? 20.516 11.727 -2.992 1 89.75 120 ASP B CA 1
ATOM 3495 C C . ASP B 1 120 ? 19.375 12.742 -2.914 1 89.75 120 ASP B C 1
ATOM 3497 O O . ASP B 1 120 ? 18.734 12.891 -1.871 1 89.75 120 ASP B O 1
ATOM 3501 N N . PHE B 1 121 ? 19.266 13.391 -3.996 1 88.38 121 PHE B N 1
ATOM 3502 C CA . PHE B 1 121 ? 18.203 14.383 -4.035 1 88.38 121 PHE B CA 1
ATOM 3503 C C . PHE B 1 121 ? 16.844 13.734 -3.807 1 88.38 121 PHE B C 1
ATOM 3505 O O . PHE B 1 121 ? 16.062 14.195 -2.971 1 88.38 121 PHE B O 1
ATOM 3512 N N . TYR B 1 122 ? 16.578 12.727 -4.523 1 89.12 122 TYR B N 1
ATOM 3513 C CA . TYR B 1 122 ? 15.312 12.008 -4.387 1 89.12 122 TYR B CA 1
ATOM 3514 C C . TYR B 1 122 ? 15.109 11.531 -2.955 1 89.12 122 TYR B C 1
ATOM 3516 O O . TYR B 1 122 ? 14.016 11.664 -2.402 1 89.12 122 TYR B O 1
ATOM 3524 N N . LEU B 1 123 ? 16.172 10.984 -2.387 1 91.88 123 LEU B N 1
ATOM 3525 C CA . LEU B 1 123 ? 16.078 10.438 -1.035 1 91.88 123 LEU B CA 1
ATOM 3526 C C . LEU B 1 123 ? 15.789 11.539 -0.021 1 91.88 123 LEU B C 1
ATOM 3528 O O . LEU B 1 123 ? 14.93 11.367 0.85 1 91.88 123 LEU B O 1
ATOM 3532 N N . ILE B 1 124 ? 16.453 12.594 -0.156 1 94.31 124 ILE B N 1
ATOM 3533 C CA . ILE B 1 124 ? 16.281 13.703 0.773 1 94.31 124 ILE B CA 1
ATOM 3534 C C . ILE B 1 124 ? 14.867 14.258 0.676 1 94.31 124 ILE B C 1
ATOM 3536 O O . ILE B 1 124 ? 14.211 14.477 1.695 1 94.31 124 ILE B O 1
ATOM 3540 N N . GLU B 1 125 ? 14.367 14.414 -0.557 1 91.56 125 GLU B N 1
ATOM 3541 C CA . GLU B 1 125 ? 13.016 14.914 -0.76 1 91.56 125 GLU B CA 1
ATOM 3542 C C . GLU B 1 125 ? 11.977 13.961 -0.164 1 91.56 125 GLU B C 1
ATOM 3544 O O . GLU B 1 125 ? 11.062 14.391 0.542 1 91.56 125 GLU B O 1
ATOM 3549 N N . SER B 1 126 ? 12.133 12.703 -0.431 1 93.25 126 SER B N 1
ATOM 3550 C CA . SER B 1 126 ? 11.188 11.695 0.053 1 93.25 126 SER B CA 1
ATOM 3551 C C . SER B 1 126 ? 11.195 11.617 1.575 1 93.25 126 SER B C 1
ATOM 3553 O O . SER B 1 126 ? 10.141 11.57 2.205 1 93.25 126 SER B O 1
ATOM 3555 N N . LEU B 1 127 ? 12.367 11.648 2.166 1 96.44 127 LEU B N 1
ATOM 3556 C CA . LEU B 1 127 ? 12.508 11.562 3.615 1 96.44 127 LEU B CA 1
ATOM 3557 C C . LEU B 1 127 ? 11.898 12.781 4.297 1 96.44 127 LEU B C 1
ATOM 3559 O O . LEU B 1 127 ? 11.242 12.656 5.332 1 96.44 127 LEU B O 1
ATOM 3563 N N . ALA B 1 128 ? 12.133 13.938 3.693 1 95.31 128 ALA B N 1
ATOM 3564 C CA . ALA B 1 128 ? 11.555 15.156 4.254 1 95.31 128 ALA B CA 1
ATOM 3565 C C . ALA B 1 128 ? 10.031 15.117 4.199 1 95.31 128 ALA B C 1
ATOM 3567 O O . ALA B 1 128 ? 9.359 15.516 5.152 1 95.31 128 ALA B O 1
ATOM 3568 N N . ALA B 1 129 ? 9.523 14.656 3.084 1 93.69 129 ALA B N 1
ATOM 3569 C CA . ALA B 1 129 ? 8.078 14.523 2.918 1 93.69 129 ALA B CA 1
ATOM 3570 C C . ALA B 1 129 ? 7.484 13.578 3.959 1 93.69 129 ALA B C 1
ATOM 3572 O O . ALA B 1 129 ? 6.488 13.906 4.609 1 93.69 129 ALA B O 1
ATOM 3573 N N . ILE B 1 130 ? 8.086 12.406 4.133 1 96.06 130 ILE B N 1
ATOM 3574 C CA . ILE B 1 130 ? 7.633 11.406 5.098 1 96.06 130 ILE B CA 1
ATOM 3575 C C . ILE B 1 130 ? 7.707 11.984 6.508 1 96.06 130 ILE B C 1
ATOM 3577 O O . ILE B 1 130 ? 6.75 11.875 7.281 1 96.06 130 ILE B O 1
ATOM 3581 N N . ASN B 1 131 ? 8.781 12.609 6.84 1 96.94 131 ASN B N 1
ATOM 3582 C CA . ASN B 1 131 ? 9.062 13.094 8.188 1 96.94 131 ASN B CA 1
ATOM 3583 C C . ASN B 1 131 ? 8.047 14.148 8.625 1 96.94 131 ASN B C 1
ATOM 3585 O O . ASN B 1 131 ? 7.535 14.094 9.742 1 96.94 131 ASN B O 1
ATOM 3589 N N . VAL B 1 132 ? 7.742 15.062 7.762 1 94.69 132 VAL B N 1
ATOM 3590 C CA . VAL B 1 132 ? 6.852 16.156 8.148 1 94.69 132 VAL B CA 1
ATOM 3591 C C . VAL B 1 132 ? 5.434 15.617 8.328 1 94.69 132 VAL B C 1
ATOM 3593 O O . VAL B 1 132 ? 4.695 16.094 9.203 1 94.69 132 VAL B O 1
ATOM 3596 N N . THR B 1 133 ? 5.02 14.672 7.512 1 94.75 133 THR B N 1
ATOM 3597 C CA . THR B 1 133 ? 3.68 14.109 7.641 1 94.75 133 THR B CA 1
ATOM 3598 C C . THR B 1 133 ? 3.562 13.281 8.914 1 94.75 133 THR B C 1
ATOM 3600 O O . THR B 1 133 ? 2.514 13.273 9.562 1 94.75 133 THR B O 1
ATOM 3603 N N . GLU B 1 134 ? 4.594 12.555 9.234 1 96.75 134 GLU B N 1
ATOM 3604 C CA . GLU B 1 134 ? 4.602 11.805 10.492 1 96.75 134 GLU B CA 1
ATOM 3605 C C . GLU B 1 134 ? 4.52 12.75 11.695 1 96.75 134 GLU B C 1
ATOM 3607 O O . GLU B 1 134 ? 3.865 12.438 12.688 1 96.75 134 GLU B O 1
ATOM 3612 N N . LYS B 1 135 ? 5.223 13.875 11.617 1 95.12 135 LYS B N 1
ATOM 3613 C CA . LYS B 1 135 ? 5.145 14.875 12.688 1 95.12 135 LYS B CA 1
ATOM 3614 C C . LYS B 1 135 ? 3.713 15.375 12.867 1 95.12 135 LYS B C 1
ATOM 3616 O O . LYS B 1 135 ? 3.24 15.523 13.992 1 95.12 135 LYS B O 1
ATOM 3621 N N . ARG B 1 136 ? 3.078 15.609 11.742 1 92.31 136 ARG B N 1
ATOM 3622 C CA . ARG B 1 136 ? 1.677 16.016 11.789 1 92.31 136 ARG B CA 1
ATOM 3623 C C . ARG B 1 136 ? 0.823 14.953 12.469 1 92.31 136 ARG B C 1
ATOM 3625 O O . ARG B 1 136 ? -0.013 15.266 13.32 1 92.31 136 ARG B O 1
ATOM 3632 N N . GLY B 1 137 ? 1.019 13.703 12.055 1 94.5 137 GLY B N 1
ATOM 3633 C CA . GLY B 1 137 ? 0.305 12.609 12.695 1 94.5 137 GLY B CA 1
ATOM 3634 C C . GLY B 1 137 ? 0.515 12.57 14.195 1 94.5 137 GLY B C 1
ATOM 3635 O O . GLY B 1 137 ? -0.446 12.445 14.961 1 94.5 137 GLY B O 1
ATOM 3636 N N . CYS B 1 138 ? 1.715 12.711 14.656 1 95.38 138 CYS B N 1
ATOM 3637 C CA . CYS B 1 138 ? 2.037 12.703 16.078 1 95.38 138 CYS B CA 1
ATOM 3638 C C . CYS B 1 138 ? 1.33 13.836 16.812 1 95.38 138 CYS B C 1
ATOM 3640 O O . CYS B 1 138 ? 0.767 13.641 17.891 1 95.38 138 CYS B O 1
ATOM 3642 N N . LEU B 1 139 ? 1.346 15.016 16.188 1 92.56 139 LEU B N 1
ATOM 3643 C CA . LEU B 1 139 ? 0.709 16.188 16.797 1 92.56 139 LEU B CA 1
ATOM 3644 C C . LEU B 1 139 ? -0.788 15.953 16.969 1 92.56 139 LEU B C 1
ATOM 3646 O O . LEU B 1 139 ? -1.331 16.203 18.047 1 92.56 139 LEU B O 1
ATOM 3650 N N . TYR B 1 140 ? -1.443 15.438 15.984 1 92.38 140 TYR B N 1
ATOM 3651 C CA . TYR B 1 140 ? -2.891 15.25 16.031 1 92.38 140 TYR B CA 1
ATOM 3652 C C . TYR B 1 140 ? -3.271 14.133 16.984 1 92.38 140 TYR B C 1
ATOM 3654 O O . TYR B 1 140 ? -4.246 14.25 17.734 1 92.38 140 TYR B O 1
ATOM 3662 N N . PHE B 1 141 ? -2.52 13.016 16.938 1 97.25 141 PHE B N 1
ATOM 3663 C CA . PHE B 1 141 ? -2.797 11.922 17.859 1 97.25 141 PHE B CA 1
ATOM 3664 C C . PHE B 1 141 ? -2.648 12.383 19.312 1 97.25 141 PHE B C 1
ATOM 3666 O O . PHE B 1 141 ? -3.506 12.102 20.141 1 97.25 141 PHE B O 1
ATOM 3673 N N . SER B 1 142 ? -1.575 13.133 19.594 1 97.06 142 SER B N 1
ATOM 3674 C CA . SER B 1 142 ? -1.352 13.648 20.938 1 97.06 142 SER B CA 1
ATOM 3675 C C . SER B 1 142 ? -2.48 14.578 21.375 1 97.06 142 SER B C 1
ATOM 3677 O O . SER B 1 142 ? -2.984 14.477 22.484 1 97.06 142 SER B O 1
ATOM 3679 N N . ALA B 1 143 ? -2.877 15.484 20.469 1 94.12 143 ALA B N 1
ATOM 3680 C CA . ALA B 1 143 ? -3.969 16.406 20.766 1 94.12 143 ALA B CA 1
ATOM 3681 C C . ALA B 1 143 ? -5.281 15.664 20.969 1 94.12 143 ALA B C 1
ATOM 3683 O O . ALA B 1 143 ? -6.086 16.047 21.828 1 94.12 143 ALA B O 1
ATOM 3684 N N . HIS B 1 144 ? -5.52 14.625 20.188 1 96.69 144 HIS B N 1
ATOM 3685 C CA . HIS B 1 144 ? -6.746 13.836 20.312 1 96.69 144 HIS B CA 1
ATOM 3686 C C . HIS B 1 144 ? -6.809 13.125 21.656 1 96.69 144 HIS B C 1
ATOM 3688 O O . HIS B 1 144 ? -7.855 13.117 22.312 1 96.69 144 HIS B O 1
ATOM 3694 N N . ILE B 1 145 ? -5.695 12.516 22.047 1 98.31 145 ILE B N 1
ATOM 3695 C CA . ILE B 1 145 ? -5.609 11.859 23.344 1 98.31 145 ILE B CA 1
ATOM 3696 C C . ILE B 1 145 ? -5.906 12.859 24.453 1 98.31 145 ILE B C 1
ATOM 3698 O O . ILE B 1 145 ? -6.703 12.578 25.359 1 98.31 145 ILE B O 1
ATOM 3702 N N . HIS B 1 146 ? -5.305 14.047 24.375 1 97.25 146 HIS B N 1
ATOM 3703 C CA . HIS B 1 146 ? -5.523 15.094 25.359 1 97.25 146 HIS B CA 1
ATOM 3704 C C . HIS B 1 146 ? -6.996 15.484 25.438 1 97.25 146 HIS B C 1
ATOM 3706 O O . HIS B 1 146 ? -7.566 15.602 26.516 1 97.25 146 HIS B O 1
ATOM 3712 N N . ALA B 1 147 ? -7.578 15.695 24.25 1 94.75 147 ALA B N 1
ATOM 3713 C CA . ALA B 1 147 ? -8.992 16.062 24.188 1 94.75 147 ALA B CA 1
ATOM 3714 C C . ALA B 1 147 ? -9.875 14.984 24.797 1 94.75 147 ALA B C 1
ATOM 3716 O O . ALA B 1 147 ? -10.82 15.281 25.531 1 94.75 147 ALA B O 1
ATOM 3717 N N . LEU B 1 148 ? -9.562 13.727 24.531 1 98.25 148 LEU B N 1
ATOM 3718 C CA . LEU B 1 148 ? -10.359 12.609 25.031 1 98.25 148 LEU B CA 1
ATOM 3719 C C . LEU B 1 148 ? -10.227 12.461 26.531 1 98.25 148 LEU B C 1
ATOM 3721 O O . LEU B 1 148 ? -11.172 12.062 27.219 1 98.25 148 LEU B O 1
ATOM 3725 N N . LYS B 1 149 ? -9.086 12.773 27.062 1 97.69 149 LYS B N 1
ATOM 3726 C CA . LYS B 1 149 ? -8.875 12.719 28.516 1 97.69 149 LYS B CA 1
ATOM 3727 C C . LYS B 1 149 ? -9.75 13.75 29.234 1 97.69 149 LYS B C 1
ATOM 3729 O O . LYS B 1 149 ? -10.117 13.562 30.391 1 97.69 149 LYS B O 1
ATOM 3734 N N . ASN B 1 150 ? -10.086 14.82 28.531 1 96.38 150 ASN B N 1
ATOM 3735 C CA . ASN B 1 150 ? -10.867 15.898 29.109 1 96.38 150 ASN B CA 1
ATOM 3736 C C . ASN B 1 150 ? -12.336 15.805 28.703 1 96.38 150 ASN B C 1
ATOM 3738 O O . ASN B 1 150 ? -13.141 16.672 29.062 1 96.38 150 ASN B O 1
ATOM 3742 N N . ALA B 1 151 ? -12.688 14.82 27.938 1 94.75 151 ALA B N 1
ATOM 3743 C CA . ALA B 1 151 ? -14.062 14.562 27.531 1 94.75 151 ALA B CA 1
ATOM 3744 C C . ALA B 1 151 ? -14.719 13.531 28.438 1 94.75 151 ALA B C 1
ATOM 3746 O O . ALA B 1 151 ? -14.047 12.875 29.234 1 94.75 151 ALA B O 1
ATOM 3747 N N . PRO B 1 152 ? -16.109 13.406 28.422 1 96.94 152 PRO B N 1
ATOM 3748 C CA . PRO B 1 152 ? -16.75 12.352 29.219 1 96.94 152 PRO B CA 1
ATOM 3749 C C . PRO B 1 152 ? -16.156 10.969 28.953 1 96.94 152 PRO B C 1
ATOM 3751 O O . PRO B 1 152 ? -15.906 10.609 27.812 1 96.94 152 PRO B O 1
ATOM 3754 N N . GLN B 1 153 ? -15.906 10.211 29.984 1 97.5 153 GLN B N 1
ATOM 3755 C CA . GLN B 1 153 ? -15.219 8.93 29.875 1 97.5 153 GLN B CA 1
ATOM 3756 C C . GLN B 1 153 ? -16.203 7.801 29.547 1 97.5 153 GLN B C 1
ATOM 3758 O O . GLN B 1 153 ? -16.328 6.84 30.312 1 97.5 153 GLN B O 1
ATOM 3763 N N . THR B 1 154 ? -16.891 7.926 28.469 1 97.25 154 THR B N 1
ATOM 3764 C CA . THR B 1 154 ? -17.781 6.883 27.984 1 97.25 154 THR B CA 1
ATOM 3765 C C . THR B 1 154 ? -16.984 5.684 27.484 1 97.25 154 THR B C 1
ATOM 3767 O O . THR B 1 154 ? -15.789 5.797 27.188 1 97.25 154 THR B O 1
ATOM 3770 N N . PRO B 1 155 ? -17.609 4.512 27.438 1 97.31 155 PRO B N 1
ATOM 3771 C CA . PRO B 1 155 ? -16.906 3.346 26.906 1 97.31 155 PRO B CA 1
ATOM 3772 C C . PRO B 1 155 ? -16.328 3.602 25.516 1 97.31 155 PRO B C 1
ATOM 3774 O O . PRO B 1 155 ? -15.211 3.156 25.203 1 97.31 155 PRO B O 1
ATOM 3777 N N . GLU B 1 156 ? -17.047 4.285 24.672 1 97.19 156 GLU B N 1
ATOM 3778 C CA . GLU B 1 156 ? -16.578 4.605 23.312 1 97.19 156 GLU B CA 1
ATOM 3779 C C . GLU B 1 156 ? -15.328 5.488 23.359 1 97.19 156 GLU B C 1
ATOM 3781 O O . GLU B 1 156 ? -14.352 5.219 22.672 1 97.19 156 GLU B O 1
ATOM 3786 N N . ASN B 1 157 ? -15.406 6.527 24.156 1 97.75 157 ASN B N 1
ATOM 3787 C CA . ASN B 1 157 ? -14.25 7.422 24.25 1 97.75 157 ASN B CA 1
ATOM 3788 C C . ASN B 1 157 ? -13.023 6.695 24.797 1 97.75 157 ASN B C 1
ATOM 3790 O O . ASN B 1 157 ? -11.898 6.957 24.359 1 97.75 157 ASN B O 1
ATOM 3794 N N . LEU B 1 158 ? -13.234 5.844 25.703 1 98.38 158 LEU B N 1
ATOM 3795 C CA . LEU B 1 158 ? -12.133 5.07 26.281 1 98.38 158 LEU B CA 1
ATOM 3796 C C . LEU B 1 158 ? -11.523 4.148 25.234 1 98.38 158 LEU B C 1
ATOM 3798 O O . LEU B 1 158 ? -10.297 4.008 25.156 1 98.38 158 LEU B O 1
ATOM 3802 N N . GLN B 1 159 ? -12.359 3.518 24.453 1 98.31 159 GLN B N 1
ATOM 3803 C CA . GLN B 1 159 ? -11.891 2.643 23.375 1 98.31 159 GLN B CA 1
ATOM 3804 C C . GLN B 1 159 ? -11.086 3.422 22.344 1 98.31 159 GLN B C 1
ATOM 3806 O O . GLN B 1 159 ? -10.039 2.961 21.891 1 98.31 159 GLN B O 1
ATOM 3811 N N . ILE B 1 160 ? -11.617 4.547 21.938 1 98.69 160 ILE B N 1
ATOM 3812 C CA . ILE B 1 160 ? -10.945 5.402 20.969 1 98.69 160 ILE B CA 1
ATOM 3813 C C . ILE B 1 160 ? -9.586 5.828 21.5 1 98.69 160 ILE B C 1
ATOM 3815 O O . ILE B 1 160 ? -8.57 5.707 20.812 1 98.69 160 ILE B O 1
ATOM 3819 N N . ARG B 1 161 ? -9.555 6.352 22.688 1 98.69 161 ARG B N 1
ATOM 3820 C CA . ARG B 1 161 ? -8.305 6.805 23.297 1 98.69 161 ARG B CA 1
ATOM 3821 C C . ARG B 1 161 ? -7.285 5.676 23.359 1 98.69 161 ARG B C 1
ATOM 3823 O O . ARG B 1 161 ? -6.113 5.871 23.031 1 98.69 161 ARG B O 1
ATOM 3830 N N . ALA B 1 162 ? -7.719 4.492 23.797 1 98.69 162 ALA B N 1
ATOM 3831 C CA . ALA B 1 162 ? -6.82 3.346 23.891 1 98.69 162 ALA B CA 1
ATOM 3832 C C . ALA B 1 162 ? -6.188 3.021 22.547 1 98.69 162 ALA B C 1
ATOM 3834 O O . ALA B 1 162 ? -5.004 2.693 22.469 1 98.69 162 ALA B O 1
ATOM 3835 N N . CYS B 1 163 ? -6.949 3.08 21.5 1 98.81 163 CYS B N 1
ATOM 3836 C CA . CYS B 1 163 ? -6.457 2.807 20.156 1 98.81 163 CYS B CA 1
ATOM 3837 C C . CYS B 1 163 ? -5.383 3.811 19.75 1 98.81 163 CYS B C 1
ATOM 3839 O O . CYS B 1 163 ? -4.309 3.424 19.281 1 98.81 163 CYS B O 1
ATOM 3841 N N . ILE B 1 164 ? -5.668 5.082 19.906 1 98.75 164 ILE B N 1
ATOM 3842 C CA . ILE B 1 164 ? -4.738 6.133 19.5 1 98.75 164 ILE B CA 1
ATOM 3843 C C . ILE B 1 164 ? -3.475 6.062 20.359 1 98.75 164 ILE B C 1
ATOM 3845 O O . ILE B 1 164 ? -2.367 6.27 19.859 1 98.75 164 ILE B O 1
ATOM 3849 N N . GLU B 1 165 ? -3.635 5.77 21.656 1 98.69 165 GLU B N 1
ATOM 3850 C CA . GLU B 1 165 ? -2.492 5.641 22.547 1 98.69 165 GLU B CA 1
ATOM 3851 C C . GLU B 1 165 ? -1.596 4.477 22.141 1 98.69 165 GLU B C 1
ATOM 3853 O O . GLU B 1 165 ? -0.384 4.508 22.359 1 98.69 165 GLU B O 1
ATOM 3858 N N . ARG B 1 166 ? -2.184 3.445 21.578 1 98.56 166 ARG B N 1
ATOM 3859 C CA . ARG B 1 166 ? -1.413 2.312 21.078 1 98.56 166 ARG B CA 1
ATOM 3860 C C . ARG B 1 166 ? -0.603 2.701 19.844 1 98.56 166 ARG B C 1
ATOM 3862 O O . ARG B 1 166 ? 0.514 2.217 19.656 1 98.56 166 ARG B O 1
ATOM 3869 N N . ILE B 1 167 ? -1.091 3.607 19 1 98.75 167 ILE B N 1
ATOM 3870 C CA . ILE B 1 167 ? -0.503 3.979 17.719 1 98.75 167 ILE B CA 1
ATOM 3871 C C . ILE B 1 167 ? 0.61 5 17.938 1 98.75 167 ILE B C 1
ATOM 3873 O O . ILE B 1 167 ? 1.665 4.922 17.297 1 98.75 167 ILE B O 1
ATOM 3877 N N . LEU B 1 168 ? 0.483 5.957 18.812 1 98.44 168 LEU B N 1
ATOM 3878 C CA . LEU B 1 168 ? 1.277 7.176 18.938 1 98.44 168 LEU B CA 1
ATOM 3879 C C . LEU B 1 168 ? 2.75 6.844 19.156 1 98.44 168 LEU B C 1
ATOM 3881 O O . LEU B 1 168 ? 3.627 7.453 18.547 1 98.44 168 LEU B O 1
ATOM 3885 N N . PRO B 1 169 ? 3.117 5.867 20.031 1 98.25 169 PRO B N 1
ATOM 3886 C CA . PRO B 1 169 ? 4.543 5.594 20.234 1 98.25 169 PRO B CA 1
ATOM 3887 C C . PRO B 1 169 ? 5.242 5.145 18.953 1 98.25 169 PRO B C 1
ATOM 3889 O O . PRO B 1 169 ? 6.406 5.488 18.719 1 98.25 169 PRO B O 1
ATOM 3892 N N . GLU B 1 170 ? 4.543 4.359 18.156 1 98.12 170 GLU B N 1
ATOM 3893 C CA . GLU B 1 170 ? 5.133 3.934 16.891 1 98.12 170 GLU B CA 1
ATOM 3894 C C . GLU B 1 170 ? 5.277 5.105 15.914 1 98.12 170 GLU B C 1
ATOM 3896 O O . GLU B 1 170 ? 6.266 5.195 15.188 1 98.12 170 GLU B O 1
ATOM 3901 N N . GLU B 1 171 ? 4.309 6.012 15.93 1 97.75 171 GLU B N 1
ATOM 3902 C CA . GLU B 1 171 ? 4.41 7.223 15.117 1 97.75 171 GLU B CA 1
ATOM 3903 C C . GLU B 1 171 ? 5.629 8.055 15.516 1 97.75 171 GLU B C 1
ATOM 3905 O O . GLU B 1 171 ? 6.324 8.594 14.656 1 97.75 171 GLU B O 1
ATOM 3910 N N . ALA B 1 172 ? 5.809 8.188 16.812 1 97.5 172 ALA B N 1
ATOM 3911 C CA . ALA B 1 172 ? 6.988 8.906 17.297 1 97.5 172 ALA B CA 1
ATOM 3912 C C . ALA B 1 172 ? 8.273 8.234 16.828 1 97.5 172 ALA B C 1
ATOM 3914 O O . ALA B 1 172 ? 9.258 8.914 16.531 1 97.5 172 ALA B O 1
ATOM 3915 N N . GLY B 1 173 ? 8.242 6.922 16.812 1 98.12 173 GLY B N 1
ATOM 3916 C CA . GLY B 1 173 ? 9.359 6.184 16.25 1 98.12 173 GLY B CA 1
ATOM 3917 C C . GLY B 1 173 ? 9.625 6.512 14.789 1 98.12 173 GLY B C 1
ATOM 3918 O O . GLY B 1 173 ? 10.773 6.613 14.367 1 98.12 173 GLY B O 1
ATOM 3919 N N . HIS B 1 174 ? 8.586 6.691 13.977 1 98.44 174 HIS B N 1
ATOM 3920 C CA . HIS B 1 174 ? 8.711 7.07 12.578 1 98.44 174 HIS B CA 1
ATOM 3921 C C . HIS B 1 174 ? 9.383 8.43 12.43 1 98.44 174 HIS B C 1
ATOM 3923 O O . HIS B 1 174 ? 10.25 8.617 11.57 1 98.44 174 HIS B O 1
ATOM 3929 N N . VAL B 1 175 ? 8.961 9.375 13.266 1 97.06 175 VAL B N 1
ATOM 3930 C CA . VAL B 1 175 ? 9.57 10.703 13.25 1 97.06 175 VAL B CA 1
ATOM 3931 C C . VAL B 1 175 ? 11.062 10.594 13.562 1 97.06 175 VAL B C 1
ATOM 3933 O O . VAL B 1 175 ? 11.891 11.195 12.883 1 97.06 175 VAL B O 1
ATOM 3936 N N . ARG B 1 176 ? 11.43 9.789 14.57 1 97.5 176 ARG B N 1
ATOM 3937 C CA . ARG B 1 176 ? 12.82 9.648 15 1 97.5 176 ARG B CA 1
ATOM 3938 C C . ARG B 1 176 ? 13.68 9.07 13.891 1 97.5 176 ARG B C 1
ATOM 3940 O O . ARG B 1 176 ? 14.766 9.578 13.602 1 97.5 176 ARG B O 1
ATOM 3947 N N . TRP B 1 177 ? 13.227 7.965 13.258 1 96.88 177 TRP B N 1
ATOM 3948 C CA . TRP B 1 177 ? 14.102 7.387 12.25 1 96.88 177 TRP B CA 1
ATOM 3949 C C . TRP B 1 177 ? 14.195 8.297 11.023 1 96.88 177 TRP B C 1
ATOM 3951 O O . TRP B 1 177 ? 15.227 8.352 10.359 1 96.88 177 TRP B O 1
ATOM 3961 N N . GLY B 1 178 ? 13.109 9.016 10.695 1 97.19 178 GLY B N 1
ATOM 3962 C CA . GLY B 1 178 ? 13.195 10.023 9.648 1 97.19 178 GLY B CA 1
ATOM 3963 C C . GLY B 1 178 ? 14.227 11.094 9.938 1 97.19 178 GLY B C 1
ATOM 3964 O O . GLY B 1 178 ? 15.023 11.453 9.062 1 97.19 178 GLY B O 1
ATOM 3965 N N . ASN B 1 179 ? 14.227 11.602 11.172 1 97.12 179 ASN B N 1
ATOM 3966 C CA . ASN B 1 179 ? 15.219 12.586 11.594 1 97.12 179 ASN B CA 1
ATOM 3967 C C . ASN B 1 179 ? 16.641 12.039 11.469 1 97.12 179 ASN B C 1
ATOM 3969 O O . ASN B 1 179 ? 17.547 12.734 11.008 1 97.12 179 ASN B O 1
ATOM 3973 N N . ARG B 1 180 ? 16.797 10.836 11.875 1 97.56 180 ARG B N 1
ATOM 3974 C CA . ARG B 1 180 ? 18.094 10.195 11.82 1 97.56 180 ARG B CA 1
ATOM 3975 C C . ARG B 1 180 ? 18.609 10.125 10.383 1 97.56 180 ARG B C 1
ATOM 3977 O O . ARG B 1 180 ? 19.766 10.469 10.109 1 97.56 180 ARG B O 1
ATOM 3984 N N . TRP B 1 181 ? 17.812 9.719 9.469 1 97.69 181 TRP B N 1
ATOM 3985 C CA . TRP B 1 181 ? 18.219 9.57 8.07 1 97.69 181 TRP B CA 1
ATOM 3986 C C . TRP B 1 181 ? 18.516 10.922 7.441 1 97.69 181 TRP B C 1
ATOM 3988 O O . TRP B 1 181 ? 19.5 11.062 6.695 1 97.69 181 TRP B O 1
ATOM 3998 N N . LEU B 1 182 ? 17.688 11.922 7.695 1 97.69 182 LEU B N 1
ATOM 3999 C CA . LEU B 1 182 ? 17.938 13.258 7.164 1 97.69 182 LEU B CA 1
ATOM 4000 C C . LEU B 1 182 ? 19.266 13.812 7.691 1 97.69 182 LEU B C 1
ATOM 4002 O O . LEU B 1 182 ? 20.031 14.414 6.941 1 97.69 182 LEU B O 1
ATOM 4006 N N . ALA B 1 183 ? 19.516 13.578 8.961 1 97.94 183 ALA B N 1
ATOM 4007 C CA . ALA B 1 183 ? 20.781 14.008 9.555 1 97.94 183 ALA B CA 1
ATOM 4008 C C . ALA B 1 183 ? 21.953 13.289 8.906 1 97.94 183 ALA B C 1
ATOM 4010 O O . ALA B 1 183 ? 22.984 13.906 8.617 1 97.94 183 ALA B O 1
ATOM 4011 N N . GLN B 1 184 ? 21.781 12.023 8.719 1 97.31 184 GLN B N 1
ATOM 4012 C CA . GLN B 1 184 ? 22.828 11.242 8.078 1 97.31 184 GLN B CA 1
ATOM 4013 C C . GLN B 1 184 ? 23.109 11.758 6.668 1 97.31 184 GLN B C 1
ATOM 4015 O O . GLN B 1 184 ? 24.266 11.891 6.27 1 97.31 184 GLN B O 1
ATOM 4020 N N . MET B 1 185 ? 22.078 12.078 5.949 1 96.44 185 MET B N 1
ATOM 4021 C CA . MET B 1 185 ? 22.234 12.609 4.594 1 96.44 185 MET B CA 1
ATOM 4022 C C . MET B 1 185 ? 22.953 13.953 4.613 1 96.44 185 MET B C 1
ATOM 4024 O O . MET B 1 185 ? 23.812 14.219 3.777 1 96.44 185 MET B O 1
ATOM 4028 N N . ALA B 1 186 ? 22.609 14.773 5.523 1 97.25 186 ALA B N 1
ATOM 4029 C CA . ALA B 1 186 ? 23.188 16.109 5.629 1 97.25 186 ALA B CA 1
ATOM 4030 C C . ALA B 1 186 ? 24.688 16.047 5.902 1 97.25 186 ALA B C 1
ATOM 4032 O O . ALA B 1 186 ? 25.438 16.938 5.504 1 97.25 186 ALA B O 1
ATOM 4033 N N . ARG B 1 187 ? 25.109 14.984 6.453 1 97.56 187 ARG B N 1
ATOM 4034 C CA . ARG B 1 187 ? 26.516 14.852 6.855 1 97.56 187 ARG B CA 1
ATOM 4035 C C . ARG B 1 187 ? 27.375 14.344 5.703 1 97.56 187 ARG B C 1
ATOM 4037 O O . ARG B 1 187 ? 28.594 14.391 5.773 1 97.56 187 ARG B O 1
ATOM 4044 N N . THR B 1 188 ? 26.734 13.867 4.664 1 95.94 188 THR B N 1
ATOM 4045 C CA . THR B 1 188 ? 27.5 13.242 3.592 1 95.94 188 THR B CA 1
ATOM 4046 C C . THR B 1 188 ? 28.25 14.289 2.777 1 95.94 188 THR B C 1
ATOM 4048 O O . THR B 1 188 ? 29.312 14 2.213 1 95.94 188 THR B O 1
ATOM 4051 N N . SER B 1 189 ? 27.719 15.547 2.613 1 95.94 189 SER B N 1
ATOM 4052 C CA . SER B 1 189 ? 28.359 16.641 1.877 1 95.94 189 SER B CA 1
ATOM 4053 C C . SER B 1 189 ? 27.719 17.969 2.193 1 95.94 189 SER B C 1
ATOM 4055 O O . SER B 1 189 ? 26.562 18.031 2.627 1 95.94 189 SER B O 1
ATOM 4057 N N . PRO B 1 190 ? 28.438 18.969 1.967 1 96.25 190 PRO B N 1
ATOM 4058 C CA . PRO B 1 190 ? 27.812 20.297 2.139 1 96.25 190 PRO B CA 1
ATOM 4059 C C . PRO B 1 190 ? 26.609 20.5 1.231 1 96.25 190 PRO B C 1
ATOM 4061 O O . PRO B 1 190 ? 25.641 21.156 1.63 1 96.25 190 PRO B O 1
ATOM 4064 N N . GLN B 1 191 ? 26.703 19.984 0.08 1 94.44 191 GLN B N 1
ATOM 4065 C CA . GLN B 1 191 ? 25.594 20.078 -0.848 1 94.44 191 GLN B CA 1
ATOM 4066 C C . GLN B 1 191 ? 24.344 19.391 -0.278 1 94.44 191 GLN B C 1
ATOM 4068 O O . GLN B 1 191 ? 23.25 19.953 -0.332 1 94.44 191 GLN B O 1
ATOM 4073 N N . ASN B 1 192 ? 24.531 18.25 0.294 1 96 192 ASN B N 1
ATOM 4074 C CA . ASN B 1 192 ? 23.406 17.516 0.876 1 96 192 ASN B CA 1
ATOM 4075 C C . ASN B 1 192 ? 22.875 18.219 2.127 1 96 192 ASN B C 1
ATOM 4077 O O . ASN B 1 192 ? 21.672 18.172 2.404 1 96 192 ASN B O 1
ATOM 4081 N N . ALA B 1 193 ? 23.797 18.828 2.85 1 97.25 193 ALA B N 1
ATOM 4082 C CA . ALA B 1 193 ? 23.344 19.609 4.004 1 97.25 193 ALA B CA 1
ATOM 4083 C C . ALA B 1 193 ? 22.391 20.719 3.58 1 97.25 193 ALA B C 1
ATOM 4085 O O . ALA B 1 193 ? 21.344 20.922 4.203 1 97.25 193 ALA B O 1
ATOM 4086 N N . GLU B 1 194 ? 22.703 21.375 2.537 1 94.94 194 GLU B N 1
ATOM 4087 C CA . GLU B 1 194 ? 21.844 22.438 2.014 1 94.94 194 GLU B CA 1
ATOM 4088 C C . GLU B 1 194 ? 20.531 21.875 1.472 1 94.94 194 GLU B C 1
ATOM 4090 O O . GLU B 1 194 ? 19.469 22.469 1.682 1 94.94 194 GLU B O 1
ATOM 4095 N N . ARG B 1 195 ? 20.641 20.75 0.85 1 91.94 195 ARG B N 1
ATOM 4096 C CA . ARG B 1 195 ? 19.453 20.109 0.291 1 91.94 195 ARG B CA 1
ATOM 4097 C C . ARG B 1 195 ? 18.484 19.719 1.392 1 91.94 195 ARG B C 1
ATOM 4099 O O . ARG B 1 195 ? 17.266 19.875 1.242 1 91.94 195 ARG B O 1
ATOM 4106 N N . VAL B 1 196 ? 19.047 19.156 2.436 1 96.62 196 VAL B N 1
ATOM 4107 C CA . VAL B 1 196 ? 18.203 18.703 3.549 1 96.62 196 VAL B CA 1
ATOM 4108 C C . VAL B 1 196 ? 17.469 19.906 4.148 1 96.62 196 VAL B C 1
ATOM 4110 O O . VAL B 1 196 ? 16.266 19.844 4.395 1 96.62 196 VAL B O 1
ATOM 4113 N N . GLU B 1 197 ? 18.156 20.984 4.32 1 94.94 197 GLU B N 1
ATOM 4114 C CA . GLU B 1 197 ? 17.547 22.188 4.883 1 94.94 197 GLU B CA 1
ATOM 4115 C C . GLU B 1 197 ? 16.469 22.734 3.955 1 94.94 197 GLU B C 1
ATOM 4117 O O . GLU B 1 197 ? 15.383 23.109 4.41 1 94.94 197 GLU B O 1
ATOM 4122 N N . ALA B 1 198 ? 16.75 22.797 2.721 1 88.06 198 ALA B N 1
ATOM 4123 C CA . ALA B 1 198 ? 15.797 23.297 1.737 1 88.06 198 ALA B CA 1
ATOM 4124 C C . ALA B 1 198 ? 14.562 22.406 1.683 1 88.06 198 ALA B C 1
ATOM 4126 O O . ALA B 1 198 ? 13.438 22.906 1.61 1 88.06 198 ALA B O 1
ATOM 4127 N N . ALA B 1 199 ? 14.758 21.109 1.757 1 91.06 199 ALA B N 1
ATOM 4128 C CA . ALA B 1 199 ? 13.648 20.172 1.708 1 91.06 199 ALA B CA 1
ATOM 4129 C C . ALA B 1 199 ? 12.766 20.297 2.943 1 91.06 199 ALA B C 1
ATOM 4131 O O . ALA B 1 199 ? 11.531 20.281 2.838 1 91.06 199 ALA B O 1
ATOM 4132 N N . LYS B 1 200 ? 13.438 20.375 4.066 1 92.62 200 LYS B N 1
ATOM 4133 C CA . LYS B 1 200 ? 12.664 20.531 5.297 1 92.62 200 LYS B CA 1
ATOM 4134 C C . LYS B 1 200 ? 11.766 21.766 5.219 1 92.62 200 LYS B C 1
ATOM 4136 O O . LYS B 1 200 ? 10.586 21.703 5.586 1 92.62 200 LYS B O 1
ATOM 4141 N N . ARG B 1 201 ? 12.273 22.844 4.734 1 86.88 201 ARG B N 1
ATOM 4142 C CA . ARG B 1 201 ? 11.508 24.078 4.598 1 86.88 201 ARG B CA 1
ATOM 4143 C C . ARG B 1 201 ? 10.367 23.906 3.598 1 86.88 201 ARG B C 1
ATOM 4145 O O . ARG B 1 201 ? 9.227 24.266 3.877 1 86.88 201 ARG B O 1
ATOM 4152 N N . ARG B 1 202 ? 10.664 23.328 2.506 1 83.31 202 ARG B N 1
ATOM 4153 C CA . ARG B 1 202 ? 9.688 23.125 1.441 1 83.31 202 ARG B CA 1
ATOM 4154 C C . ARG B 1 202 ? 8.547 22.234 1.906 1 83.31 202 ARG B C 1
ATOM 4156 O O . ARG B 1 202 ? 7.375 22.594 1.776 1 83.31 202 ARG B O 1
ATOM 4163 N N . TYR B 1 203 ? 8.859 21.141 2.512 1 89.56 203 TYR B N 1
ATOM 4164 C CA . TYR B 1 203 ? 7.828 20.172 2.846 1 89.56 203 TYR B CA 1
ATOM 4165 C C . TYR B 1 203 ? 7.059 20.594 4.09 1 89.56 203 TYR B C 1
ATOM 4167 O O . TYR B 1 203 ? 5.891 20.234 4.258 1 89.56 203 TYR B O 1
ATOM 4175 N N . THR B 1 204 ? 7.727 21.391 4.945 1 88.19 204 THR B N 1
ATOM 4176 C CA . THR B 1 204 ? 6.961 21.984 6.035 1 88.19 204 THR B CA 1
ATOM 4177 C C . THR B 1 204 ? 5.879 22.906 5.492 1 88.19 204 THR B C 1
ATOM 4179 O O . THR B 1 204 ? 4.738 22.891 5.957 1 88.19 204 THR B O 1
ATOM 4182 N N . THR B 1 205 ? 6.234 23.672 4.504 1 80.94 205 THR B N 1
ATOM 4183 C CA . THR B 1 205 ? 5.289 24.594 3.887 1 80.94 205 THR B CA 1
ATOM 4184 C C . THR B 1 205 ? 4.191 23.828 3.152 1 80.94 205 THR B C 1
ATOM 4186 O O . THR B 1 205 ? 3.008 24.156 3.279 1 80.94 205 THR B O 1
ATOM 4189 N N . ILE B 1 206 ? 4.539 22.812 2.453 1 81.69 206 ILE B N 1
ATOM 4190 C CA . ILE B 1 206 ? 3.59 22 1.7 1 81.69 206 ILE B CA 1
ATOM 4191 C C . ILE B 1 206 ? 2.613 21.328 2.66 1 81.69 206 ILE B C 1
ATOM 4193 O O . ILE B 1 206 ? 1.402 21.328 2.426 1 81.69 206 ILE B O 1
ATOM 4197 N N . GLU B 1 207 ? 3.219 20.719 3.678 1 86.62 207 GLU B N 1
ATOM 4198 C CA . GLU B 1 207 ? 2.404 20.031 4.668 1 86.62 207 GLU B CA 1
ATOM 4199 C C . GLU B 1 207 ? 1.399 20.969 5.32 1 86.62 207 GLU B C 1
ATOM 4201 O O . GLU B 1 207 ? 0.221 20.641 5.457 1 86.62 207 GLU B O 1
ATOM 4206 N N . GLN B 1 208 ? 1.832 22.141 5.684 1 81.56 208 GLN B N 1
ATOM 4207 C CA . GLN B 1 208 ? 0.951 23.125 6.293 1 81.56 208 GLN B CA 1
ATOM 4208 C C . GLN B 1 208 ? -0.156 23.547 5.332 1 81.56 208 GLN B C 1
ATOM 4210 O O . GLN B 1 208 ? -1.316 23.672 5.73 1 81.56 208 GLN B O 1
ATOM 4215 N N . ALA B 1 209 ? 0.202 23.734 4.168 1 76 209 ALA B N 1
ATOM 4216 C CA . ALA B 1 209 ? -0.775 24.094 3.145 1 76 209 ALA B CA 1
ATOM 4217 C C . ALA B 1 209 ? -1.822 23 2.977 1 76 209 ALA B C 1
ATOM 4219 O O . ALA B 1 209 ? -3.021 23.266 2.93 1 76 209 ALA B O 1
ATOM 4220 N N . ALA B 1 210 ? -1.359 21.766 2.904 1 79.81 210 ALA B N 1
ATOM 4221 C CA . ALA B 1 210 ? -2.264 20.625 2.732 1 79.81 210 ALA B CA 1
ATOM 4222 C C . ALA B 1 210 ? -3.207 20.5 3.924 1 79.81 210 ALA B C 1
ATOM 4224 O O . ALA B 1 210 ? -4.402 20.25 3.752 1 79.81 210 ALA B O 1
ATOM 4225 N N . PHE B 1 211 ? -2.66 20.625 5.059 1 80.12 211 PHE B N 1
ATOM 4226 C CA . PHE B 1 211 ? -3.449 20.5 6.277 1 80.12 211 PHE B CA 1
ATOM 4227 C C . PHE B 1 211 ? -4.527 21.578 6.344 1 80.12 211 PHE B C 1
ATOM 4229 O O . PHE B 1 211 ? -5.703 21.266 6.539 1 80.12 211 PHE B O 1
ATOM 4236 N N . GLU B 1 212 ? -4.129 22.797 6.133 1 73.5 212 GLU B N 1
ATOM 4237 C CA . GLU B 1 212 ? -5.066 23.906 6.207 1 73.5 212 GLU B CA 1
ATOM 4238 C C . GLU B 1 212 ? -6.129 23.812 5.121 1 73.5 212 GLU B C 1
ATOM 4240 O O . GLU B 1 212 ? -7.301 24.109 5.363 1 73.5 212 GLU B O 1
ATOM 4245 N N . THR B 1 213 ? -5.707 23.391 4.023 1 69.31 213 THR B N 1
ATOM 4246 C CA . THR B 1 213 ? -6.645 23.25 2.916 1 69.31 213 THR B CA 1
ATOM 4247 C C . THR B 1 213 ? -7.664 22.141 3.211 1 69.31 213 THR B C 1
ATOM 4249 O O . THR B 1 213 ? -8.852 22.297 2.91 1 69.31 213 THR B O 1
ATOM 4252 N N . SER B 1 214 ? -7.234 21.078 3.771 1 70.38 214 SER B N 1
ATOM 4253 C CA . SER B 1 214 ? -8.109 19.938 4.035 1 70.38 214 SER B CA 1
ATOM 4254 C C . SER B 1 214 ? -9.109 20.25 5.145 1 70.38 214 SER B C 1
ATOM 4256 O O . SER B 1 214 ? -10.172 19.641 5.219 1 70.38 214 SER B O 1
ATOM 4258 N N . MET B 1 215 ? -8.812 21.266 5.902 1 64.81 215 MET B N 1
ATOM 4259 C CA . MET B 1 215 ? -9.688 21.609 7.012 1 64.81 215 MET B CA 1
ATOM 4260 C C . MET B 1 215 ? -10.523 22.844 6.68 1 64.81 215 MET B C 1
ATOM 4262 O O . MET B 1 215 ? -11.477 23.172 7.391 1 64.81 215 MET B O 1
ATOM 4266 N N . ASP B 1 216 ? -10.086 23.516 5.602 1 56.34 216 ASP B N 1
ATOM 4267 C CA . ASP B 1 216 ? -10.672 24.812 5.289 1 56.34 216 ASP B CA 1
ATOM 4268 C C . ASP B 1 216 ? -11.945 24.672 4.461 1 56.34 216 ASP B C 1
ATOM 4270 O O . ASP B 1 216 ? -11.883 24.469 3.246 1 56.34 216 ASP B O 1
ATOM 4274 N N . ILE B 1 217 ? -13.016 24.656 5.195 1 51.53 217 ILE B N 1
ATOM 4275 C CA . ILE B 1 217 ? -14.305 24.562 4.516 1 51.53 217 ILE B CA 1
ATOM 4276 C C . ILE B 1 217 ? -14.969 25.938 4.473 1 51.53 217 ILE B C 1
ATOM 4278 O O . ILE B 1 217 ? -16.156 26.047 4.184 1 51.53 217 ILE B O 1
ATOM 4282 N N . THR B 1 218 ? -14.164 26.969 4.707 1 51.22 218 THR B N 1
ATOM 4283 C CA . THR B 1 218 ? -14.727 28.297 4.844 1 51.22 218 THR B CA 1
ATOM 4284 C C . THR B 1 218 ? -14.688 29.031 3.508 1 51.22 218 THR B C 1
ATOM 4286 O O . THR B 1 218 ? -14.031 28.594 2.566 1 51.22 218 THR B O 1
ATOM 4289 N N . LEU B 1 219 ? -15.578 30.062 3.451 1 51.06 219 LEU B N 1
ATOM 4290 C CA . LEU B 1 219 ? -15.531 30.984 2.32 1 51.06 219 LEU B CA 1
ATOM 4291 C C . LEU B 1 219 ? -14.125 31.547 2.152 1 51.06 219 LEU B C 1
ATOM 4293 O O . LEU B 1 219 ? -13.469 31.906 3.139 1 51.06 219 LEU B O 1
ATOM 4297 N N . GLY B 1 220 ? -13.531 31.594 0.95 1 54.78 220 GLY B N 1
ATOM 4298 C CA . GLY B 1 220 ? -12.188 32.094 0.683 1 54.78 220 GLY B CA 1
ATOM 4299 C C . GLY B 1 220 ? -11.133 31 0.672 1 54.78 220 GLY B C 1
ATOM 4300 O O . GLY B 1 220 ? -9.945 31.281 0.532 1 54.78 220 GLY B O 1
ATOM 4301 N N . ALA B 1 221 ? -11.633 29.812 0.917 1 60.16 221 ALA B N 1
ATOM 4302 C CA . ALA B 1 221 ? -10.727 28.672 0.945 1 60.16 221 ALA B CA 1
ATOM 4303 C C . ALA B 1 221 ? -9.859 28.625 -0.312 1 60.16 221 ALA B C 1
ATOM 4305 O O . ALA B 1 221 ? -8.68 28.266 -0.249 1 60.16 221 ALA B O 1
ATOM 4306 N N . GLU B 1 222 ? -10.461 29.047 -1.353 1 60.88 222 GLU B N 1
ATOM 4307 C CA . GLU B 1 222 ? -9.727 29.031 -2.613 1 60.88 222 GLU B CA 1
ATOM 4308 C C . GLU B 1 222 ? -8.578 30.031 -2.6 1 60.88 222 GLU B C 1
ATOM 4310 O O . GLU B 1 222 ? -7.492 29.75 -3.121 1 60.88 222 GLU B O 1
ATOM 4315 N N . LEU B 1 223 ? -8.867 31.172 -2.055 1 59.78 223 LEU B N 1
ATOM 4316 C CA . LEU B 1 223 ? -7.824 32.188 -1.965 1 59.78 223 LEU B CA 1
ATOM 4317 C C . LEU B 1 223 ? -6.684 31.734 -1.062 1 59.78 223 LEU B C 1
ATOM 4319 O O . LEU B 1 223 ? -5.512 31.953 -1.371 1 59.78 223 LEU B O 1
ATOM 4323 N N . ARG B 1 224 ? -7.031 31.125 0.01 1 62.75 224 ARG B N 1
ATOM 4324 C CA . ARG B 1 224 ? -6.016 30.641 0.934 1 62.75 224 ARG B CA 1
ATOM 4325 C C . ARG B 1 224 ? -5.203 29.516 0.302 1 62.75 224 ARG B C 1
ATOM 4327 O O . ARG B 1 224 ? -3.994 29.406 0.522 1 62.75 224 ARG B O 1
ATOM 4334 N N . ARG B 1 225 ? -5.828 28.734 -0.489 1 67.75 225 ARG B N 1
ATOM 4335 C CA . ARG B 1 225 ? -5.121 27.672 -1.205 1 67.75 225 ARG B CA 1
ATOM 4336 C C . ARG B 1 225 ? -4.109 28.266 -2.186 1 67.75 225 ARG B C 1
ATOM 4338 O O . ARG B 1 225 ? -3 27.734 -2.326 1 67.75 225 ARG B O 1
ATOM 4345 N N . ALA B 1 226 ? -4.523 29.344 -2.82 1 64.94 226 ALA B N 1
ATOM 4346 C CA . ALA B 1 226 ? -3.611 30.016 -3.746 1 64.94 226 ALA B CA 1
ATOM 4347 C C . ALA B 1 226 ? -2.412 30.594 -3.008 1 64.94 226 ALA B C 1
ATOM 4349 O O . ALA B 1 226 ? -1.283 30.531 -3.5 1 64.94 226 ALA B O 1
ATOM 4350 N N . GLN B 1 227 ? -2.693 31.141 -1.865 1 66.81 227 GLN B N 1
ATOM 4351 C CA . GLN B 1 227 ? -1.617 31.688 -1.043 1 66.81 227 GLN B CA 1
ATOM 4352 C C . GLN B 1 227 ? -0.615 30.594 -0.662 1 66.81 227 GLN B C 1
ATOM 4354 O O . GLN B 1 227 ? 0.595 30.844 -0.667 1 66.81 227 GLN B O 1
ATOM 4359 N N . TRP B 1 228 ? -1.156 29.5 -0.369 1 70.19 228 TRP B N 1
ATOM 4360 C CA . TRP B 1 228 ? -0.277 28.391 -0.03 1 70.19 228 TRP B CA 1
ATOM 4361 C C . TRP B 1 228 ? 0.581 27.984 -1.227 1 70.19 228 TRP B C 1
ATOM 4363 O O . TRP B 1 228 ? 1.757 27.656 -1.07 1 70.19 228 TRP B O 1
ATOM 4373 N N . LEU B 1 229 ? 0.059 27.969 -2.361 1 71.44 229 LEU B N 1
ATOM 4374 C CA . LEU B 1 229 ? 0.834 27.641 -3.553 1 71.44 229 LEU B CA 1
ATOM 4375 C C . LEU B 1 229 ? 1.989 28.625 -3.734 1 71.44 229 LEU B C 1
ATOM 4377 O O . LEU B 1 229 ? 3.096 28.219 -4.102 1 71.44 229 LEU B O 1
ATOM 4381 N N . LEU B 1 230 ? 1.723 29.844 -3.482 1 69.31 230 LEU B N 1
ATOM 4382 C CA . LEU B 1 230 ? 2.77 30.859 -3.58 1 69.31 230 LEU B CA 1
ATOM 4383 C C . LEU B 1 230 ? 3.871 30.594 -2.557 1 69.31 230 LEU B C 1
ATOM 4385 O O . LEU B 1 230 ? 5.059 30.672 -2.885 1 69.31 230 LEU B O 1
ATOM 4389 N N . GLU B 1 231 ? 3.438 30.328 -1.388 1 71.69 231 GLU B N 1
ATOM 4390 C CA . GLU B 1 231 ? 4.406 30.062 -0.328 1 71.69 231 GLU B CA 1
ATOM 4391 C C . GLU B 1 231 ? 5.258 28.828 -0.654 1 71.69 231 GLU B C 1
ATOM 4393 O O . GLU B 1 231 ? 6.469 28.828 -0.414 1 71.69 231 GLU B O 1
ATOM 4398 N N . ILE B 1 232 ? 4.668 27.891 -1.159 1 72.81 232 ILE B N 1
ATOM 4399 C CA . ILE B 1 232 ? 5.398 26.688 -1.553 1 72.81 232 ILE B CA 1
ATOM 4400 C C . ILE B 1 232 ? 6.379 27.031 -2.674 1 72.81 232 ILE B C 1
ATOM 4402 O O . ILE B 1 232 ? 7.539 26.609 -2.639 1 72.81 232 ILE B O 1
ATOM 4406 N N . SER B 1 233 ? 5.895 27.766 -3.678 1 71.31 233 SER B N 1
ATOM 4407 C CA . SER B 1 233 ? 6.75 28.109 -4.809 1 71.31 233 SER B CA 1
ATOM 4408 C C . SER B 1 233 ? 7.988 28.875 -4.344 1 71.31 233 SER B C 1
ATOM 4410 O O . SER B 1 233 ? 9.062 28.75 -4.945 1 71.31 233 SER B O 1
ATOM 4412 N N . GLU B 1 234 ? 7.852 29.594 -3.334 1 74.25 234 GLU B N 1
ATOM 4413 C CA . GLU B 1 234 ? 8.961 30.391 -2.816 1 74.25 234 GLU B CA 1
ATOM 4414 C C . GLU B 1 234 ? 10.047 29.5 -2.215 1 74.25 234 GLU B C 1
ATOM 4416 O O . GLU B 1 234 ? 11.172 29.953 -2.006 1 74.25 234 GLU B O 1
ATOM 4421 N N . THR B 1 235 ? 9.664 28.297 -1.933 1 72.38 235 THR B N 1
ATOM 4422 C CA . THR B 1 235 ? 10.656 27.375 -1.404 1 72.38 235 THR B CA 1
ATOM 4423 C C . THR B 1 235 ? 11.43 26.703 -2.539 1 72.38 235 THR B C 1
ATOM 4425 O O . THR B 1 235 ? 12.422 26.016 -2.299 1 72.38 235 THR B O 1
ATOM 4428 N N . LEU B 1 236 ? 11 26.875 -3.74 1 65.94 236 LEU B N 1
ATOM 4429 C CA . LEU B 1 236 ? 11.633 26.281 -4.914 1 65.94 236 LEU B CA 1
ATOM 4430 C C . LEU B 1 236 ? 12.656 27.25 -5.516 1 65.94 236 LEU B C 1
ATOM 4432 O O . LEU B 1 236 ? 12.594 28.453 -5.273 1 65.94 236 LEU B O 1
ATOM 4436 N N . PRO B 1 237 ? 13.586 26.625 -6.227 1 66.81 237 PRO B N 1
ATOM 4437 C CA . PRO B 1 237 ? 14.422 27.531 -7.016 1 66.81 237 PRO B CA 1
ATOM 4438 C C . PRO B 1 237 ? 13.609 28.453 -7.926 1 66.81 237 PRO B C 1
ATOM 4440 O O . PRO B 1 237 ? 12.57 28.031 -8.453 1 66.81 237 PRO B O 1
ATOM 4443 N N . VAL B 1 238 ? 14.141 29.719 -8.047 1 68.31 238 VAL B N 1
ATOM 4444 C CA . VAL B 1 238 ? 13.422 30.781 -8.727 1 68.31 238 VAL B CA 1
ATOM 4445 C C . VAL B 1 238 ? 12.984 30.312 -10.109 1 68.31 238 VAL B C 1
ATOM 4447 O O . VAL B 1 238 ? 11.875 30.625 -10.562 1 68.31 238 VAL B O 1
ATOM 4450 N N . TRP B 1 239 ? 13.805 29.516 -10.75 1 71.12 239 TRP B N 1
ATOM 4451 C CA . TRP B 1 239 ? 13.547 29.125 -12.125 1 71.12 239 TRP B CA 1
ATOM 4452 C C . TRP B 1 239 ? 12.461 28.047 -12.188 1 71.12 239 TRP B C 1
ATOM 4454 O O . TRP B 1 239 ? 11.891 27.797 -13.25 1 71.12 239 TRP B O 1
ATOM 4464 N N . GLU B 1 240 ? 12.125 27.438 -11.047 1 72.44 240 GLU B N 1
ATOM 4465 C CA . GLU B 1 240 ? 11.125 26.375 -11.016 1 72.44 240 GLU B CA 1
ATOM 4466 C C . GLU B 1 240 ? 9.758 26.922 -10.594 1 72.44 240 GLU B C 1
ATOM 4468 O O . GLU B 1 240 ? 8.734 26.266 -10.781 1 72.44 240 GLU B O 1
ATOM 4473 N N . ARG B 1 241 ? 9.75 28.109 -10.156 1 69.69 241 ARG B N 1
ATOM 4474 C CA . ARG B 1 241 ? 8.57 28.641 -9.477 1 69.69 241 ARG B CA 1
ATOM 4475 C C . ARG B 1 241 ? 7.406 28.797 -10.453 1 69.69 241 ARG B C 1
ATOM 4477 O O . ARG B 1 241 ? 6.281 28.375 -10.164 1 69.69 241 ARG B O 1
ATOM 4484 N N . PRO B 1 242 ? 7.688 29.312 -11.625 1 66.06 242 PRO B N 1
ATOM 4485 C CA . PRO B 1 242 ? 6.566 29.453 -12.555 1 66.06 242 PRO B CA 1
ATOM 4486 C C . PRO B 1 242 ? 5.965 28.109 -12.961 1 66.06 242 PRO B C 1
ATOM 4488 O O . PRO B 1 242 ? 4.742 27.984 -13.062 1 66.06 242 PRO B O 1
ATOM 4491 N N . GLY B 1 243 ? 6.82 27.219 -13.172 1 65.25 243 GLY B N 1
ATOM 4492 C CA . GLY B 1 243 ? 6.336 25.891 -13.531 1 65.25 243 GLY B CA 1
ATOM 4493 C C . GLY B 1 243 ? 5.473 25.266 -12.453 1 65.25 243 GLY B C 1
ATOM 4494 O O . GLY B 1 243 ? 4.441 24.656 -12.758 1 65.25 243 GLY B O 1
ATOM 4495 N N . TYR B 1 244 ? 5.926 25.359 -11.289 1 70.5 244 TYR B N 1
ATOM 4496 C CA . TYR B 1 244 ? 5.164 24.828 -10.172 1 70.5 244 TYR B CA 1
ATOM 4497 C C . TYR B 1 244 ? 3.789 25.484 -10.078 1 70.5 244 TYR B C 1
ATOM 4499 O O . TYR B 1 244 ? 2.777 24.797 -9.922 1 70.5 244 TYR B O 1
ATOM 4507 N N . LEU B 1 245 ? 3.719 26.734 -10.195 1 71.44 245 LEU B N 1
ATOM 4508 C CA . LEU B 1 245 ? 2.459 27.453 -10.07 1 71.44 245 LEU B CA 1
ATOM 4509 C C . LEU B 1 245 ? 1.529 27.141 -11.234 1 71.44 245 LEU B C 1
ATOM 4511 O O . LEU B 1 245 ? 0.325 26.953 -11.039 1 71.44 245 LEU B O 1
ATOM 4515 N N . MET B 1 246 ? 2.012 26.969 -12.375 1 66.75 246 MET B N 1
ATOM 4516 C CA . MET B 1 246 ? 1.204 26.656 -13.547 1 66.75 246 MET B CA 1
ATOM 4517 C C . MET B 1 246 ? 0.583 25.266 -13.422 1 66.75 246 MET B C 1
ATOM 4519 O O . MET B 1 246 ? -0.526 25.031 -13.898 1 66.75 246 MET B O 1
ATOM 4523 N N . GLU B 1 247 ? 1.317 24.469 -12.797 1 68.25 247 GLU B N 1
ATOM 4524 C CA . GLU B 1 247 ? 0.855 23.094 -12.641 1 68.25 247 GLU B CA 1
ATOM 4525 C C . GLU B 1 247 ? -0.258 23 -11.602 1 68.25 247 GLU B C 1
ATOM 4527 O O . GLU B 1 247 ? -1.214 22.234 -11.773 1 68.25 247 GLU B O 1
ATOM 4532 N N . HIS B 1 248 ? -0.173 23.797 -10.594 1 68.69 248 HIS B N 1
ATOM 4533 C CA . HIS B 1 248 ? -1.021 23.531 -9.438 1 68.69 248 HIS B CA 1
ATOM 4534 C C . HIS B 1 248 ? -2.152 24.547 -9.336 1 68.69 248 HIS B C 1
ATOM 4536 O O . HIS B 1 248 ? -3.189 24.281 -8.734 1 68.69 248 HIS B O 1
ATOM 4542 N N . LEU B 1 249 ? -2.045 25.656 -9.93 1 65.19 249 LEU B N 1
ATOM 4543 C CA . LEU B 1 249 ? -3.02 26.719 -9.766 1 65.19 249 LEU B CA 1
ATOM 4544 C C . LEU B 1 249 ? -4.363 26.328 -10.367 1 65.19 249 LEU B C 1
ATOM 4546 O O . LEU B 1 249 ? -5.414 26.594 -9.781 1 65.19 249 LEU B O 1
ATOM 4550 N N . PRO B 1 250 ? -4.363 25.625 -11.508 1 60.69 250 PRO B N 1
ATOM 4551 C CA . PRO B 1 250 ? -5.652 25.266 -12.109 1 60.69 250 PRO B CA 1
ATOM 4552 C C . PRO B 1 250 ? -6.473 24.328 -11.234 1 60.69 250 PRO B C 1
ATOM 4554 O O . PRO B 1 250 ? -7.699 24.266 -11.367 1 60.69 250 PRO B O 1
ATOM 4557 N N . ARG B 1 251 ? -5.793 23.641 -10.438 1 60.62 251 ARG B N 1
ATOM 4558 C CA . ARG B 1 251 ? -6.457 22.609 -9.641 1 60.62 251 ARG B CA 1
ATOM 4559 C C . ARG B 1 251 ? -7.188 23.234 -8.453 1 60.62 251 ARG B C 1
ATOM 4561 O O . ARG B 1 251 ? -7.957 22.547 -7.77 1 60.62 251 ARG B O 1
ATOM 4568 N N . ILE B 1 252 ? -6.914 24.359 -8.117 1 57.28 252 ILE B N 1
ATOM 4569 C CA . ILE B 1 252 ? -7.52 24.984 -6.941 1 57.28 252 ILE B CA 1
ATOM 4570 C C . ILE B 1 252 ? -8.656 25.906 -7.367 1 57.28 252 ILE B C 1
ATOM 4572 O O . ILE B 1 252 ? -9.555 26.203 -6.578 1 57.28 252 ILE B O 1
ATOM 4576 N N . LEU B 1 253 ? -8.656 26.328 -8.664 1 50.78 253 LEU B N 1
ATOM 4577 C CA . LEU B 1 253 ? -9.648 27.312 -9.094 1 50.78 253 LEU B CA 1
ATOM 4578 C C . LEU B 1 253 ? -10.938 26.641 -9.547 1 50.78 253 LEU B C 1
ATOM 4580 O O . LEU B 1 253 ? -10.891 25.547 -10.133 1 50.78 253 LEU B O 1
ATOM 4584 N N . PRO B 1 254 ? -12.031 26.984 -9 1 46.12 254 PRO B N 1
ATOM 4585 C CA . PRO B 1 254 ? -13.312 26.484 -9.484 1 46.12 254 PRO B CA 1
ATOM 4586 C C . PRO B 1 254 ? -13.398 26.438 -11.008 1 46.12 254 PRO B C 1
ATOM 4588 O O . PRO B 1 254 ? -12.68 27.172 -11.695 1 46.12 254 PRO B O 1
ATOM 4591 N N . GLU B 1 255 ? -14.094 25.375 -11.586 1 44.28 255 GLU B N 1
ATOM 4592 C CA . GLU B 1 255 ? -14.32 25.234 -13.023 1 44.28 255 GLU B CA 1
ATOM 4593 C C . GLU B 1 255 ? -14.68 26.562 -13.664 1 44.28 255 GLU B C 1
ATOM 4595 O O . GLU B 1 255 ? -14.281 26.844 -14.797 1 44.28 255 GLU B O 1
ATOM 4600 N N . THR B 1 256 ? -15.484 27.281 -13.133 1 39.38 256 THR B N 1
ATOM 4601 C CA . THR B 1 256 ? -15.953 28.547 -13.711 1 39.38 256 THR B CA 1
ATOM 4602 C C . THR B 1 256 ? -14.781 29.5 -13.93 1 39.38 256 THR B C 1
ATOM 4604 O O . THR B 1 256 ? -14.805 30.312 -14.859 1 39.38 256 THR B O 1
ATOM 4607 N N . GLN B 1 257 ? -13.914 29.469 -13.156 1 37.06 257 GLN B N 1
ATOM 4608 C CA . GLN B 1 257 ? -12.805 30.406 -13.297 1 37.06 257 GLN B CA 1
ATOM 4609 C C . GLN B 1 257 ? -11.688 29.812 -14.148 1 37.06 257 GLN B C 1
ATOM 4611 O O . GLN B 1 257 ? -10.742 30.516 -14.516 1 37.06 257 GLN B O 1
ATOM 4616 N N . MET B 1 258 ? -11.828 28.656 -14.438 1 38.53 258 MET B N 1
ATOM 4617 C CA . MET B 1 258 ? -10.883 27.969 -15.312 1 38.53 258 MET B CA 1
ATOM 4618 C C . MET B 1 258 ? -10.828 28.625 -16.688 1 38.53 258 MET B C 1
ATOM 4620 O O . MET B 1 258 ? -9.82 28.531 -17.375 1 38.53 258 MET B O 1
ATOM 4624 N N . HIS B 1 259 ? -11.945 29.062 -17.047 1 38.16 259 HIS B N 1
ATOM 4625 C CA . HIS B 1 259 ? -11.953 29.781 -18.312 1 38.16 259 HIS B CA 1
ATOM 4626 C C . HIS B 1 259 ? -10.992 30.969 -18.281 1 38.16 259 HIS B C 1
ATOM 4628 O O . HIS B 1 259 ? -10.516 31.406 -19.328 1 38.16 259 HIS B O 1
ATOM 4634 N N . ARG B 1 260 ? -10.883 31.516 -17.203 1 38.28 260 ARG B N 1
ATOM 4635 C CA . ARG B 1 260 ? -9.945 32.625 -17.094 1 38.28 260 ARG B CA 1
ATOM 4636 C C . ARG B 1 260 ? -8.5 32.125 -17.141 1 38.28 260 ARG B C 1
ATOM 4638 O O . ARG B 1 260 ? -7.57 32.938 -17.25 1 38.28 260 ARG B O 1
ATOM 4645 N N . LEU B 1 261 ? -8.367 30.953 -16.969 1 42.88 261 LEU B N 1
ATOM 4646 C CA . LEU B 1 261 ? -7.023 30.375 -16.984 1 42.88 261 LEU B CA 1
ATOM 4647 C C . LEU B 1 261 ? -6.426 30.406 -18.391 1 42.88 261 LEU B C 1
ATOM 4649 O O . LEU B 1 261 ? -5.207 30.5 -18.547 1 42.88 261 LEU B O 1
ATOM 4653 N N . SER B 1 262 ? -7.301 30.328 -19.281 1 43.69 262 SER B N 1
ATOM 4654 C CA . SER B 1 262 ? -6.77 30.469 -20.625 1 43.69 262 SER B CA 1
ATOM 4655 C C . SER B 1 262 ? -5.988 31.766 -20.781 1 43.69 262 SER B C 1
ATOM 4657 O O . SER B 1 262 ? -4.93 31.797 -21.406 1 43.69 262 SER B O 1
ATOM 4659 N N . LEU B 1 263 ? -6.551 32.781 -20.297 1 42.56 263 LEU B N 1
ATOM 4660 C CA . LEU B 1 263 ? -5.863 34.062 -20.422 1 42.56 263 LEU B CA 1
ATOM 4661 C C . LEU B 1 263 ? -4.605 34.094 -19.562 1 42.56 263 LEU B C 1
ATOM 4663 O O . LEU B 1 263 ? -3.586 34.656 -19.953 1 42.56 263 LEU B O 1
ATOM 4667 N N . VAL B 1 264 ? -4.699 33.406 -18.484 1 47.06 264 VAL B N 1
ATOM 4668 C CA . VAL B 1 264 ? -3.555 33.344 -17.594 1 47.06 264 VAL B CA 1
ATOM 4669 C C . VAL B 1 264 ? -2.461 32.469 -18.203 1 47.06 264 VAL B C 1
ATOM 4671 O O . VAL B 1 264 ? -1.276 32.812 -18.141 1 47.06 264 VAL B O 1
ATOM 4674 N N . GLN B 1 265 ? -2.898 31.5 -18.797 1 47.47 265 GLN B N 1
ATOM 4675 C CA . GLN B 1 265 ? -1.938 30.656 -19.5 1 47.47 265 GLN B CA 1
ATOM 4676 C C . GLN B 1 265 ? -1.261 31.422 -20.641 1 47.47 265 GLN B C 1
ATOM 4678 O O . GLN B 1 265 ? -0.052 31.297 -20.844 1 47.47 265 GLN B O 1
ATOM 4683 N N . ILE B 1 266 ? -2.068 32.188 -21.344 1 46.84 266 ILE B N 1
ATOM 4684 C CA . ILE B 1 266 ? -1.531 33 -22.422 1 46.84 266 ILE B CA 1
ATOM 4685 C C . ILE B 1 266 ? -0.581 34.031 -21.844 1 46.84 266 ILE B C 1
ATOM 4687 O O . ILE B 1 266 ? 0.512 34.25 -22.375 1 46.84 266 ILE B O 1
ATOM 4691 N N . ALA B 1 267 ? -1.049 34.625 -20.797 1 48.25 267 ALA B N 1
ATOM 4692 C CA . ALA B 1 267 ? -0.205 35.688 -20.219 1 48.25 267 ALA B CA 1
ATOM 4693 C C . ALA B 1 267 ? 1.081 35.094 -19.641 1 48.25 267 ALA B C 1
ATOM 4695 O O . ALA B 1 267 ? 2.15 35.688 -19.75 1 48.25 267 ALA B O 1
ATOM 4696 N N . PHE B 1 268 ? 0.958 33.906 -19.234 1 48.84 268 PHE B N 1
ATOM 4697 C CA . PHE B 1 268 ? 2.107 33.188 -18.688 1 48.84 268 PHE B CA 1
ATOM 4698 C C . PHE B 1 268 ? 3.062 32.781 -19.797 1 48.84 268 PHE B C 1
ATOM 4700 O O . PHE B 1 268 ? 4.281 32.906 -19.656 1 48.84 268 PHE B O 1
ATOM 4707 N N . GLN B 1 269 ? 2.541 32.25 -20.859 1 53.34 269 GLN B N 1
ATOM 4708 C CA . GLN B 1 269 ? 3.371 31.859 -21.984 1 53.34 269 GLN B CA 1
ATOM 4709 C C . GLN B 1 269 ? 4.098 33.062 -22.594 1 53.34 269 GLN B C 1
ATOM 4711 O O . GLN B 1 269 ? 5.203 32.906 -23.125 1 53.34 269 GLN B O 1
ATOM 4716 N N . ARG B 1 270 ? 3.566 34.25 -22.469 1 51.75 270 ARG B N 1
ATOM 4717 C CA . ARG B 1 270 ? 4.152 35.438 -23.078 1 51.75 270 ARG B CA 1
ATOM 4718 C C . ARG B 1 270 ? 5.305 36 -22.234 1 51.75 270 ARG B C 1
ATOM 4720 O O . ARG B 1 270 ? 6.355 36.344 -22.766 1 51.75 270 ARG B O 1
ATOM 4727 N N . ASP B 1 271 ? 5.074 36.219 -20.875 1 49.34 271 ASP B N 1
ATOM 4728 C CA . ASP B 1 271 ? 6.121 36.688 -19.984 1 49.34 271 ASP B CA 1
ATOM 4729 C C . ASP B 1 271 ? 5.965 36.125 -18.578 1 49.34 271 ASP B C 1
ATOM 4731 O O . ASP B 1 271 ? 5.324 36.75 -17.719 1 49.34 271 ASP B O 1
ATOM 4735 N N . PRO B 1 272 ? 6.441 34.906 -18.344 1 52.94 272 PRO B N 1
ATOM 4736 C CA . PRO B 1 272 ? 6.258 34.219 -17.078 1 52.94 272 PRO B CA 1
ATOM 4737 C C . PRO B 1 272 ? 6.766 35 -15.883 1 52.94 272 PRO B C 1
ATOM 4739 O O . PRO B 1 272 ? 6.176 34.969 -14.797 1 52.94 272 PRO B O 1
ATOM 4742 N N . VAL B 1 273 ? 7.773 35.719 -16.125 1 52.59 273 VAL B N 1
ATOM 4743 C CA . VAL B 1 273 ? 8.352 36.531 -15.047 1 52.59 273 VAL B CA 1
ATOM 4744 C C . VAL B 1 273 ? 7.398 37.656 -14.664 1 52.59 273 VAL B C 1
ATOM 4746 O O . VAL B 1 273 ? 7.117 37.844 -13.484 1 52.59 273 VAL B O 1
ATOM 4749 N N . GLN B 1 274 ? 7.027 38.5 -15.672 1 53.28 274 GLN B N 1
ATOM 4750 C CA . GLN B 1 274 ? 6.105 39.594 -15.398 1 53.28 274 GLN B CA 1
ATOM 4751 C C . GLN B 1 274 ? 4.793 39.062 -14.812 1 53.28 274 GLN B C 1
ATOM 4753 O O . GLN B 1 274 ? 4.211 39.688 -13.922 1 53.28 274 GLN B O 1
ATOM 4758 N N . PHE B 1 275 ? 4.461 37.969 -15.312 1 52.16 275 PHE B N 1
ATOM 4759 C CA . PHE B 1 275 ? 3.238 37.344 -14.82 1 52.16 275 PHE B CA 1
ATOM 4760 C C . PHE B 1 275 ? 3.35 37.031 -13.328 1 52.16 275 PHE B C 1
ATOM 4762 O O . PHE B 1 275 ? 2.445 37.375 -12.555 1 52.16 275 PHE B O 1
ATOM 4769 N N . MET B 1 276 ? 4.375 36.562 -12.953 1 55 276 MET B N 1
ATOM 4770 C CA . MET B 1 276 ? 4.578 36.188 -11.562 1 55 276 MET B CA 1
ATOM 4771 C C . MET B 1 276 ? 4.668 37.406 -10.656 1 55 276 MET B C 1
ATOM 4773 O O . MET B 1 276 ? 4.18 37.375 -9.523 1 55 276 MET B O 1
ATOM 4777 N N . GLN B 1 277 ? 5.293 38.344 -11.125 1 55.25 277 GLN B N 1
ATOM 4778 C CA . GLN B 1 277 ? 5.59 39.5 -10.312 1 55.25 277 GLN B CA 1
ATOM 4779 C C . GLN B 1 277 ? 4.391 40.438 -10.25 1 55.25 277 GLN B C 1
ATOM 4781 O O . GLN B 1 277 ? 4.164 41.125 -9.227 1 55.25 277 GLN B O 1
ATOM 4786 N N . GLN B 1 278 ? 3.697 40.469 -11.367 1 54.66 278 GLN B N 1
ATOM 4787 C CA . GLN B 1 278 ? 2.695 41.531 -11.422 1 54.66 278 GLN B CA 1
ATOM 4788 C C . GLN B 1 278 ? 1.285 40.938 -11.5 1 54.66 278 GLN B C 1
ATOM 4790 O O . GLN B 1 278 ? 0.377 41.406 -10.805 1 54.66 278 GLN B O 1
ATOM 4795 N N . PHE B 1 279 ? 1.223 39.969 -12.273 1 50.41 279 PHE B N 1
ATOM 4796 C CA . PHE B 1 279 ? -0.132 39.562 -12.617 1 50.41 279 PHE B CA 1
ATOM 4797 C C . PHE B 1 279 ? -0.708 38.656 -11.547 1 50.41 279 PHE B C 1
ATOM 4799 O O . PHE B 1 279 ? -1.868 38.781 -11.156 1 50.41 279 PHE B O 1
ATOM 4806 N N . LEU B 1 280 ? 0.075 37.812 -11.195 1 51.03 280 LEU B N 1
ATOM 4807 C CA . LEU B 1 280 ? -0.451 36.812 -10.25 1 51.03 280 LEU B CA 1
ATOM 4808 C C . LEU B 1 280 ? -0.91 37.5 -8.961 1 51.03 280 LEU B C 1
ATOM 4810 O O . LEU B 1 280 ? -2.008 37.25 -8.469 1 51.03 280 LEU B O 1
ATOM 4814 N N . PRO B 1 281 ? -0.063 38.375 -8.375 1 49.28 281 PRO B N 1
ATOM 4815 C CA . PRO B 1 281 ? -0.593 39.094 -7.207 1 49.28 281 PRO B CA 1
ATOM 4816 C C . PRO B 1 281 ? -1.852 39.875 -7.52 1 49.28 281 PRO B C 1
ATOM 4818 O O . PRO B 1 281 ? -2.781 39.938 -6.707 1 49.28 281 PRO B O 1
ATOM 4821 N N . ALA B 1 282 ? -1.858 40.562 -8.625 1 48.47 282 ALA B N 1
ATOM 4822 C CA . ALA B 1 282 ? -3.018 41.375 -9.031 1 48.47 282 ALA B CA 1
ATOM 4823 C C . ALA B 1 282 ? -4.242 40.469 -9.234 1 48.47 282 ALA B C 1
ATOM 4825 O O . ALA B 1 282 ? -5.355 40.844 -8.859 1 48.47 282 ALA B O 1
ATOM 4826 N N . PHE B 1 283 ? -3.977 39.406 -9.844 1 46.69 283 PHE B N 1
ATOM 4827 C CA . PHE B 1 283 ? -5.055 38.469 -10.148 1 46.69 283 PHE B CA 1
ATOM 4828 C C . PHE B 1 283 ? -5.586 37.844 -8.867 1 46.69 283 PHE B C 1
ATOM 4830 O O . PHE B 1 283 ? -6.793 37.625 -8.734 1 46.69 283 PHE B O 1
ATOM 4837 N N . LEU B 1 284 ? -4.75 37.469 -8.094 1 46.59 284 LEU B N 1
ATOM 4838 C CA . LEU B 1 284 ? -5.168 36.812 -6.867 1 46.59 284 LEU B CA 1
ATOM 4839 C C . LEU B 1 284 ? -5.57 37.812 -5.797 1 46.59 284 LEU B C 1
ATOM 4841 O O . LEU B 1 284 ? -5.973 37.438 -4.699 1 46.59 284 LEU B O 1
ATOM 4845 N N . GLY B 1 285 ? -5.727 39.062 -6.109 1 43.69 285 GLY B N 1
ATOM 4846 C CA . GLY B 1 285 ? -6.082 40.156 -5.188 1 43.69 285 GLY B CA 1
ATOM 4847 C C . GLY B 1 285 ? -5.105 40.281 -4.035 1 43.69 285 GLY B C 1
ATOM 4848 O O . GLY B 1 285 ? -5.465 40.781 -2.969 1 43.69 285 GLY B O 1
ATOM 4849 N N . LEU B 1 286 ? -4.074 39.562 -4 1 41.56 286 LEU B N 1
ATOM 4850 C CA . LEU B 1 286 ? -3.055 39.656 -2.961 1 41.56 286 LEU B CA 1
ATOM 4851 C C . LEU B 1 286 ? -2.297 41 -3.08 1 41.56 286 LEU B C 1
ATOM 4853 O O . LEU B 1 286 ? -1.412 41.125 -3.928 1 41.56 286 LEU B O 1
ATOM 4857 N N . GLY B 1 287 ? -3.018 42.062 -3.18 1 35.53 287 GLY B N 1
ATOM 4858 C CA . GLY B 1 287 ? -2.395 43.375 -3.18 1 35.53 287 GLY B CA 1
ATOM 4859 C C . GLY B 1 287 ? -1.279 43.5 -2.16 1 35.53 287 GLY B C 1
ATOM 4860 O O . GLY B 1 287 ? -1.332 42.875 -1.093 1 35.53 287 GLY B O 1
ATOM 4861 N N . ARG B 1 288 ? -0.025 43.656 -2.57 1 38.62 288 ARG B N 1
ATOM 4862 C CA . ARG B 1 288 ? 1.048 44.094 -1.684 1 38.62 288 ARG B CA 1
ATOM 4863 C C . ARG B 1 288 ? 0.512 45 -0.577 1 38.62 288 ARG B C 1
ATOM 4865 O O . ARG B 1 288 ? -0.097 46.031 -0.854 1 38.62 288 ARG B O 1
ATOM 4872 N N . ALA B 1 289 ? 0.025 44.531 0.601 1 36.06 289 ALA B N 1
ATOM 4873 C CA . ALA B 1 289 ? 0.105 45.5 1.669 1 36.06 289 ALA B CA 1
ATOM 4874 C C . ALA B 1 289 ? 1.269 46.469 1.439 1 36.06 289 ALA B C 1
ATOM 4876 O O . ALA B 1 289 ? 2.43 46.062 1.431 1 36.06 289 ALA B O 1
ATOM 4877 N N . ALA B 1 290 ? 1.133 47.375 0.628 1 34.44 290 ALA B N 1
ATOM 4878 C CA . ALA B 1 290 ? 1.979 48.562 0.57 1 34.44 290 ALA B CA 1
ATOM 4879 C C . ALA B 1 290 ? 2.586 48.875 1.936 1 34.44 290 ALA B C 1
ATOM 4881 O O . ALA B 1 290 ? 1.874 48.938 2.941 1 34.44 290 ALA B O 1
ATOM 4882 N N . LYS B 1 291 ? 3.906 48.5 2.115 1 35.91 291 LYS B N 1
ATOM 4883 C CA . LYS B 1 291 ? 4.676 49.156 3.176 1 35.91 291 LYS B CA 1
ATOM 4884 C C . LYS B 1 291 ? 4.125 50.531 3.484 1 35.91 291 LYS B C 1
ATOM 4886 O O . LYS B 1 291 ? 4.18 51.438 2.639 1 35.91 291 LYS B O 1
ATOM 4891 N N . ALA B 1 292 ? 3.021 50.562 4.285 1 34.19 292 ALA B N 1
ATOM 4892 C CA . ALA B 1 292 ? 2.783 51.875 4.895 1 34.19 292 ALA B CA 1
ATOM 4893 C C . ALA B 1 292 ? 4.098 52.625 5.129 1 34.19 292 ALA B C 1
ATOM 4895 O O . ALA B 1 292 ? 5.023 52.094 5.738 1 34.19 292 ALA B O 1
ATOM 4896 N N . ASP B 1 293 ? 4.473 53.375 4.246 1 32.28 293 ASP B N 1
ATOM 4897 C CA . ASP B 1 293 ? 5.547 54.344 4.457 1 32.28 293 ASP B CA 1
ATOM 4898 C C . ASP B 1 293 ? 5.637 54.75 5.926 1 32.28 293 ASP B C 1
ATOM 4900 O O . ASP B 1 293 ? 4.652 55.219 6.516 1 32.28 293 ASP B O 1
ATOM 4904 N N . ALA B 1 294 ? 6.492 54 6.734 1 34.38 294 ALA B N 1
ATOM 4905 C CA . ALA B 1 294 ? 6.77 54.531 8.062 1 34.38 294 ALA B CA 1
ATOM 4906 C C . ALA B 1 294 ? 6.656 56.062 8.07 1 34.38 294 ALA B C 1
ATOM 4908 O O . ALA B 1 294 ? 7.168 56.719 7.172 1 34.38 294 ALA B O 1
ATOM 4909 N N . PRO B 1 295 ? 5.512 56.531 8.633 1 34.91 295 PRO B N 1
ATOM 4910 C CA . PRO B 1 295 ? 5.566 58 8.656 1 34.91 295 PRO B CA 1
ATOM 4911 C C . PRO B 1 295 ? 6.977 58.531 8.883 1 34.91 295 PRO B C 1
ATOM 4913 O O . PRO B 1 295 ? 7.773 57.906 9.586 1 34.91 295 PRO B O 1
ATOM 4916 N N . GLU B 1 296 ? 7.605 58.969 7.762 1 35.47 296 GLU B N 1
ATOM 4917 C CA . GLU B 1 296 ? 8.875 59.656 7.957 1 35.47 296 GLU B CA 1
ATOM 4918 C C . GLU B 1 296 ? 8.938 60.344 9.32 1 35.47 296 GLU B C 1
ATOM 4920 O O . GLU B 1 296 ? 8.023 61.094 9.688 1 35.47 296 GLU B O 1
ATOM 4925 N N . ALA B 1 297 ? 9.461 59.562 10.344 1 37.59 297 ALA B N 1
ATOM 4926 C CA . ALA B 1 297 ? 9.68 60.25 11.617 1 37.59 297 ALA B CA 1
ATOM 4927 C C . ALA B 1 297 ? 9.938 61.75 11.406 1 37.59 297 ALA B C 1
ATOM 4929 O O . ALA B 1 297 ? 10.703 62.125 10.516 1 37.59 297 ALA B O 1
ATOM 4930 N N . PRO B 1 298 ? 8.883 62.562 11.742 1 35.88 298 PRO B N 1
ATOM 4931 C CA . PRO B 1 298 ? 9.18 63.969 11.562 1 35.88 298 PRO B CA 1
ATOM 4932 C C . PRO B 1 298 ? 10.633 64.312 11.859 1 35.88 298 PRO B C 1
ATOM 4934 O O . PRO B 1 298 ? 11.281 63.656 12.672 1 35.88 298 PRO B O 1
ATOM 4937 N N . GLU B 1 299 ? 11.414 64.562 10.734 1 34.81 299 GLU B N 1
ATOM 4938 C CA . GLU B 1 299 ? 12.758 65.125 10.891 1 34.81 299 GLU B CA 1
ATOM 4939 C C . GLU B 1 299 ? 12.867 65.938 12.172 1 34.81 299 GLU B C 1
ATOM 4941 O O . GLU B 1 299 ? 12.188 67 12.32 1 34.81 299 GLU B O 1
ATOM 4946 N N . SER B 1 300 ? 12.797 65.188 13.398 1 33 300 SER B N 1
ATOM 4947 C CA . SER B 1 300 ? 13.07 65.938 14.609 1 33 300 SER B CA 1
ATOM 4948 C C . SER B 1 300 ? 14.102 67.062 14.352 1 33 300 SER B C 1
ATOM 4950 O O . SER B 1 300 ? 15.195 66.75 13.859 1 33 300 SER B O 1
ATOM 4952 N N . SER B 1 301 ? 13.617 68.312 13.906 1 33.53 301 SER B N 1
ATOM 4953 C CA . SER B 1 301 ? 14.383 69.562 13.891 1 33.53 301 SER B CA 1
ATOM 4954 C C . SER B 1 301 ? 15.438 69.562 14.992 1 33.53 301 SER B C 1
ATOM 4956 O O . SER B 1 301 ? 15.102 69.625 16.172 1 33.53 301 SER B O 1
ATOM 4958 N N . TYR B 1 302 ? 16.422 68.5 14.898 1 30.19 302 TYR B N 1
ATOM 4959 C CA . TYR B 1 302 ? 17.562 68.688 15.797 1 30.19 302 TYR B CA 1
ATOM 4960 C C . TYR B 1 302 ? 17.984 70.125 15.922 1 30.19 302 TYR B C 1
ATOM 4962 O O . TYR B 1 302 ? 18.375 70.75 14.938 1 30.19 302 TYR B O 1
ATOM 4970 N N . VAL B 1 303 ? 17.141 70.938 16.719 1 34.03 303 VAL B N 1
ATOM 4971 C CA . VAL B 1 303 ? 17.516 72.25 17.172 1 34.03 303 VAL B CA 1
ATOM 4972 C C . VAL B 1 303 ? 19.031 72.312 17.359 1 34.03 303 VAL B C 1
ATOM 4974 O O . VAL B 1 303 ? 19.609 71.562 18.125 1 34.03 303 VAL B O 1
ATOM 4977 N N . ARG B 1 304 ? 19.703 72.625 16.203 1 31.33 304 ARG B N 1
ATOM 4978 C CA . ARG B 1 304 ? 21.109 73 16.234 1 31.33 304 ARG B CA 1
ATOM 4979 C C . ARG B 1 304 ? 21.391 73.875 17.469 1 31.33 304 ARG B C 1
ATOM 4981 O O . ARG B 1 304 ? 20.922 75 17.562 1 31.33 304 ARG B O 1
ATOM 4988 N N . LYS B 1 305 ? 21.234 73.125 18.641 1 28.17 305 LYS B N 1
ATOM 4989 C CA . LYS B 1 305 ? 21.75 73.938 19.766 1 28.17 305 LYS B CA 1
ATOM 4990 C C . LYS B 1 305 ? 23.047 74.625 19.391 1 28.17 305 LYS B C 1
ATOM 4992 O O . LYS B 1 305 ? 24.031 74 19.016 1 28.17 305 LYS B O 1
ATOM 4997 N N . THR B 1 306 ? 22.906 75.812 18.719 1 27.84 306 THR B N 1
ATOM 4998 C CA . THR B 1 306 ? 23.859 76.875 18.625 1 27.84 306 THR B CA 1
ATOM 4999 C C . THR B 1 306 ? 24.672 77 19.922 1 27.84 306 THR B C 1
ATOM 5001 O O . THR B 1 306 ? 24.094 77.125 21 1 27.84 306 THR B O 1
ATOM 5004 N N . ALA B 1 307 ? 26.047 76.688 19.844 1 23.31 307 ALA B N 1
ATOM 5005 C CA . ALA B 1 307 ? 26.922 77.562 20.594 1 23.31 307 ALA B CA 1
ATOM 5006 C C . ALA B 1 307 ? 26.828 79 20.062 1 23.31 307 ALA B C 1
ATOM 5008 O O . ALA B 1 307 ? 26.688 79.188 18.859 1 23.31 307 ALA B O 1
#